Protein AF-0000000078665448 (afdb_homodimer)

InterPro domains:
  IPR011761 ATP-grasp fold [PS50975] (123-299)
  IPR013815 ATP-grasp fold, subdomain 1 [G3DSA:3.30.1490.20] (114-196)
  IPR048764 PylC, N-terminal domain [PF21360] (20-105)

Sequence (694 aa):
MNARVLVTAAGSIVAQGIIKSLKLASKKGDIRYTIIAADMSPLAAGLYRCDSGILVPPVSSPDYIDSVAKVCSDNDVQAVFCGSDDELLALAGAKEAIEKTGAKLLTGPLEALAIARDKWATYEFCRANGLACAPSSLPEERDAFVREFGFPVVVKPREGYGSLHFYIAKSKQEMDSSILAIERAGWRPLVQKYLAGDEFTTGVTIDRNSTYAMSSISIRKMIKHGQTYKAFIDHYHSVCRSAEDVALKLGASGPINVQAKLEGEAPVVFEINPRFSATCPMRAAAGVNEPDIVFRNTVLGQEVKINSYERLVCMRYWNEVYVPYLVYEKALHGRRVEKGSFVPDYFMNARVLVTAAGSIVAQGIIKSLKLASKKGDIRYTIIAADMSPLAAGLYRCDSGILVPPVSSPDYIDSVAKVCSDNDVQAVFCGSDDELLALAGAKEAIEKTGAKLLTGPLEALAIARDKWATYEFCRANGLACAPSSLPEERDAFVREFGFPVVVKPREGYGSLHFYIAKSKQEMDSSILAIERAGWRPLVQKYLAGDEFTTGVTIDRNSTYAMSSISIRKMIKHGQTYKAFIDHYHSVCRSAEDVALKLGASGPINVQAKLEGEAPVVFEINPRFSATCPMRAAAGVNEPDIVFRNTVLGQEVKINSYERLVCMRYWNEVYVPYLVYEKALHGRRVEKGSFVPDYF

Organism: Nitrososphaera gargensis (strain Ga9.2) (NCBI:txid1237085)

pLDDT: mean 95.46, std 4.51, range [69.56, 98.88]

Solvent-accessible surface area (backbone atoms only — not comparable to full-atom values): 35133 Å² total; per-residue (Å²): 85,79,42,34,31,34,34,31,39,14,55,34,63,28,17,38,16,48,52,38,30,40,37,42,42,31,73,76,52,70,43,39,64,46,38,36,18,27,24,64,51,89,84,21,51,29,32,69,70,45,77,37,18,36,52,40,65,49,78,87,41,92,58,22,65,58,48,53,32,46,54,30,49,78,59,63,20,47,32,38,42,64,20,40,74,76,47,39,57,57,47,61,74,40,40,66,65,39,39,71,51,62,19,42,68,67,55,44,48,69,69,36,44,56,31,30,53,26,41,58,48,38,41,52,50,26,58,75,68,76,41,63,46,46,56,69,35,51,68,90,46,40,68,65,46,37,72,72,70,40,73,49,27,30,35,30,44,29,55,83,62,67,61,60,66,58,41,80,17,73,43,70,67,47,41,52,51,47,42,48,53,32,42,74,72,72,42,56,49,30,37,28,59,58,75,88,42,63,41,34,45,26,47,33,33,25,35,78,78,37,77,50,72,27,31,65,50,33,29,41,49,40,73,55,93,57,34,80,40,34,36,38,35,59,92,45,61,68,52,29,50,52,43,50,51,52,41,50,74,52,50,32,17,26,40,30,24,35,27,28,29,28,60,85,89,42,57,28,31,68,46,44,41,66,33,72,45,61,56,41,33,61,39,25,76,29,58,48,39,56,67,52,53,41,45,39,30,63,72,69,64,43,89,66,76,52,89,66,64,54,46,29,33,37,26,51,45,83,41,56,41,36,30,44,41,69,58,52,58,50,25,76,79,44,56,47,54,71,88,75,55,48,59,80,77,44,118,87,80,42,35,32,36,34,31,40,13,55,33,63,29,17,38,16,48,51,38,31,41,37,42,41,32,73,76,52,70,43,38,62,46,38,37,18,25,24,63,50,88,84,20,51,29,30,71,70,44,79,38,18,36,52,42,64,50,75,87,40,92,57,21,66,62,48,52,32,48,53,30,48,78,61,63,20,47,32,38,43,65,19,40,74,76,48,40,59,57,47,60,74,39,40,68,65,39,38,71,51,60,20,42,69,66,55,43,50,68,69,38,44,55,31,28,53,25,42,59,48,37,40,52,51,26,57,75,67,75,40,62,46,45,57,67,36,49,69,92,46,40,67,64,47,40,72,72,73,40,72,48,29,30,36,30,44,28,54,83,64,67,61,62,66,57,40,80,19,73,44,71,65,48,40,52,51,48,43,48,52,31,44,74,72,72,42,56,47,30,36,29,58,58,75,85,42,64,40,34,43,25,50,34,33,25,34,80,80,37,78,48,71,27,30,63,50,34,29,41,49,41,73,54,95,57,34,78,40,33,36,39,35,59,94,47,61,68,54,29,50,53,43,48,51,51,41,50,74,51,50,34,18,26,40,29,26,35,27,29,29,29,60,85,89,42,56,29,32,67,46,46,42,65,33,72,45,59,59,42,34,60,39,26,75,29,57,48,40,56,68,54,53,43,44,39,30,62,73,69,65,43,90,63,76,53,91,66,64,54,48,29,33,38,27,50,46,83,40,54,40,37,29,45,42,69,59,51,59,50,26,77,77,44,56,45,55,73,88,72,54,48,60,79,75,43,120

Radius of gyration: 26.21 Å; Cα contacts (8 Å, |Δi|>4): 1658; chains: 2; bounding box: 54×74×69 Å

Nearest PDB structures (foldseek):
  2zdh-assembly1_B  TM=6.677E-01  e=1.266E-13  unclassified
  2yzg-assembly1_B  TM=6.869E-01  e=9.246E-13  Thermus thermophilus HB8
  6u1k-assembly1_A  TM=6.586E-01  e=5.286E-13  Thermus thermophilus HB8
  2yzn-assembly1_B  TM=6.633E-01  e=4.123E-13  Thermus thermophilus HB8
  6u1h-assembly1_B  TM=6.430E-01  e=5.985E-13  Thermus thermophilus HB8

Foldseek 3Di:
DEAEAEEEPQQALQSVLLQLLLCVCCVPHDYHYQYEYEYQDLPRQRCQVGNWYFHAHDLPDPCRLVRLLCVCLVRVHAEYAYRDLSNQLSCLVCQVSNCVSNHHYQFWHNQLSVCQQFLVSVVVLCVVVVAFAWDKDFPVCVVVVCVVQNDFKWKDFRGDALCVLIDTRGDPVSNVVSCVVCVVVVTGMMITHDDDAFKKKKKWAAFPQLPFTQDIWIWGFDDDSSDGFKIWTDPLPQQRVSVRVSCSSSSTHAIKMWMFGDDPSHTHTRHIDRHGDSCQSVQSVFPDSRSVQSCCCPRVVDRHHDYDGHTDMDGDDDFDKDDPPVQSVVVVVDGIRDHDIDTDPPD/DEAEAEEEPQQALQSVLLQLLLCVCCVPHDYHYQYEYEYQDLPRPRCQVGNWYFHAHDLPDPCRLVRLLCVCLVRVHAEYAYRDLSVQLSCLVCQVSNCVSNHHYQFWHNQLSVCQQFLVSVVVLCVVVVAFAWDKDFPVCVVVVCVVQNDFKWKDFRGDAQCVLIDTRGDPVSNVVSCVVCVVVVTGMMITHDDDAFKKKKKWAAFPQLPFTQDIFMWGFDDDSSDGFKIWTDPLPQQRVSVRVSCSSSSTHAIKMWMFGDDPSHTHTRHIDRHGDSCQSVQSVFPDSRSVQSCCCPRVVDRHHDYDGHTDMDGDDDFDKDDPPVQSVVVVVDGIRDHDIDTDPPD

Secondary structure (DSSP, 8-state):
-EEEEEE--TTSHHHHHHHHHHHHHHHHSS-EEEEEEEES-TT-GGGGSSSEEEE---TTSTTHHHHHHHHHHHTT--EEE---HHHHHHHHHTHHHHHTTTPEE----HHHHHHHH-HHHHHHHHHHTT--B--EE-GGGHHHHHHHH-S-EEEEESS-STTTT-EEE-SHHHHHHHHHHHHHTT--EEEEE---S-EEEEEEEE-TTSSSEEEEEEEEEEEETTEEEEEEE---HHHHHHHHHHHHHTT--EEEEEEEEEETTEEEEEEEESS--TTHHHHHHHT--HHHHHHHHHTT-----------EEEEEEEEEEEEEHHHHHHHTTSSEEPS--B-----/-EEEEEE--TTSHHHHHHHHHHHHHHHHSS-EEEEEEEES-TT-GGGGSSSEEEE---TTSTTHHHHHHHHHHHTT--EEE---HHHHHHHHHTHHHHHTTTPEE----HHHHHHHH-HHHHHHHHHHTT--B--EE-GGGHHHHHHHH-S-EEEEESS-STTTT-EEE-SHHHHHHHHHHHHHTT--EEEEE---S-EEEEEEEE-TTSSSEEEEEEEEEEEETTEEEEEEE---HHHHHHHHHHHHHTT--EEEEEEEEEETTEEEEEEEESS--TTHHHHHHHT--HHHHHHHHHTT-----------EEEEEEEEEEEEEHHHHHHHTTSSEEPS--B-----

Structure (mmCIF, N/CA/C/O backbone):
data_AF-0000000078665448-model_v1
#
loop_
_entity.id
_entity.type
_entity.pdbx_description
1 polymer 'Putative carbamoylphosphate synthase large subunit'
#
loop_
_atom_site.group_PDB
_atom_site.id
_atom_site.type_symbol
_atom_site.label_atom_id
_atom_site.label_alt_id
_atom_site.label_comp_id
_atom_site.label_asym_id
_atom_site.label_entity_id
_atom_site.label_seq_id
_atom_site.pdbx_PDB_ins_code
_atom_site.Cartn_x
_atom_site.Cartn_y
_atom_site.Cartn_z
_atom_site.occupancy
_atom_site.B_iso_or_equiv
_atom_site.auth_seq_id
_atom_site.auth_comp_id
_atom_site.auth_asym_id
_atom_site.auth_atom_id
_atom_site.pdbx_PDB_model_num
ATOM 1 N N . MET A 1 1 ? 11.961 -30.094 11.461 1 90.44 1 MET A N 1
ATOM 2 C CA . MET A 1 1 ? 13.07 -30.016 10.508 1 90.44 1 MET A CA 1
ATOM 3 C C . MET A 1 1 ? 13.367 -28.578 10.141 1 90.44 1 MET A C 1
ATOM 5 O O . MET A 1 1 ? 12.477 -27.719 10.141 1 90.44 1 MET A O 1
ATOM 9 N N . ASN A 1 2 ? 14.617 -28.312 9.93 1 95.56 2 ASN A N 1
ATOM 10 C CA . ASN A 1 2 ? 15.023 -27 9.445 1 95.56 2 ASN A CA 1
ATOM 11 C C . ASN A 1 2 ? 15.219 -26.984 7.93 1 95.56 2 ASN A C 1
ATOM 13 O O . ASN A 1 2 ? 15.82 -27.906 7.371 1 95.56 2 ASN A O 1
ATOM 17 N N . ALA A 1 3 ? 14.562 -26.094 7.293 1 97.94 3 ALA A N 1
ATOM 18 C CA . ALA A 1 3 ? 14.672 -25.953 5.844 1 97.94 3 ALA A CA 1
ATOM 19 C C . ALA A 1 3 ? 15.25 -24.594 5.465 1 97.94 3 ALA A C 1
ATOM 21 O O . ALA A 1 3 ? 14.797 -23.562 5.965 1 97.94 3 ALA A O 1
ATOM 22 N N . ARG A 1 4 ? 16.281 -24.609 4.621 1 98.62 4 ARG A N 1
ATOM 23 C CA . ARG A 1 4 ? 16.875 -23.359 4.125 1 98.62 4 ARG A CA 1
ATOM 24 C C . ARG A 1 4 ? 16.344 -23.031 2.736 1 98.62 4 ARG A C 1
ATOM 26 O O . ARG A 1 4 ? 16.5 -23.797 1.794 1 98.62 4 ARG A O 1
ATOM 33 N N . VAL A 1 5 ? 15.766 -21.844 2.648 1 98.88 5 VAL A N 1
ATOM 34 C CA . VAL A 1 5 ? 15.125 -21.5 1.384 1 98.88 5 VAL A CA 1
ATOM 35 C C . VAL A 1 5 ? 15.57 -20.109 0.94 1 98.88 5 VAL A C 1
ATOM 37 O O . VAL A 1 5 ? 15.953 -19.281 1.768 1 98.88 5 VAL A O 1
ATOM 40 N N . LEU A 1 6 ? 15.547 -19.891 -0.344 1 98.88 6 LEU A N 1
ATOM 41 C CA . LEU A 1 6 ? 15.828 -18.594 -0.95 1 98.88 6 LEU A CA 1
ATOM 42 C C . LEU A 1 6 ? 14.555 -17.984 -1.53 1 98.88 6 LEU A C 1
ATOM 44 O O . LEU A 1 6 ? 13.805 -18.656 -2.242 1 98.88 6 LEU A O 1
ATOM 48 N N . VAL A 1 7 ? 14.266 -16.766 -1.178 1 98.81 7 VAL A N 1
ATOM 49 C CA . VAL A 1 7 ? 13.195 -15.984 -1.795 1 98.81 7 VAL A CA 1
ATOM 50 C C . VAL A 1 7 ? 13.789 -14.805 -2.555 1 98.81 7 VAL A C 1
ATOM 52 O O . VAL A 1 7 ? 14.453 -13.945 -1.963 1 98.81 7 VAL A O 1
ATOM 55 N N . THR A 1 8 ? 13.547 -14.742 -3.842 1 98.62 8 THR A N 1
ATOM 56 C CA . THR A 1 8 ? 14.109 -13.664 -4.648 1 98.62 8 THR A CA 1
ATOM 57 C C . THR A 1 8 ? 13.117 -12.516 -4.785 1 98.62 8 THR A C 1
ATOM 59 O O . THR A 1 8 ? 11.93 -12.672 -4.492 1 98.62 8 THR A O 1
ATOM 62 N N . ALA A 1 9 ? 13.594 -11.359 -5.23 1 97.81 9 ALA A N 1
ATOM 63 C CA . ALA A 1 9 ? 12.805 -10.141 -5.414 1 97.81 9 ALA A CA 1
ATOM 64 C C . ALA A 1 9 ? 12.086 -9.75 -4.121 1 97.81 9 ALA A C 1
ATOM 66 O O . ALA A 1 9 ? 10.875 -9.539 -4.121 1 97.81 9 ALA A O 1
ATOM 67 N N . ALA A 1 10 ? 12.898 -9.641 -3.074 1 97.88 10 ALA A N 1
ATOM 68 C CA . ALA A 1 10 ? 12.383 -9.539 -1.712 1 97.88 10 ALA A CA 1
ATOM 69 C C . ALA A 1 10 ? 11.633 -8.227 -1.505 1 97.88 10 ALA A C 1
ATOM 71 O O . ALA A 1 10 ? 10.914 -8.062 -0.515 1 97.88 10 ALA A O 1
ATOM 72 N N . GLY A 1 11 ? 11.773 -7.309 -2.381 1 96.5 11 GLY A N 1
ATOM 73 C CA . GLY A 1 11 ? 11.062 -6.043 -2.295 1 96.5 11 GLY A CA 1
ATOM 74 C C . GLY A 1 11 ? 9.648 -6.117 -2.85 1 96.5 11 GLY A C 1
ATOM 75 O O . GLY A 1 11 ? 8.836 -5.223 -2.609 1 96.5 11 GLY A O 1
ATOM 76 N N . SER A 1 12 ? 9.359 -7.133 -3.604 1 95.5 12 SER A N 1
ATOM 77 C CA . SER A 1 12 ? 8.055 -7.246 -4.242 1 95.5 12 SER A CA 1
ATOM 78 C C . SER A 1 12 ? 6.988 -7.711 -3.252 1 95.5 12 SER A C 1
ATOM 80 O O . SER A 1 12 ? 7.305 -8.383 -2.266 1 95.5 12 SER A O 1
ATOM 82 N N . ILE A 1 13 ? 5.758 -7.355 -3.553 1 94.56 13 ILE A N 1
ATOM 83 C CA . ILE A 1 13 ? 4.652 -7.738 -2.676 1 94.56 13 ILE A CA 1
ATOM 84 C C . ILE A 1 13 ? 4.477 -9.258 -2.695 1 94.56 13 ILE A C 1
ATOM 86 O O . ILE A 1 13 ? 4.113 -9.859 -1.685 1 94.56 13 ILE A O 1
ATOM 90 N N . VAL A 1 14 ? 4.793 -9.914 -3.785 1 96.38 14 VAL A N 1
ATOM 91 C CA . VAL A 1 14 ? 4.684 -11.367 -3.895 1 96.38 14 VAL A CA 1
ATOM 92 C C . VAL A 1 14 ? 5.707 -12.039 -2.982 1 96.38 14 VAL A C 1
ATOM 94 O O . VAL A 1 14 ? 5.359 -12.898 -2.178 1 96.38 14 VAL A O 1
ATOM 97 N N . ALA A 1 15 ? 6.957 -11.594 -3.092 1 98.06 15 ALA A N 1
ATOM 98 C CA . ALA A 1 15 ? 8.023 -12.164 -2.27 1 98.06 15 ALA A CA 1
ATOM 99 C C . ALA A 1 15 ? 7.738 -11.953 -0.785 1 98.06 15 ALA A C 1
ATOM 101 O O . ALA A 1 15 ? 7.945 -12.867 0.025 1 98.06 15 ALA A O 1
ATOM 102 N N . GLN A 1 16 ? 7.297 -10.812 -0.485 1 97.5 16 GLN A N 1
ATOM 103 C CA . GLN A 1 16 ? 6.984 -10.523 0.911 1 97.5 16 GLN A CA 1
ATOM 104 C C . GLN A 1 16 ? 5.844 -11.406 1.414 1 97.5 16 GLN A C 1
ATOM 106 O O . GLN A 1 16 ? 5.832 -11.812 2.58 1 97.5 16 GLN A O 1
ATOM 111 N N . GLY A 1 17 ? 4.918 -11.664 0.528 1 97.56 17 GLY A N 1
ATOM 112 C CA . GLY A 1 17 ? 3.869 -12.609 0.874 1 97.56 17 GLY A CA 1
ATOM 113 C C . GLY A 1 17 ? 4.387 -14.016 1.123 1 97.56 17 GLY A C 1
ATOM 114 O O . GLY A 1 17 ? 3.955 -14.688 2.062 1 97.56 17 GLY A O 1
ATOM 115 N N . ILE A 1 18 ? 5.309 -14.445 0.292 1 98.5 18 ILE A N 1
ATOM 116 C CA . ILE A 1 18 ? 5.938 -15.75 0.461 1 98.5 18 ILE A CA 1
ATOM 117 C C . ILE A 1 18 ? 6.668 -15.805 1.801 1 98.5 18 ILE A C 1
ATOM 119 O O . ILE A 1 18 ? 6.504 -16.75 2.568 1 98.5 18 ILE A O 1
ATOM 123 N N . ILE A 1 19 ? 7.406 -14.781 2.105 1 98.31 19 ILE A N 1
ATOM 124 C CA . ILE A 1 19 ? 8.18 -14.703 3.338 1 98.31 19 ILE A CA 1
ATOM 125 C C . ILE A 1 19 ? 7.242 -14.781 4.543 1 98.31 19 ILE A C 1
ATOM 127 O O . ILE A 1 19 ? 7.461 -15.586 5.453 1 98.31 19 ILE A O 1
ATOM 131 N N . LYS A 1 20 ? 6.191 -14.008 4.523 1 97.69 20 LYS A N 1
ATOM 132 C CA . LYS A 1 20 ? 5.207 -14.039 5.602 1 97.69 20 LYS A CA 1
ATOM 133 C C . LYS A 1 20 ? 4.637 -15.438 5.789 1 97.69 20 LYS A C 1
ATOM 135 O O . LYS A 1 20 ? 4.523 -15.922 6.918 1 97.69 20 LYS A O 1
ATOM 140 N N . SER A 1 21 ? 4.273 -16.047 4.707 1 98 21 SER A N 1
ATOM 141 C CA . SER A 1 21 ? 3.648 -17.375 4.742 1 98 21 SER A CA 1
ATOM 142 C C . SER A 1 21 ? 4.594 -18.422 5.316 1 98 21 SER A C 1
ATOM 144 O O . SER A 1 21 ? 4.188 -19.266 6.121 1 98 21 SER A O 1
ATOM 146 N N . LEU A 1 22 ? 5.852 -18.344 4.914 1 98.31 22 LEU A N 1
ATOM 147 C CA . LEU A 1 22 ? 6.844 -19.281 5.418 1 98.31 22 LEU A CA 1
ATOM 148 C C . LEU A 1 22 ? 7.105 -19.062 6.902 1 98.31 22 LEU A C 1
ATOM 150 O O . LEU A 1 22 ? 7.281 -20.016 7.656 1 98.31 22 LEU A O 1
ATOM 154 N N . LYS A 1 23 ? 7.156 -17.797 7.297 1 97.19 23 LYS A N 1
ATOM 155 C CA . LYS A 1 23 ? 7.316 -17.484 8.711 1 97.19 23 LYS A CA 1
ATOM 156 C C . LYS A 1 23 ? 6.148 -18.031 9.531 1 97.19 23 LYS A C 1
ATOM 158 O O . LYS A 1 23 ? 6.348 -18.562 10.625 1 97.19 23 LYS A O 1
ATOM 163 N N . LEU A 1 24 ? 4.957 -17.891 9.055 1 96.62 24 LEU A N 1
ATOM 164 C CA . LEU A 1 24 ? 3.781 -18.422 9.727 1 96.62 24 LEU A CA 1
ATOM 165 C C . LEU A 1 24 ? 3.861 -19.938 9.844 1 96.62 24 LEU A C 1
ATOM 167 O O . LEU A 1 24 ? 3.506 -20.5 10.883 1 96.62 24 LEU A O 1
ATOM 171 N N . ALA A 1 25 ? 4.301 -20.531 8.75 1 96.81 25 ALA A N 1
ATOM 172 C CA . ALA A 1 25 ? 4.449 -21.984 8.766 1 96.81 25 ALA A CA 1
ATOM 173 C C . ALA A 1 25 ? 5.457 -22.422 9.82 1 96.81 25 ALA A C 1
ATOM 175 O O . ALA A 1 25 ? 5.246 -23.422 10.508 1 96.81 25 ALA A O 1
ATOM 176 N N . SER A 1 26 ? 6.52 -21.641 9.977 1 96.31 26 SER A N 1
ATOM 177 C CA . SER A 1 26 ? 7.559 -21.953 10.953 1 96.31 26 SER A CA 1
ATOM 178 C C . SER A 1 26 ? 7.012 -21.906 12.375 1 96.31 26 SER A C 1
ATOM 180 O O . SER A 1 26 ? 7.453 -22.672 13.242 1 96.31 26 SER A O 1
ATOM 182 N N . LYS A 1 27 ? 6.121 -21.094 12.641 1 92.19 27 LYS A N 1
ATOM 183 C CA . LYS A 1 27 ? 5.566 -20.906 13.984 1 92.19 27 LYS A CA 1
ATOM 184 C C . LYS A 1 27 ? 4.559 -22 14.312 1 92.19 27 LYS A C 1
ATOM 186 O O . LYS A 1 27 ? 4.422 -22.406 15.477 1 92.19 27 LYS A O 1
ATOM 191 N N . LYS A 1 28 ? 3.816 -22.484 13.398 1 84.69 28 LYS A N 1
ATOM 192 C CA . LYS A 1 28 ? 2.676 -23.359 13.648 1 84.69 28 LYS A CA 1
ATOM 193 C C . LYS A 1 28 ? 3.037 -24.812 13.375 1 84.69 28 LYS A C 1
ATOM 195 O O . LYS A 1 28 ? 2.336 -25.719 13.828 1 84.69 28 LYS A O 1
ATOM 200 N N . GLY A 1 29 ? 4.117 -24.953 12.625 1 83.56 29 GLY A N 1
ATOM 201 C CA . GLY A 1 29 ? 4.289 -26.281 12.078 1 83.56 29 GLY A CA 1
ATOM 202 C C . GLY A 1 29 ? 5.531 -26.984 12.594 1 83.56 29 GLY A C 1
ATOM 203 O O . GLY A 1 29 ? 6.008 -26.688 13.688 1 83.56 29 GLY A O 1
ATOM 204 N N . ASP A 1 30 ? 5.852 -27.984 11.797 1 94.06 30 ASP A N 1
ATOM 205 C CA . ASP A 1 30 ? 6.945 -28.891 12.125 1 94.06 30 ASP A CA 1
ATOM 206 C C . ASP A 1 30 ? 8.195 -28.578 11.305 1 94.06 30 ASP A C 1
ATOM 208 O O . ASP A 1 30 ? 9.219 -29.25 11.438 1 94.06 30 ASP A O 1
ATOM 212 N N . ILE A 1 31 ? 8.047 -27.594 10.453 1 95.81 31 ILE A N 1
ATOM 213 C CA . ILE A 1 31 ? 9.203 -27.141 9.688 1 95.81 31 ILE A CA 1
ATOM 214 C C . ILE A 1 31 ? 9.586 -25.719 10.109 1 95.81 31 ILE A C 1
ATOM 216 O O . ILE A 1 31 ? 8.734 -24.844 10.172 1 95.81 31 ILE A O 1
ATOM 220 N N . ARG A 1 32 ? 10.789 -25.547 10.438 1 97.25 32 ARG A N 1
ATOM 221 C CA . ARG A 1 32 ? 11.344 -24.203 10.641 1 97.25 32 ARG A CA 1
ATOM 222 C C . ARG A 1 32 ? 12.094 -23.734 9.398 1 97.25 32 ARG A C 1
ATOM 224 O O . ARG A 1 32 ? 13.109 -24.312 9.023 1 97.25 32 ARG A O 1
ATOM 231 N N . TYR A 1 33 ? 11.625 -22.75 8.797 1 98.25 33 TYR A N 1
ATOM 232 C CA . TYR A 1 33 ? 12.25 -22.219 7.59 1 98.25 33 TYR A CA 1
ATOM 233 C C . TYR A 1 33 ? 13.289 -21.156 7.938 1 98.25 33 TYR A C 1
ATOM 235 O O . TYR A 1 33 ? 12.977 -20.156 8.602 1 98.25 33 TYR A O 1
ATOM 243 N N . THR A 1 34 ? 14.516 -21.391 7.594 1 98.25 34 THR A N 1
ATOM 244 C CA . THR A 1 34 ? 15.516 -20.344 7.504 1 98.25 34 THR A CA 1
ATOM 245 C C . THR A 1 34 ? 15.453 -19.641 6.145 1 98.25 34 THR A C 1
ATOM 247 O O . THR A 1 34 ? 15.789 -20.25 5.121 1 98.25 34 THR A O 1
ATOM 250 N N . ILE A 1 35 ? 15.094 -18.375 6.125 1 98.38 35 ILE A N 1
ATOM 251 C CA . ILE A 1 35 ? 14.773 -17.703 4.879 1 98.38 35 ILE A CA 1
ATOM 252 C C . ILE A 1 35 ? 15.914 -16.75 4.5 1 98.38 35 ILE A C 1
ATOM 254 O O . ILE A 1 35 ? 16.219 -15.805 5.23 1 98.38 35 ILE A O 1
ATOM 258 N N . ILE A 1 36 ? 16.547 -17.016 3.402 1 98.38 36 ILE A N 1
ATOM 259 C CA . ILE A 1 36 ? 17.484 -16.109 2.748 1 98.38 36 ILE A CA 1
ATOM 260 C C . ILE A 1 36 ? 16.734 -15.297 1.683 1 98.38 36 ILE A C 1
ATOM 262 O O . ILE A 1 36 ? 16.141 -15.867 0.768 1 98.38 36 ILE A O 1
ATOM 266 N N . ALA A 1 37 ? 16.734 -13.977 1.824 1 98.06 37 ALA A N 1
ATOM 267 C CA . ALA A 1 37 ? 16.062 -13.102 0.856 1 98.06 37 ALA A CA 1
ATOM 268 C C . ALA A 1 37 ? 17.094 -12.406 -0.037 1 98.06 37 ALA A C 1
ATOM 270 O O . ALA A 1 37 ? 18.141 -11.977 0.434 1 98.06 37 ALA A O 1
ATOM 271 N N . ALA A 1 38 ? 16.766 -12.328 -1.304 1 98.19 38 ALA A N 1
ATOM 272 C CA . ALA A 1 38 ? 17.656 -11.648 -2.246 1 98.19 38 ALA A CA 1
ATOM 273 C C . ALA A 1 38 ? 16.906 -10.539 -2.99 1 98.19 38 ALA A C 1
ATOM 275 O O . ALA A 1 38 ? 15.719 -10.672 -3.285 1 98.19 38 ALA A O 1
ATOM 276 N N . ASP A 1 39 ? 17.609 -9.508 -3.256 1 97.75 39 ASP A N 1
ATOM 277 C CA . ASP A 1 39 ? 17.094 -8.391 -4.047 1 97.75 39 ASP A CA 1
ATOM 278 C C . ASP A 1 39 ? 18.234 -7.57 -4.629 1 97.75 39 ASP A C 1
ATOM 280 O O . ASP A 1 39 ? 19.375 -7.633 -4.141 1 97.75 39 ASP A O 1
ATOM 284 N N . MET A 1 40 ? 17.938 -6.906 -5.691 1 96.44 40 MET A N 1
ATOM 285 C CA . MET A 1 40 ? 18.953 -6.07 -6.312 1 96.44 40 MET A CA 1
ATOM 286 C C . MET A 1 40 ? 19.141 -4.773 -5.531 1 96.44 40 MET A C 1
ATOM 288 O O . MET A 1 40 ? 20.172 -4.109 -5.656 1 96.44 40 MET A O 1
ATOM 292 N N . SER A 1 41 ? 18.188 -4.359 -4.773 1 96.19 41 SER A N 1
ATOM 293 C CA . SER A 1 41 ? 18.188 -3.068 -4.098 1 96.19 41 SER A CA 1
ATOM 294 C C . SER A 1 41 ? 18.25 -3.236 -2.584 1 96.19 41 SER A C 1
ATOM 296 O O . SER A 1 41 ? 17.516 -4.047 -2.012 1 96.19 41 SER A O 1
ATOM 298 N N . PRO A 1 42 ? 19.078 -2.439 -1.917 1 95.62 42 PRO A N 1
ATOM 299 C CA . PRO A 1 42 ? 19.078 -2.473 -0.453 1 95.62 42 PRO A CA 1
ATOM 300 C C . PRO A 1 42 ? 17.828 -1.831 0.152 1 95.62 42 PRO A C 1
ATOM 302 O O . PRO A 1 42 ? 17.641 -1.854 1.372 1 95.62 42 PRO A O 1
ATOM 305 N N . LEU A 1 43 ? 16.922 -1.278 -0.721 1 96.62 43 LEU A N 1
ATOM 306 C CA . LEU A 1 43 ? 15.688 -0.663 -0.251 1 96.62 43 LEU A CA 1
ATOM 307 C C . LEU A 1 43 ? 14.516 -1.623 -0.4 1 96.62 43 LEU A C 1
ATOM 309 O O . LEU A 1 43 ? 13.383 -1.193 -0.632 1 96.62 43 LEU A O 1
ATOM 313 N N . ALA A 1 44 ? 14.797 -2.893 -0.364 1 96.38 44 ALA A N 1
ATOM 314 C CA . ALA A 1 44 ? 13.766 -3.932 -0.374 1 96.38 44 ALA A CA 1
ATOM 315 C C . ALA A 1 44 ? 13.422 -4.375 1.045 1 96.38 44 ALA A C 1
ATOM 317 O O . ALA A 1 44 ? 14.234 -5.004 1.722 1 96.38 44 ALA A O 1
ATOM 318 N N . ALA A 1 45 ? 12.188 -4.133 1.458 1 96.31 45 ALA A N 1
ATOM 319 C CA . ALA A 1 45 ? 11.773 -4.367 2.84 1 96.31 45 ALA A CA 1
ATOM 320 C C . ALA A 1 45 ? 11.977 -5.828 3.23 1 96.31 45 ALA A C 1
ATOM 322 O O . ALA A 1 45 ? 12.367 -6.129 4.363 1 96.31 45 ALA A O 1
ATOM 323 N N . GLY A 1 46 ? 11.766 -6.699 2.287 1 96.56 46 GLY A N 1
ATOM 324 C CA . GLY A 1 46 ? 11.844 -8.125 2.568 1 96.56 46 GLY A CA 1
ATOM 325 C C . GLY A 1 46 ? 13.227 -8.57 3 1 96.56 46 GLY A C 1
ATOM 326 O O . GLY A 1 46 ? 13.375 -9.578 3.695 1 96.56 46 GLY A O 1
ATOM 327 N N . LEU A 1 47 ? 14.289 -7.836 2.582 1 96.62 47 LEU A N 1
ATOM 328 C CA . LEU A 1 47 ? 15.656 -8.172 2.959 1 96.62 47 LEU A CA 1
ATOM 329 C C . LEU A 1 47 ? 15.836 -8.117 4.473 1 96.62 47 LEU A C 1
ATOM 331 O O . LEU A 1 47 ? 16.672 -8.836 5.031 1 96.62 47 LEU A O 1
ATOM 335 N N . TYR A 1 48 ? 15.023 -7.305 5.059 1 94.88 48 TYR A N 1
ATOM 336 C CA . TYR A 1 48 ? 15.211 -7.012 6.477 1 94.88 48 TYR A CA 1
ATOM 337 C C . TYR A 1 48 ? 14.203 -7.773 7.328 1 94.88 48 TYR A C 1
ATOM 339 O O . TYR A 1 48 ? 14.117 -7.57 8.539 1 94.88 48 TYR A O 1
ATOM 347 N N . ARG A 1 49 ? 13.438 -8.625 6.699 1 92.94 49 ARG A N 1
ATOM 348 C CA . ARG A 1 49 ? 12.375 -9.336 7.41 1 92.94 49 ARG A CA 1
ATOM 349 C C . ARG A 1 49 ? 12.633 -10.844 7.41 1 92.94 49 ARG A C 1
ATOM 351 O O . ARG A 1 49 ? 11.719 -11.633 7.648 1 92.94 49 ARG A O 1
ATOM 358 N N . CYS A 1 50 ? 13.789 -11.211 7.059 1 95.12 50 CYS A N 1
ATOM 359 C CA . CYS A 1 50 ? 14.18 -12.609 6.949 1 95.12 50 CYS A CA 1
ATOM 360 C C . CYS A 1 50 ? 15.422 -12.898 7.777 1 95.12 50 CYS A C 1
ATOM 362 O O . CYS A 1 50 ? 15.875 -12.039 8.539 1 95.12 50 CYS A O 1
ATOM 364 N N . ASP A 1 51 ? 15.852 -14.156 7.715 1 95.69 51 ASP A N 1
ATOM 365 C CA . ASP A 1 51 ? 17.016 -14.562 8.5 1 95.69 51 ASP A CA 1
ATOM 366 C C . ASP A 1 51 ? 18.297 -13.961 7.938 1 95.69 51 ASP A C 1
ATOM 368 O O . ASP A 1 51 ? 19.234 -13.664 8.688 1 95.69 51 ASP A O 1
ATOM 372 N N . SER A 1 52 ? 18.359 -13.797 6.66 1 95.69 52 SER A N 1
ATOM 373 C CA . SER A 1 52 ? 19.484 -13.148 5.992 1 95.69 52 SER A CA 1
ATOM 374 C C . SER A 1 52 ? 19.047 -12.469 4.699 1 95.69 52 SER A C 1
ATOM 376 O O . SER A 1 52 ? 18.141 -12.953 4.016 1 95.69 52 SER A O 1
ATOM 378 N N . GLY A 1 53 ? 19.672 -11.281 4.445 1 96.69 53 GLY A N 1
ATOM 379 C CA . GLY A 1 53 ? 19.422 -10.555 3.209 1 96.69 53 GLY A CA 1
ATOM 380 C C . GLY A 1 53 ? 20.672 -10.43 2.344 1 96.69 53 GLY A C 1
ATOM 381 O O . GLY A 1 53 ? 21.734 -10.062 2.832 1 96.69 53 GLY A O 1
ATOM 382 N N . ILE A 1 54 ? 20.562 -10.727 1.043 1 97.19 54 ILE A N 1
ATOM 383 C CA . ILE A 1 54 ? 21.688 -10.703 0.12 1 97.19 54 ILE A CA 1
ATOM 384 C C . ILE A 1 54 ? 21.328 -9.875 -1.113 1 97.19 54 ILE A C 1
ATOM 386 O O . ILE A 1 54 ? 20.234 -10.008 -1.659 1 97.19 54 ILE A O 1
ATOM 390 N N . LEU A 1 55 ? 22.25 -9.039 -1.508 1 96.88 55 LEU A N 1
ATOM 391 C CA . LEU A 1 55 ? 22.062 -8.273 -2.734 1 96.88 55 LEU A CA 1
ATOM 392 C C . LEU A 1 55 ? 22.562 -9.047 -3.945 1 96.88 55 LEU A C 1
ATOM 394 O O . LEU A 1 55 ? 23.656 -9.641 -3.902 1 96.88 55 LEU A O 1
ATOM 398 N N . VAL A 1 56 ? 21.812 -9.133 -4.969 1 97.12 56 VAL A N 1
ATOM 399 C CA . VAL A 1 56 ? 22.172 -9.773 -6.227 1 97.12 56 VAL A CA 1
ATOM 400 C C . VAL A 1 56 ? 21.969 -8.797 -7.383 1 97.12 56 VAL A C 1
ATOM 402 O O . VAL A 1 56 ? 21.234 -7.82 -7.254 1 97.12 56 VAL A O 1
ATOM 405 N N . PRO A 1 57 ? 22.641 -9.008 -8.5 1 96.81 57 PRO A N 1
ATOM 406 C CA . PRO A 1 57 ? 22.406 -8.133 -9.656 1 96.81 57 PRO A CA 1
ATOM 407 C C . PRO A 1 57 ? 21 -8.242 -10.219 1 96.81 57 PRO A C 1
ATOM 409 O O . PRO A 1 57 ? 20.281 -9.203 -9.914 1 96.81 57 PRO A O 1
ATOM 412 N N . PRO A 1 58 ? 20.562 -7.203 -10.977 1 96.88 58 PRO A N 1
ATOM 413 C CA . PRO A 1 58 ? 19.25 -7.293 -11.609 1 96.88 58 PRO A CA 1
ATOM 414 C C . PRO A 1 58 ? 19.141 -8.469 -12.578 1 96.88 58 PRO A C 1
ATOM 416 O O . PRO A 1 58 ? 20.156 -8.938 -13.102 1 96.88 58 PRO A O 1
ATOM 419 N N . VAL A 1 59 ? 17.953 -8.891 -12.789 1 96.56 59 VAL A N 1
ATOM 420 C CA . VAL A 1 59 ? 17.688 -10.07 -13.602 1 96.56 59 VAL A CA 1
ATOM 421 C C . VAL A 1 59 ? 18.203 -9.852 -15.023 1 96.56 59 VAL A C 1
ATOM 423 O O . VAL A 1 59 ? 18.531 -10.805 -15.727 1 96.56 59 VAL A O 1
ATOM 426 N N . SER A 1 60 ? 18.312 -8.625 -15.461 1 95.88 60 SER A N 1
ATOM 427 C CA . SER A 1 60 ? 18.812 -8.312 -16.797 1 95.88 60 SER A CA 1
ATOM 428 C C . SER A 1 60 ? 20.312 -8.5 -16.891 1 95.88 60 SER A C 1
ATOM 430 O O . SER A 1 60 ? 20.875 -8.5 -17.984 1 95.88 60 SER A O 1
ATOM 432 N N . SER A 1 61 ? 20.984 -8.578 -15.789 1 97.06 61 SER A N 1
ATOM 433 C CA . SER A 1 61 ? 22.438 -8.773 -15.773 1 97.06 61 SER A CA 1
ATOM 434 C C . SER A 1 61 ? 22.797 -10.188 -16.219 1 97.06 61 SER A C 1
ATOM 436 O O . SER A 1 61 ? 22.156 -11.156 -15.82 1 97.06 61 SER A O 1
ATOM 438 N N . PRO A 1 62 ? 23.875 -10.336 -17.047 1 96.75 62 PRO A N 1
ATOM 439 C CA . PRO A 1 62 ? 24.344 -11.672 -17.422 1 96.75 62 PRO A CA 1
ATOM 440 C C . PRO A 1 62 ? 24.844 -12.484 -16.234 1 96.75 62 PRO A C 1
ATOM 442 O O . PRO A 1 62 ? 24.969 -13.703 -16.328 1 96.75 62 PRO A O 1
ATOM 445 N N . ASP A 1 63 ? 25.078 -11.789 -15.125 1 97.44 63 ASP A N 1
ATOM 446 C CA . ASP A 1 63 ? 25.625 -12.453 -13.945 1 97.44 63 ASP A CA 1
ATOM 447 C C . ASP A 1 63 ? 24.516 -12.875 -12.984 1 97.44 63 ASP A C 1
ATOM 449 O O . ASP A 1 63 ? 24.797 -13.422 -11.914 1 97.44 63 ASP A O 1
ATOM 453 N N . TYR A 1 64 ? 23.312 -12.648 -13.32 1 97.88 64 TYR A N 1
ATOM 454 C CA . TYR A 1 64 ? 22.203 -12.859 -12.391 1 97.88 64 TYR A CA 1
ATOM 455 C C . TYR A 1 64 ? 22.094 -14.328 -12.008 1 97.88 64 TYR A C 1
ATOM 457 O O . TYR A 1 64 ? 22.094 -14.672 -10.82 1 97.88 64 TYR A O 1
ATOM 465 N N . ILE A 1 65 ? 22.078 -15.258 -12.969 1 98.38 65 ILE A N 1
ATOM 466 C CA . ILE A 1 65 ? 21.875 -16.688 -12.711 1 98.38 65 ILE A CA 1
ATOM 467 C C . ILE A 1 65 ? 23.031 -17.234 -11.883 1 98.38 65 ILE A C 1
ATOM 469 O O . ILE A 1 65 ? 22.828 -17.953 -10.906 1 98.38 65 ILE A O 1
ATOM 473 N N . ASP A 1 66 ? 24.188 -16.828 -12.258 1 98.31 66 ASP A N 1
ATOM 474 C CA . ASP A 1 66 ? 25.359 -17.281 -11.523 1 98.31 66 ASP A CA 1
ATOM 475 C C . ASP A 1 66 ? 25.328 -16.797 -10.078 1 98.31 66 ASP A C 1
ATOM 477 O O . ASP A 1 66 ? 25.719 -17.531 -9.164 1 98.31 66 ASP A O 1
ATOM 481 N N . SER A 1 67 ? 24.906 -15.617 -9.945 1 98 67 SER A N 1
ATOM 482 C CA . SER A 1 67 ? 24.828 -15.039 -8.609 1 98 67 SER A CA 1
ATOM 483 C C . SER A 1 67 ? 23.812 -15.773 -7.746 1 98 67 SER A C 1
ATOM 485 O O . SER A 1 67 ? 24.062 -16.062 -6.578 1 98 67 SER A O 1
ATOM 487 N N . VAL A 1 68 ? 22.688 -16.078 -8.297 1 98.44 68 VAL A N 1
ATOM 488 C CA . VAL A 1 68 ? 21.641 -16.797 -7.566 1 98.44 68 VAL A CA 1
ATOM 489 C C . VAL A 1 68 ? 22.125 -18.203 -7.223 1 98.44 68 VAL A C 1
ATOM 491 O O . VAL A 1 68 ? 21.953 -18.672 -6.098 1 98.44 68 VAL A O 1
ATOM 494 N N . ALA A 1 69 ? 22.766 -18.859 -8.188 1 98.69 69 ALA A N 1
ATOM 495 C CA . ALA A 1 69 ? 23.312 -20.188 -7.949 1 98.69 69 ALA A CA 1
ATOM 496 C C . ALA A 1 69 ? 24.344 -20.172 -6.824 1 98.69 69 ALA A C 1
ATOM 498 O O . ALA A 1 69 ? 24.375 -21.062 -5.984 1 98.69 69 ALA A O 1
ATOM 499 N N . LYS A 1 70 ? 25.141 -19.125 -6.852 1 98.31 70 LYS A N 1
ATOM 500 C CA . LYS A 1 70 ? 26.141 -18.984 -5.805 1 98.31 70 LYS A CA 1
ATOM 501 C C . LYS A 1 70 ? 25.5 -18.828 -4.434 1 98.31 70 LYS A C 1
ATOM 503 O O . LYS A 1 70 ? 25.969 -19.406 -3.451 1 98.31 70 LYS A O 1
ATOM 508 N N . VAL A 1 71 ? 24.469 -18.016 -4.328 1 98.19 71 VAL A N 1
ATOM 509 C CA . VAL A 1 71 ? 23.734 -17.859 -3.074 1 98.19 71 VAL A CA 1
ATOM 510 C C . VAL A 1 71 ? 23.219 -19.219 -2.604 1 98.19 71 VAL A C 1
ATOM 512 O O . VAL A 1 71 ? 23.312 -19.547 -1.42 1 98.19 71 VAL A O 1
ATOM 515 N N . CYS A 1 72 ? 22.672 -19.984 -3.543 1 98.69 72 CYS A N 1
ATOM 516 C CA . CYS A 1 72 ? 22.141 -21.297 -3.207 1 98.69 72 CYS A CA 1
ATOM 517 C C . CYS A 1 72 ? 23.234 -22.203 -2.646 1 98.69 72 CYS A C 1
ATOM 519 O O . CYS A 1 72 ? 23.062 -22.797 -1.584 1 98.69 72 CYS A O 1
ATOM 521 N N . SER A 1 73 ? 24.344 -22.219 -3.354 1 98.56 73 SER A N 1
ATOM 522 C CA . SER A 1 73 ? 25.438 -23.078 -2.951 1 98.56 73 SER A CA 1
ATOM 523 C C . SER A 1 73 ? 26.047 -22.641 -1.621 1 98.56 73 SER A C 1
ATOM 525 O O . SER A 1 73 ? 26.234 -23.453 -0.718 1 98.56 73 SER A O 1
ATOM 527 N N . ASP A 1 74 ? 26.266 -21.344 -1.502 1 97.94 74 ASP A N 1
ATOM 528 C CA . ASP A 1 74 ? 26.938 -20.781 -0.333 1 97.94 74 ASP A CA 1
ATOM 529 C C . ASP A 1 74 ? 26.094 -20.953 0.925 1 97.94 74 ASP A C 1
ATOM 531 O O . ASP A 1 74 ? 26.609 -20.922 2.041 1 97.94 74 ASP A O 1
ATOM 535 N N . ASN A 1 75 ? 24.781 -21.156 0.777 1 97.69 75 ASN A N 1
ATOM 536 C CA . ASN A 1 75 ? 23.906 -21.172 1.943 1 97.69 75 ASN A CA 1
ATOM 537 C C . ASN A 1 75 ? 23.156 -22.5 2.072 1 97.69 75 ASN A C 1
ATOM 539 O O . ASN A 1 75 ? 22.188 -22.594 2.842 1 97.69 75 ASN A O 1
ATOM 543 N N . ASP A 1 76 ? 23.484 -23.453 1.27 1 98.19 76 ASP A N 1
ATOM 544 C CA . ASP A 1 76 ? 22.875 -24.766 1.304 1 98.19 76 ASP A CA 1
ATOM 545 C C . ASP A 1 76 ? 21.359 -24.688 1.145 1 98.19 76 ASP A C 1
ATOM 547 O O . ASP A 1 76 ? 20.609 -25.25 1.942 1 98.19 76 ASP A O 1
ATOM 551 N N . VAL A 1 77 ? 20.938 -23.906 0.207 1 98.69 77 VAL A N 1
ATOM 552 C CA . VAL A 1 77 ? 19.516 -23.672 -0.049 1 98.69 77 VAL A CA 1
ATOM 553 C C . VAL A 1 77 ? 18.859 -24.938 -0.581 1 98.69 77 VAL A C 1
ATOM 555 O O . VAL A 1 77 ? 19.422 -25.625 -1.443 1 98.69 77 VAL A O 1
ATOM 558 N N . GLN A 1 78 ? 17.672 -25.219 -0.087 1 98.75 78 GLN A N 1
ATOM 559 C CA . GLN A 1 78 ? 16.953 -26.422 -0.512 1 98.75 78 GLN A CA 1
ATOM 560 C C . GLN A 1 78 ? 15.891 -26.094 -1.553 1 98.75 78 GLN A C 1
ATOM 562 O O . GLN A 1 78 ? 15.492 -26.969 -2.33 1 98.75 78 GLN A O 1
ATOM 567 N N . ALA A 1 79 ? 15.398 -24.891 -1.528 1 98.75 79 ALA A N 1
ATOM 568 C CA . ALA A 1 79 ? 14.367 -24.5 -2.484 1 98.75 79 ALA A CA 1
ATOM 569 C C . ALA A 1 79 ? 14.445 -23.016 -2.793 1 98.75 79 ALA A C 1
ATOM 571 O O . ALA A 1 79 ? 14.758 -22.203 -1.914 1 98.75 79 ALA A O 1
ATOM 572 N N . VAL A 1 80 ? 14.148 -22.672 -3.996 1 98.81 80 VAL A N 1
ATOM 573 C CA . VAL A 1 80 ? 14.109 -21.297 -4.445 1 98.81 80 VAL A CA 1
ATOM 574 C C . VAL A 1 80 ? 12.664 -20.891 -4.758 1 98.81 80 VAL A C 1
ATOM 576 O O . VAL A 1 80 ? 12.008 -21.531 -5.586 1 98.81 80 VAL A O 1
ATOM 579 N N . PHE A 1 81 ? 12.172 -19.891 -4.078 1 98.69 81 PHE A N 1
ATOM 580 C CA . PHE A 1 81 ? 10.898 -19.234 -4.348 1 98.69 81 PHE A CA 1
ATOM 581 C C . PHE A 1 81 ? 11.094 -17.969 -5.16 1 98.69 81 PHE A C 1
ATOM 583 O O . PHE A 1 81 ? 11.836 -17.078 -4.746 1 98.69 81 PHE A O 1
ATOM 590 N N . CYS A 1 82 ? 10.406 -17.922 -6.223 1 97.25 82 CYS A N 1
ATOM 591 C CA . CYS A 1 82 ? 10.516 -16.734 -7.074 1 97.25 82 CYS A CA 1
ATOM 592 C C . CYS A 1 82 ? 9.469 -15.703 -6.711 1 97.25 82 CYS A C 1
ATOM 594 O O . CYS A 1 82 ? 8.273 -16.016 -6.652 1 97.25 82 CYS A O 1
ATOM 596 N N . GLY A 1 83 ? 9.945 -14.453 -6.539 1 95.69 83 GLY A N 1
ATOM 597 C CA . GLY A 1 83 ? 9.031 -13.438 -6.043 1 95.69 83 GLY A CA 1
ATOM 598 C C . GLY A 1 83 ? 8.625 -12.438 -7.102 1 95.69 83 GLY A C 1
ATOM 599 O O . GLY A 1 83 ? 7.984 -11.422 -6.797 1 95.69 83 GLY A O 1
ATOM 600 N N . SER A 1 84 ? 9.039 -12.625 -8.359 1 92.81 84 SER A N 1
ATOM 601 C CA . SER A 1 84 ? 8.656 -11.695 -9.422 1 92.81 84 SER A CA 1
ATOM 602 C C . SER A 1 84 ? 8.5 -12.422 -10.758 1 92.81 84 SER A C 1
ATOM 604 O O . SER A 1 84 ? 9.18 -13.414 -11.016 1 92.81 84 SER A O 1
ATOM 606 N N . ASP A 1 85 ? 7.652 -11.836 -11.609 1 88.5 85 ASP A N 1
ATOM 607 C CA . ASP A 1 85 ? 7.418 -12.391 -12.938 1 88.5 85 ASP A CA 1
ATOM 608 C C . ASP A 1 85 ? 8.68 -12.32 -13.797 1 88.5 85 ASP A C 1
ATOM 610 O O . ASP A 1 85 ? 9.008 -13.273 -14.5 1 88.5 85 ASP A O 1
ATOM 614 N N . ASP A 1 86 ? 9.352 -11.25 -13.664 1 87.69 86 ASP A N 1
ATOM 615 C CA . ASP A 1 86 ? 10.555 -11.055 -14.477 1 87.69 86 ASP A CA 1
ATOM 616 C C . ASP A 1 86 ? 11.617 -12.094 -14.148 1 87.69 86 ASP A C 1
ATOM 618 O O . ASP A 1 86 ? 12.289 -12.609 -15.039 1 87.69 86 ASP A O 1
ATOM 622 N N . GLU A 1 87 ? 11.719 -12.391 -12.922 1 94.38 87 GLU A N 1
ATOM 623 C CA . GLU A 1 87 ? 12.75 -13.344 -12.508 1 94.38 87 GLU A CA 1
ATOM 624 C C . GLU A 1 87 ? 12.312 -14.781 -12.797 1 94.38 87 GLU A C 1
ATOM 626 O O . GLU A 1 87 ? 13.148 -15.656 -13.023 1 94.38 87 GLU A O 1
ATOM 631 N N . LEU A 1 88 ? 11.008 -15.016 -12.789 1 93.94 88 LEU A N 1
ATOM 632 C CA . LEU A 1 88 ? 10.484 -16.359 -12.961 1 93.94 88 LEU A CA 1
ATOM 633 C C . LEU A 1 88 ? 10.93 -16.953 -14.297 1 93.94 88 LEU A C 1
ATOM 635 O O . LEU A 1 88 ? 11.391 -18.094 -14.352 1 93.94 88 LEU A O 1
ATOM 639 N N . LEU A 1 89 ? 10.805 -16.219 -15.32 1 90 89 LEU A N 1
ATOM 640 C CA . LEU A 1 89 ? 11.164 -16.734 -16.641 1 90 89 LEU A CA 1
ATOM 641 C C . LEU A 1 89 ? 12.664 -16.984 -16.719 1 90 89 LEU A C 1
ATOM 643 O O . LEU A 1 89 ? 13.094 -18 -17.281 1 90 89 LEU A O 1
ATOM 647 N N . ALA A 1 90 ? 13.438 -16.062 -16.203 1 94.25 90 ALA A N 1
ATOM 648 C CA . ALA A 1 90 ? 14.891 -16.203 -16.219 1 94.25 90 ALA A CA 1
ATOM 649 C C . ALA A 1 90 ? 15.32 -17.422 -15.414 1 94.25 90 ALA A C 1
ATOM 651 O O . ALA A 1 90 ? 16.141 -18.219 -15.875 1 94.25 90 ALA A O 1
ATOM 652 N N . LEU A 1 91 ? 14.758 -17.625 -14.305 1 97.19 91 LEU A N 1
ATOM 653 C CA . LEU A 1 91 ? 15.117 -18.719 -13.422 1 97.19 91 LEU A CA 1
ATOM 654 C C . LEU A 1 91 ? 14.633 -20.047 -13.992 1 97.19 91 LEU A C 1
ATOM 656 O O . LEU A 1 91 ? 15.359 -21.047 -13.969 1 97.19 91 LEU A O 1
ATOM 660 N N . ALA A 1 92 ? 13.414 -20.047 -14.492 1 95.75 92 ALA A N 1
ATOM 661 C CA . ALA A 1 92 ? 12.867 -21.25 -15.086 1 95.75 92 ALA A CA 1
ATOM 662 C C . ALA A 1 92 ? 13.711 -21.703 -16.281 1 95.75 92 ALA A C 1
ATOM 664 O O . ALA A 1 92 ? 13.906 -22.906 -16.484 1 95.75 92 ALA A O 1
ATOM 665 N N . GLY A 1 93 ? 14.18 -20.781 -17.031 1 94.94 93 GLY A N 1
ATOM 666 C CA . GLY A 1 93 ? 15.055 -21.078 -18.156 1 94.94 93 GLY A CA 1
ATOM 667 C C . GLY A 1 93 ? 16.406 -21.641 -17.734 1 94.94 93 GLY A C 1
ATOM 668 O O . GLY A 1 93 ? 17.062 -22.328 -18.516 1 94.94 93 GLY A O 1
ATOM 669 N N . ALA A 1 94 ? 16.828 -21.344 -16.562 1 96.69 94 ALA A N 1
ATOM 670 C CA . ALA A 1 94 ? 18.109 -21.781 -16.031 1 96.69 94 ALA A CA 1
ATOM 671 C C . ALA A 1 94 ? 17.922 -22.812 -14.93 1 96.69 94 ALA A C 1
ATOM 673 O O . ALA A 1 94 ? 18.719 -22.891 -14 1 96.69 94 ALA A O 1
ATOM 674 N N . LYS A 1 95 ? 16.859 -23.5 -15.016 1 96.69 95 LYS A N 1
ATOM 675 C CA . LYS A 1 95 ? 16.469 -24.438 -13.969 1 96.69 95 LYS A CA 1
ATOM 676 C C . LYS A 1 95 ? 17.609 -25.422 -13.672 1 96.69 95 LYS A C 1
ATOM 678 O O . LYS A 1 95 ? 17.906 -25.688 -12.508 1 96.69 95 LYS A O 1
ATOM 683 N N . GLU A 1 96 ? 18.219 -25.953 -14.656 1 96.81 96 GLU A N 1
ATOM 684 C CA . GLU A 1 96 ? 19.281 -26.938 -14.477 1 96.81 96 GLU A CA 1
ATOM 685 C C . GLU A 1 96 ? 20.453 -26.344 -13.703 1 96.81 96 GLU A C 1
ATOM 687 O O . GLU A 1 96 ? 21 -27 -12.812 1 96.81 96 GLU A O 1
ATOM 692 N N . ALA A 1 97 ? 20.766 -25.141 -14.062 1 97.25 97 ALA A N 1
ATOM 693 C CA . ALA A 1 97 ? 21.875 -24.469 -13.383 1 97.25 97 ALA A CA 1
ATOM 694 C C . ALA A 1 97 ? 21.578 -24.281 -11.898 1 97.25 97 ALA A C 1
ATOM 696 O O . ALA A 1 97 ? 22.469 -24.438 -11.055 1 97.25 97 ALA A O 1
ATOM 697 N N . ILE A 1 98 ? 20.391 -23.969 -11.562 1 97.94 98 ILE A N 1
ATOM 698 C CA . ILE A 1 98 ? 19.984 -23.766 -10.18 1 97.94 98 ILE A CA 1
ATOM 699 C C . ILE A 1 98 ? 19.953 -25.094 -9.438 1 97.94 98 ILE A C 1
ATOM 701 O O . ILE A 1 98 ? 20.484 -25.219 -8.336 1 97.94 98 ILE A O 1
ATOM 705 N N . GLU A 1 99 ? 19.375 -26.047 -10.094 1 97.75 99 GLU A N 1
ATOM 706 C CA . GLU A 1 99 ? 19.141 -27.328 -9.414 1 97.75 99 GLU A CA 1
ATOM 707 C C . GLU A 1 99 ? 20.453 -28.094 -9.25 1 97.75 99 GLU A C 1
ATOM 709 O O . GLU A 1 99 ? 20.547 -28.984 -8.398 1 97.75 99 GLU A O 1
ATOM 714 N N . LYS A 1 100 ? 21.484 -27.766 -10.023 1 97.94 100 LYS A N 1
ATOM 715 C CA . LYS A 1 100 ? 22.812 -28.344 -9.844 1 97.94 100 LYS A CA 1
ATOM 716 C C . LYS A 1 100 ? 23.391 -27.984 -8.477 1 97.94 100 LYS A C 1
ATOM 718 O O . LYS A 1 100 ? 24.266 -28.688 -7.961 1 97.94 100 LYS A O 1
ATOM 723 N N . THR A 1 101 ? 22.938 -26.922 -7.891 1 98.44 101 THR A N 1
ATOM 724 C CA . THR A 1 101 ? 23.422 -26.5 -6.582 1 98.44 101 THR A CA 1
ATOM 725 C C . THR A 1 101 ? 22.812 -27.359 -5.473 1 98.44 101 THR A C 1
ATOM 727 O O . THR A 1 101 ? 23.266 -27.297 -4.328 1 98.44 101 THR A O 1
ATOM 730 N N . GLY A 1 102 ? 21.812 -28.156 -5.816 1 97.88 102 GLY A N 1
ATOM 731 C CA . GLY A 1 102 ? 21.078 -28.922 -4.824 1 97.88 102 GLY A CA 1
ATOM 732 C C . GLY A 1 102 ? 19.734 -28.312 -4.484 1 97.88 102 GLY A C 1
ATOM 733 O O . GLY A 1 102 ? 18.891 -28.953 -3.863 1 97.88 102 GLY A O 1
ATOM 734 N N . ALA A 1 103 ? 19.516 -27.109 -4.891 1 98.44 103 ALA A N 1
ATOM 735 C CA . ALA A 1 103 ? 18.25 -26.422 -4.625 1 98.44 103 ALA A CA 1
ATOM 736 C C . ALA A 1 103 ? 17.188 -26.812 -5.652 1 98.44 103 ALA A C 1
ATOM 738 O O . ALA A 1 103 ? 17.5 -27 -6.832 1 98.44 103 ALA A O 1
ATOM 739 N N . LYS A 1 104 ? 15.961 -26.969 -5.207 1 98.06 104 LYS A N 1
ATOM 740 C CA . LYS A 1 104 ? 14.836 -27.141 -6.117 1 98.06 104 LYS A CA 1
ATOM 741 C C . LYS A 1 104 ? 14.188 -25.797 -6.465 1 98.06 104 LYS A C 1
ATOM 743 O O . LYS A 1 104 ? 13.867 -25.016 -5.578 1 98.06 104 LYS A O 1
ATOM 748 N N . LEU A 1 105 ? 14.109 -25.5 -7.719 1 97.62 105 LEU A N 1
ATOM 749 C CA . LEU A 1 105 ? 13.352 -24.328 -8.148 1 97.62 105 LEU A CA 1
ATOM 750 C C . LEU A 1 105 ? 11.859 -24.625 -8.164 1 97.62 105 LEU A C 1
ATOM 752 O O . LEU A 1 105 ? 11.398 -25.5 -8.906 1 97.62 105 LEU A O 1
ATOM 756 N N . LEU A 1 106 ? 11.07 -23.906 -7.375 1 97.44 106 LEU A N 1
ATOM 757 C CA . LEU A 1 106 ? 9.641 -24.188 -7.238 1 97.44 106 LEU A CA 1
ATOM 758 C C . LEU A 1 106 ? 8.844 -23.453 -8.305 1 97.44 106 LEU A C 1
ATOM 760 O O . LEU A 1 106 ? 8.258 -22.406 -8.039 1 97.44 106 LEU A O 1
ATOM 764 N N . THR A 1 107 ? 8.82 -24.016 -9.461 1 94.25 107 THR A N 1
ATOM 765 C CA . THR A 1 107 ? 8.086 -23.438 -10.586 1 94.25 107 THR A CA 1
ATOM 766 C C . THR A 1 107 ? 7.547 -24.547 -11.492 1 94.25 107 THR A C 1
ATOM 768 O O . THR A 1 107 ? 7.867 -25.719 -11.305 1 94.25 107 THR A O 1
ATOM 771 N N . GLY A 1 108 ? 6.629 -24.188 -12.336 1 92.62 108 GLY A N 1
ATOM 772 C CA . GLY A 1 108 ? 6.062 -25.125 -13.281 1 92.62 108 GLY A CA 1
ATOM 773 C C . GLY A 1 108 ? 6.883 -25.281 -14.555 1 92.62 108 GLY A C 1
ATOM 774 O O . GLY A 1 108 ? 7.953 -24.672 -14.672 1 92.62 108 GLY A O 1
ATOM 775 N N . PRO A 1 109 ? 6.398 -26.156 -15.43 1 93.75 109 PRO A N 1
ATOM 776 C CA . PRO A 1 109 ? 7.102 -26.359 -16.703 1 93.75 109 PRO A CA 1
ATOM 777 C C . PRO A 1 109 ? 7.074 -25.109 -17.594 1 93.75 109 PRO A C 1
ATOM 779 O O . PRO A 1 109 ? 6.121 -24.328 -17.531 1 93.75 109 PRO A O 1
ATOM 782 N N . LEU A 1 110 ? 8.086 -24.984 -18.438 1 94.12 110 LEU A N 1
ATOM 783 C CA . LEU A 1 110 ? 8.281 -23.812 -19.297 1 94.12 110 LEU A CA 1
ATOM 784 C C . LEU A 1 110 ? 7.07 -23.594 -20.203 1 94.12 110 LEU A C 1
ATOM 786 O O . LEU A 1 110 ? 6.688 -22.453 -20.469 1 94.12 110 LEU A O 1
ATOM 790 N N . GLU A 1 111 ? 6.484 -24.656 -20.672 1 94.75 111 GLU A N 1
ATOM 791 C CA . GLU A 1 111 ? 5.336 -24.531 -21.562 1 94.75 111 GLU A CA 1
ATOM 792 C C . GLU A 1 111 ? 4.152 -23.875 -20.859 1 94.75 111 GLU A C 1
ATOM 794 O O . GLU A 1 111 ? 3.506 -22.984 -21.438 1 94.75 111 GLU A O 1
ATOM 799 N N . ALA A 1 112 ? 3.855 -24.297 -19.641 1 95.56 112 ALA A N 1
ATOM 800 C CA . ALA A 1 112 ? 2.777 -23.703 -18.859 1 95.56 112 ALA A CA 1
ATOM 801 C C . ALA A 1 112 ? 3.066 -22.234 -18.562 1 95.56 112 ALA A C 1
ATOM 803 O O . ALA A 1 112 ? 2.166 -21.391 -18.625 1 95.56 112 ALA A O 1
ATOM 804 N N . LEU A 1 113 ? 4.332 -21.953 -18.266 1 95.25 113 LEU A N 1
ATOM 805 C CA . LEU A 1 113 ? 4.742 -20.594 -17.969 1 95.25 113 LEU A CA 1
ATOM 806 C C . LEU A 1 113 ? 4.562 -19.688 -19.188 1 95.25 113 LEU A C 1
ATOM 808 O O . LEU A 1 113 ? 4.102 -18.547 -19.047 1 95.25 113 LEU A O 1
ATOM 812 N N . ALA A 1 114 ? 4.875 -20.172 -20.297 1 94.56 114 ALA A N 1
ATOM 813 C CA . ALA A 1 114 ? 4.785 -19.406 -21.547 1 94.56 114 ALA A CA 1
ATOM 814 C C . ALA A 1 114 ? 3.338 -19.062 -21.859 1 94.56 114 ALA A C 1
ATOM 816 O O . ALA A 1 114 ? 3.041 -17.938 -22.266 1 94.56 114 ALA A O 1
ATOM 817 N N . ILE A 1 115 ? 2.465 -20 -21.656 1 96.81 115 ILE A N 1
ATOM 818 C CA . ILE A 1 115 ? 1.048 -19.781 -21.922 1 96.81 115 ILE A CA 1
ATOM 819 C C . ILE A 1 115 ? 0.489 -18.766 -20.922 1 96.81 115 ILE A C 1
ATOM 821 O O . ILE A 1 115 ? -0.201 -17.812 -21.312 1 96.81 115 ILE A O 1
ATOM 825 N N . ALA A 1 116 ? 0.845 -18.891 -19.688 1 96.25 116 ALA A N 1
ATOM 826 C CA . ALA A 1 116 ? 0.293 -18.078 -18.625 1 96.25 116 ALA A CA 1
ATOM 827 C C . ALA A 1 116 ? 0.794 -16.641 -18.719 1 96.25 116 ALA A C 1
ATOM 829 O O . ALA A 1 116 ? 0.07 -15.695 -18.391 1 96.25 116 ALA A O 1
ATOM 830 N N . ARG A 1 117 ? 1.933 -16.406 -19.172 1 93.31 117 ARG A N 1
ATOM 831 C CA . ARG A 1 117 ? 2.555 -15.086 -19.188 1 93.31 117 ARG A CA 1
ATOM 832 C C . ARG A 1 117 ? 1.972 -14.211 -20.281 1 93.31 117 ARG A C 1
ATOM 834 O O . ARG A 1 117 ? 2.072 -12.984 -20.234 1 93.31 117 ARG A O 1
ATOM 841 N N . ASP A 1 118 ? 1.43 -14.828 -21.312 1 96.31 118 ASP A N 1
ATOM 842 C CA . ASP A 1 118 ? 0.84 -14.141 -22.453 1 96.31 118 ASP A CA 1
ATOM 843 C C . ASP A 1 118 ? -0.684 -14.242 -22.438 1 96.31 118 ASP A C 1
ATOM 845 O O . ASP A 1 118 ? -1.242 -15.305 -22.734 1 96.31 118 ASP A O 1
ATOM 849 N N . LYS A 1 119 ? -1.369 -13.125 -22.188 1 96.94 119 LYS A N 1
ATOM 850 C CA . LYS A 1 119 ? -2.818 -13.117 -22.016 1 96.94 119 LYS A CA 1
ATOM 851 C C . LYS A 1 119 ? -3.529 -13.594 -23.281 1 96.94 119 LYS A C 1
ATOM 853 O O . LYS A 1 119 ? -4.613 -14.18 -23.203 1 96.94 119 LYS A O 1
ATOM 858 N N . TRP A 1 120 ? -2.932 -13.328 -24.406 1 98.19 120 TRP A N 1
ATOM 859 C CA . TRP A 1 120 ? -3.508 -13.852 -25.641 1 98.19 120 TRP A CA 1
ATOM 860 C C . TRP A 1 120 ? -3.35 -15.367 -25.719 1 98.19 120 TRP A C 1
ATOM 862 O O . TRP A 1 120 ? -4.293 -16.078 -26.078 1 98.19 120 TRP A O 1
ATOM 872 N N . ALA A 1 121 ? -2.158 -15.828 -25.406 1 98 121 ALA A N 1
ATOM 873 C CA . ALA A 1 121 ? -1.937 -17.281 -25.375 1 98 121 ALA A CA 1
ATOM 874 C C . ALA A 1 121 ? -2.859 -17.953 -24.359 1 98 121 ALA A C 1
ATOM 876 O O . ALA A 1 121 ? -3.336 -19.062 -24.594 1 98 121 ALA A O 1
ATOM 877 N N . THR A 1 122 ? -3.066 -17.266 -23.25 1 98.19 122 THR A N 1
ATOM 878 C CA . THR A 1 122 ? -3.996 -17.766 -22.234 1 98.19 122 THR A CA 1
ATOM 879 C C . THR A 1 122 ? -5.398 -17.922 -22.828 1 98.19 122 THR A C 1
ATOM 881 O O . THR A 1 122 ? -6.043 -18.953 -22.656 1 98.19 122 THR A O 1
ATOM 884 N N . TYR A 1 123 ? -5.836 -16.906 -23.516 1 98.44 123 TYR A N 1
ATOM 885 C CA . TYR A 1 123 ? -7.156 -16.938 -24.141 1 98.44 123 TYR A CA 1
ATOM 886 C C . TYR A 1 123 ? -7.262 -18.078 -25.156 1 98.44 123 TYR A C 1
ATOM 888 O O . TYR A 1 123 ? -8.227 -18.828 -25.141 1 98.44 123 TYR A O 1
ATOM 896 N N . GLU A 1 124 ? -6.293 -18.172 -25.984 1 98.25 124 GLU A N 1
ATOM 897 C CA . GLU A 1 124 ? -6.281 -19.234 -27 1 98.25 124 GLU A CA 1
ATOM 898 C C . GLU A 1 124 ? -6.301 -20.609 -26.344 1 98.25 124 GLU A C 1
ATOM 900 O O . GLU A 1 124 ? -7.035 -21.5 -26.781 1 98.25 124 GLU A O 1
ATOM 905 N N . PHE A 1 125 ? -5.496 -20.75 -25.391 1 98.44 125 PHE A N 1
ATOM 906 C CA . PHE A 1 125 ? -5.434 -22.016 -24.656 1 98.44 125 PHE A CA 1
ATOM 907 C C . PHE A 1 125 ? -6.793 -22.375 -24.062 1 98.44 125 PHE A C 1
ATOM 909 O O . PHE A 1 125 ? -7.27 -23.5 -24.219 1 98.44 125 PHE A O 1
ATOM 916 N N . CYS A 1 126 ? -7.418 -21.391 -23.344 1 98.38 126 CYS A N 1
ATOM 917 C CA . CYS A 1 126 ? -8.719 -21.625 -22.719 1 98.38 126 CYS A CA 1
ATOM 918 C C . CYS A 1 126 ? -9.766 -22 -23.766 1 98.38 126 CYS A C 1
ATOM 920 O O . CYS A 1 126 ? -10.523 -22.953 -23.578 1 98.38 126 CYS A O 1
ATOM 922 N N . ARG A 1 127 ? -9.75 -21.297 -24.828 1 97.44 127 ARG A N 1
ATOM 923 C CA . ARG A 1 127 ? -10.688 -21.578 -25.906 1 97.44 127 ARG A CA 1
ATOM 924 C C . ARG A 1 127 ? -10.5 -22.984 -26.453 1 97.44 127 ARG A C 1
ATOM 926 O O . ARG A 1 127 ? -11.469 -23.734 -26.625 1 97.44 127 ARG A O 1
ATOM 933 N N . ALA A 1 128 ? -9.352 -23.328 -26.656 1 98.06 128 ALA A N 1
ATOM 934 C CA . ALA A 1 128 ? -9.031 -24.625 -27.234 1 98.06 128 ALA A CA 1
ATOM 935 C C . ALA A 1 128 ? -9.406 -25.766 -26.281 1 98.06 128 ALA A C 1
ATOM 937 O O . ALA A 1 128 ? -9.664 -26.891 -26.719 1 98.06 128 ALA A O 1
ATOM 938 N N . ASN A 1 129 ? -9.445 -25.5 -25.031 1 97.94 129 ASN A N 1
ATOM 939 C CA . ASN A 1 129 ? -9.68 -26.547 -24.047 1 97.94 129 ASN A CA 1
ATOM 940 C C . ASN A 1 129 ? -11.07 -26.438 -23.422 1 97.94 129 ASN A C 1
ATOM 942 O O . ASN A 1 129 ? -11.352 -27.062 -22.406 1 97.94 129 ASN A O 1
ATOM 946 N N . GLY A 1 130 ? -11.906 -25.594 -23.938 1 97.31 130 GLY A N 1
ATOM 947 C CA . GLY A 1 130 ? -13.289 -25.453 -23.484 1 97.31 130 GLY A CA 1
ATOM 948 C C . GLY A 1 130 ? -13.406 -24.812 -22.125 1 97.31 130 GLY A C 1
ATOM 949 O O . GLY A 1 130 ? -14.32 -25.141 -21.359 1 97.31 130 GLY A O 1
ATOM 950 N N . LEU A 1 131 ? -12.484 -24.016 -21.75 1 97.62 131 LEU A N 1
ATOM 951 C CA . LEU A 1 131 ? -12.492 -23.297 -20.484 1 97.62 131 LEU A CA 1
ATOM 952 C C . LEU A 1 131 ? -13.055 -21.891 -20.656 1 97.62 131 LEU A C 1
ATOM 954 O O . LEU A 1 131 ? -12.781 -21.234 -21.656 1 97.62 131 LEU A O 1
ATOM 958 N N . ALA A 1 132 ? -13.867 -21.484 -19.766 1 96.69 132 ALA A N 1
ATOM 959 C CA . ALA A 1 132 ? -14.445 -20.141 -19.828 1 96.69 132 ALA A CA 1
ATOM 960 C C . ALA A 1 132 ? -13.375 -19.078 -19.641 1 96.69 132 ALA A C 1
ATOM 962 O O . ALA A 1 132 ? -12.711 -19.031 -18.609 1 96.69 132 ALA A O 1
ATOM 963 N N . CYS A 1 133 ? -13.242 -18.219 -20.609 1 97.62 133 CYS A N 1
ATOM 964 C CA . CYS A 1 133 ? -12.25 -17.156 -20.594 1 97.62 133 CYS A CA 1
ATOM 965 C C . CYS A 1 133 ? -12.789 -15.891 -21.266 1 97.62 133 CYS A C 1
ATOM 967 O O . CYS A 1 133 ? -13.641 -15.977 -22.156 1 97.62 133 CYS A O 1
ATOM 969 N N . ALA A 1 134 ? -12.328 -14.766 -20.812 1 97.81 134 ALA A N 1
ATOM 970 C CA . ALA A 1 134 ? -12.789 -13.5 -21.391 1 97.81 134 ALA A CA 1
ATOM 971 C C . ALA A 1 134 ? -12.484 -13.422 -22.875 1 97.81 134 ALA A C 1
ATOM 973 O O . ALA A 1 134 ? -11.32 -13.516 -23.281 1 97.81 134 ALA A O 1
ATOM 974 N N . PRO A 1 135 ? -13.508 -13.203 -23.625 1 98.06 135 PRO A N 1
ATOM 975 C CA . PRO A 1 135 ? -13.219 -13.023 -25.047 1 98.06 135 PRO A CA 1
ATOM 976 C C . PRO A 1 135 ? -12.18 -11.938 -25.312 1 98.06 135 PRO A C 1
ATOM 978 O O . PRO A 1 135 ? -12.234 -10.867 -24.703 1 98.06 135 PRO A O 1
ATOM 981 N N . SER A 1 136 ? -11.211 -12.25 -26.156 1 98.44 136 SER A N 1
ATOM 982 C CA . SER A 1 136 ? -10.102 -11.336 -26.422 1 98.44 136 SER A CA 1
ATOM 983 C C . SER A 1 136 ? -9.805 -11.25 -27.906 1 98.44 136 SER A C 1
ATOM 985 O O . SER A 1 136 ? -10.188 -12.125 -28.688 1 98.44 136 SER A O 1
ATOM 987 N N . SER A 1 137 ? -9.141 -10.172 -28.297 1 98.25 137 SER A N 1
ATOM 988 C CA . SER A 1 137 ? -8.758 -9.938 -29.672 1 98.25 137 SER A CA 1
ATOM 989 C C . SER A 1 137 ? -7.406 -9.234 -29.766 1 98.25 137 SER A C 1
ATOM 991 O O . SER A 1 137 ? -7.031 -8.484 -28.859 1 98.25 137 SER A O 1
ATOM 993 N N . LEU A 1 138 ? -6.723 -9.609 -30.828 1 98.25 138 LEU A N 1
ATOM 994 C CA . LEU A 1 138 ? -5.566 -8.789 -31.172 1 98.25 138 LEU A CA 1
ATOM 995 C C . LEU A 1 138 ? -6 -7.477 -31.812 1 98.25 138 LEU A C 1
ATOM 997 O O . LEU A 1 138 ? -7.125 -7.363 -32.312 1 98.25 138 LEU A O 1
ATOM 1001 N N . PRO A 1 139 ? -5.113 -6.496 -31.75 1 97.81 139 PRO A N 1
ATOM 1002 C CA . PRO A 1 139 ? -5.488 -5.176 -32.25 1 97.81 139 PRO A CA 1
ATOM 1003 C C . PRO A 1 139 ? -5.973 -5.215 -33.719 1 97.81 139 PRO A C 1
ATOM 1005 O O . PRO A 1 139 ? -6.852 -4.434 -34.094 1 97.81 139 PRO A O 1
ATOM 1008 N N . GLU A 1 140 ? -5.477 -6.098 -34.5 1 97.38 140 GLU A N 1
ATOM 1009 C CA . GLU A 1 140 ? -5.809 -6.176 -35.906 1 97.38 140 GLU A CA 1
ATOM 1010 C C . GLU A 1 140 ? -7.285 -6.512 -36.125 1 97.38 140 GLU A C 1
ATOM 1012 O O . GLU A 1 140 ? -7.875 -6.148 -37.156 1 97.38 140 GLU A O 1
ATOM 1017 N N . GLU A 1 141 ? -7.816 -7.145 -35.188 1 97.75 141 GLU A N 1
ATOM 1018 C CA . GLU A 1 141 ? -9.203 -7.582 -35.344 1 97.75 141 GLU A CA 1
ATOM 1019 C C . GLU A 1 141 ? -10.117 -6.812 -34.375 1 97.75 141 GLU A C 1
ATOM 1021 O O . GLU A 1 141 ? -11.242 -7.234 -34.125 1 97.75 141 GLU A O 1
ATOM 1026 N N . ARG A 1 142 ? -9.656 -5.746 -33.875 1 97.62 142 ARG A N 1
ATOM 1027 C CA . ARG A 1 142 ? -10.352 -5.016 -32.844 1 97.62 142 ARG A CA 1
ATOM 1028 C C . ARG A 1 142 ? -11.719 -4.539 -33.312 1 97.62 142 ARG A C 1
ATOM 1030 O O . ARG A 1 142 ? -12.68 -4.512 -32.531 1 97.62 142 ARG A O 1
ATOM 1037 N N . ASP A 1 143 ? -11.836 -4.125 -34.594 1 97.56 143 ASP A N 1
ATOM 1038 C CA . ASP A 1 143 ? -13.102 -3.607 -35.094 1 97.56 143 ASP A CA 1
ATOM 1039 C C . ASP A 1 143 ? -14.172 -4.699 -35.125 1 97.56 143 ASP A C 1
ATOM 1041 O O . ASP A 1 143 ? -15.312 -4.465 -34.719 1 97.56 143 ASP A O 1
ATOM 1045 N N . ALA A 1 144 ? -13.797 -5.805 -35.625 1 97.81 144 ALA A N 1
ATOM 1046 C CA . ALA A 1 144 ? -14.719 -6.938 -35.625 1 97.81 144 ALA A CA 1
ATOM 1047 C C . ALA A 1 144 ? -15.094 -7.316 -34.188 1 97.81 144 ALA A C 1
ATOM 1049 O O . ALA A 1 144 ? -16.234 -7.684 -33.906 1 97.81 144 ALA A O 1
ATOM 1050 N N . PHE A 1 145 ? -14.141 -7.254 -33.344 1 98.19 145 PHE A N 1
ATOM 1051 C CA . PHE A 1 145 ? -14.344 -7.59 -31.953 1 98.19 145 PHE A CA 1
ATOM 1052 C C . PHE A 1 145 ? -15.375 -6.668 -31.312 1 98.19 145 PHE A C 1
ATOM 1054 O O . PHE A 1 145 ? -16.297 -7.129 -30.641 1 98.19 145 PHE A O 1
ATOM 1061 N N . VAL A 1 146 ? -15.258 -5.395 -31.5 1 97.88 146 VAL A N 1
ATOM 1062 C CA . VAL A 1 146 ? -16.156 -4.414 -30.906 1 97.88 146 VAL A CA 1
ATOM 1063 C C . VAL A 1 146 ? -17.547 -4.543 -31.516 1 97.88 146 VAL A C 1
ATOM 1065 O O . VAL A 1 146 ? -18.562 -4.344 -30.828 1 97.88 146 VAL A O 1
ATOM 1068 N N . ARG A 1 147 ? -17.609 -4.852 -32.75 1 97.62 147 ARG A N 1
ATOM 1069 C CA . ARG A 1 147 ? -18.906 -5.086 -33.375 1 97.62 147 ARG A CA 1
ATOM 1070 C C . ARG A 1 147 ? -19.656 -6.23 -32.656 1 97.62 147 ARG A C 1
ATOM 1072 O O . ARG A 1 147 ? -20.875 -6.188 -32.531 1 97.62 147 ARG A O 1
ATOM 1079 N N . GLU A 1 148 ? -18.906 -7.141 -32.25 1 97.69 148 GLU A N 1
ATOM 1080 C CA . GLU A 1 148 ? -19.484 -8.336 -31.656 1 97.69 148 GLU A CA 1
ATOM 1081 C C . GLU A 1 148 ? -19.812 -8.125 -30.172 1 97.69 148 GLU A C 1
ATOM 1083 O O . GLU A 1 148 ? -20.875 -8.508 -29.703 1 97.69 148 GLU A O 1
ATOM 1088 N N . PHE A 1 149 ? -18.922 -7.543 -29.406 1 97 149 PHE A N 1
ATOM 1089 C CA . PHE A 1 149 ? -19.031 -7.535 -27.953 1 97 149 PHE A CA 1
ATOM 1090 C C . PHE A 1 149 ? -19.406 -6.145 -27.453 1 97 149 PHE A C 1
ATOM 1092 O O . PHE A 1 149 ? -19.828 -5.984 -26.312 1 97 149 PHE A O 1
ATOM 1099 N N . GLY A 1 150 ? -19.203 -5.121 -28.281 1 97.12 150 GLY A N 1
ATOM 1100 C CA . GLY A 1 150 ? -19.562 -3.76 -27.891 1 97.12 150 GLY A CA 1
ATOM 1101 C C . GLY A 1 150 ? -18.578 -3.146 -26.906 1 97.12 150 GLY A C 1
ATOM 1102 O O . GLY A 1 150 ? -17.625 -3.793 -26.484 1 97.12 150 GLY A O 1
ATOM 1103 N N . PHE A 1 151 ? -18.844 -1.849 -26.641 1 97.38 151 PHE A N 1
ATOM 1104 C CA . PHE A 1 151 ? -18.125 -1.138 -25.594 1 97.38 151 PHE A CA 1
ATOM 1105 C C . PHE A 1 151 ? -18.875 -1.244 -24.266 1 97.38 151 PHE A C 1
ATOM 1107 O O . PHE A 1 151 ? -20.094 -1.423 -24.25 1 97.38 151 PHE A O 1
ATOM 1114 N N . PRO A 1 152 ? -18.188 -1.207 -23.109 1 97.69 152 PRO A N 1
ATOM 1115 C CA . PRO A 1 152 ? -16.75 -0.959 -22.984 1 97.69 152 PRO A CA 1
ATOM 1116 C C . PRO A 1 152 ? -15.906 -2.213 -23.234 1 97.69 152 PRO A C 1
ATOM 1118 O O . PRO A 1 152 ? -16.422 -3.33 -23.156 1 97.69 152 PRO A O 1
ATOM 1121 N N . VAL A 1 153 ? -14.625 -1.988 -23.547 1 98.31 153 VAL A N 1
ATOM 1122 C CA . VAL A 1 153 ? -13.648 -3.068 -23.656 1 98.31 153 VAL A CA 1
ATOM 1123 C C . VAL A 1 153 ? -12.43 -2.762 -22.797 1 98.31 153 VAL A C 1
ATOM 1125 O O . VAL A 1 153 ? -12.219 -1.612 -22.391 1 98.31 153 VAL A O 1
ATOM 1128 N N . VAL A 1 154 ? -11.742 -3.775 -22.453 1 97.81 154 VAL A N 1
ATOM 1129 C CA . VAL A 1 154 ? -10.469 -3.633 -21.766 1 97.81 154 VAL A CA 1
ATOM 1130 C C . VAL A 1 154 ? -9.328 -3.662 -22.781 1 97.81 154 VAL A C 1
ATOM 1132 O O . VAL A 1 154 ? -9.328 -4.48 -23.719 1 97.81 154 VAL A O 1
ATOM 1135 N N . VAL A 1 155 ? -8.461 -2.713 -22.703 1 98.12 155 VAL A N 1
ATOM 1136 C CA . VAL A 1 155 ? -7.219 -2.715 -23.469 1 98.12 155 VAL A CA 1
ATOM 1137 C C . VAL A 1 155 ? -6.027 -2.844 -22.516 1 98.12 155 VAL A C 1
ATOM 1139 O O . VAL A 1 155 ? -5.883 -2.051 -21.578 1 98.12 155 VAL A O 1
ATOM 1142 N N . LYS A 1 156 ? -5.207 -3.859 -22.734 1 97.38 156 LYS A N 1
ATOM 1143 C CA . LYS A 1 156 ? -4.098 -4.133 -21.812 1 97.38 156 LYS A CA 1
ATOM 1144 C C . LYS A 1 156 ? -2.961 -4.852 -22.531 1 97.38 156 LYS A C 1
ATOM 1146 O O . LYS A 1 156 ? -3.141 -5.348 -23.656 1 97.38 156 LYS A O 1
ATOM 1151 N N . PRO A 1 157 ? -1.782 -4.793 -22 1 97.25 157 PRO A N 1
ATOM 1152 C CA . PRO A 1 157 ? -0.693 -5.551 -22.609 1 97.25 157 PRO A CA 1
ATOM 1153 C C . PRO A 1 157 ? -0.896 -7.062 -22.516 1 97.25 157 PRO A C 1
ATOM 1155 O O . PRO A 1 157 ? -1.421 -7.551 -21.516 1 97.25 157 PRO A O 1
ATOM 1158 N N . ARG A 1 158 ? -0.42 -7.766 -23.516 1 96.31 158 ARG A N 1
ATOM 1159 C CA . ARG A 1 158 ? -0.434 -9.227 -23.5 1 96.31 158 ARG A CA 1
ATOM 1160 C C . ARG A 1 158 ? 0.395 -9.766 -22.344 1 96.31 158 ARG A C 1
ATOM 1162 O O . ARG A 1 158 ? 0.012 -10.75 -21.703 1 96.31 158 ARG A O 1
ATOM 1169 N N . GLU A 1 159 ? 1.503 -8.969 -22.203 1 91.5 159 GLU A N 1
ATOM 1170 C CA . GLU A 1 159 ? 2.402 -9.312 -21.094 1 91.5 159 GLU A CA 1
ATOM 1171 C C . GLU A 1 159 ? 2.494 -8.172 -20.078 1 91.5 159 GLU A C 1
ATOM 1173 O O . GLU A 1 159 ? 2.326 -7.004 -20.438 1 91.5 159 GLU A O 1
ATOM 1178 N N . GLY A 1 160 ? 2.588 -8.516 -18.828 1 80.62 160 GLY A N 1
ATOM 1179 C CA . GLY A 1 160 ? 2.693 -7.449 -17.844 1 80.62 160 GLY A CA 1
ATOM 1180 C C . GLY A 1 160 ? 2.062 -7.809 -16.5 1 80.62 160 GLY A C 1
ATOM 1181 O O . GLY A 1 160 ? 1.604 -8.938 -16.312 1 80.62 160 GLY A O 1
ATOM 1182 N N . TYR A 1 161 ? 2.193 -6.824 -15.578 1 76.12 161 TYR A N 1
ATOM 1183 C CA . TYR A 1 161 ? 1.717 -7 -14.211 1 76.12 161 TYR A CA 1
ATOM 1184 C C . TYR A 1 161 ? 1.356 -5.66 -13.578 1 76.12 161 TYR A C 1
ATOM 1186 O O . TYR A 1 161 ? 1.641 -4.605 -14.148 1 76.12 161 TYR A O 1
ATOM 1194 N N . GLY A 1 162 ? 0.564 -5.785 -12.492 1 75.81 162 GLY A N 1
ATOM 1195 C CA . GLY A 1 162 ? 0.326 -4.605 -11.68 1 75.81 162 GLY A CA 1
ATOM 1196 C C . GLY A 1 162 ? -0.606 -3.604 -12.328 1 75.81 162 GLY A C 1
ATOM 1197 O O . GLY A 1 162 ? -0.521 -2.404 -12.062 1 75.81 162 GLY A O 1
ATOM 1198 N N . SER A 1 163 ? -1.318 -3.902 -13.297 1 79.81 163 SER A N 1
ATOM 1199 C CA . SER A 1 163 ? -2.262 -3.047 -14.008 1 79.81 163 SER A CA 1
ATOM 1200 C C . SER A 1 163 ? -1.539 -1.945 -14.781 1 79.81 163 SER A C 1
ATOM 1202 O O . SER A 1 163 ? -2.113 -0.888 -15.047 1 79.81 163 SER A O 1
ATOM 1204 N N . LEU A 1 164 ? -0.274 -2.154 -14.984 1 80.81 164 LEU A N 1
ATOM 1205 C CA . LEU A 1 164 ? 0.455 -1.222 -15.836 1 80.81 164 LEU A CA 1
ATOM 1206 C C . LEU A 1 164 ? -0.138 -1.192 -17.234 1 80.81 164 LEU A C 1
ATOM 1208 O O . LEU A 1 164 ? -0.282 -2.236 -17.875 1 80.81 164 LEU A O 1
ATOM 1212 N N . HIS A 1 165 ? -0.594 -0.06 -17.734 1 89.44 165 HIS A N 1
ATOM 1213 C CA . HIS A 1 165 ? -1.187 0.172 -19.047 1 89.44 165 HIS A CA 1
ATOM 1214 C C . HIS A 1 165 ? -2.508 -0.576 -19.203 1 89.44 165 HIS A C 1
ATOM 1216 O O . HIS A 1 165 ? -2.748 -1.225 -20.219 1 89.44 165 HIS A O 1
ATOM 1222 N N . PHE A 1 166 ? -3.201 -0.639 -18.141 1 93.38 166 PHE A N 1
ATOM 1223 C CA . PHE A 1 166 ? -4.559 -1.172 -18.156 1 93.38 166 PHE A CA 1
ATOM 1224 C C . PHE A 1 166 ? -5.57 -0.068 -18.422 1 93.38 166 PHE A C 1
ATOM 1226 O O . PHE A 1 166 ? -5.648 0.913 -17.688 1 93.38 166 PHE A O 1
ATOM 1233 N N . TYR A 1 167 ? -6.461 -0.226 -19.438 1 93.75 167 TYR A N 1
ATOM 1234 C CA . TYR A 1 167 ? -7.418 0.805 -19.812 1 93.75 167 TYR A CA 1
ATOM 1235 C C . TYR A 1 167 ? -8.805 0.208 -20.047 1 93.75 167 TYR A C 1
ATOM 1237 O O . TYR A 1 167 ? -8.938 -0.885 -20.594 1 93.75 167 TYR A O 1
ATOM 1245 N N . ILE A 1 168 ? -9.797 0.88 -19.531 1 96 168 ILE A N 1
ATOM 1246 C CA . ILE A 1 168 ? -11.172 0.617 -19.922 1 96 168 ILE A CA 1
ATOM 1247 C C . ILE A 1 168 ? -11.602 1.633 -20.984 1 96 168 ILE A C 1
ATOM 1249 O O . ILE A 1 168 ? -11.695 2.83 -20.703 1 96 168 ILE A O 1
ATOM 1253 N N . ALA A 1 169 ? -11.789 1.206 -22.172 1 97.19 169 ALA A N 1
ATOM 1254 C CA . ALA A 1 169 ? -12.164 2.076 -23.281 1 97.19 169 ALA A CA 1
ATOM 1255 C C . ALA A 1 169 ? -13.664 2.035 -23.531 1 97.19 169 ALA A C 1
ATOM 1257 O O . ALA A 1 169 ? -14.25 0.958 -23.688 1 97.19 169 ALA A O 1
ATOM 1258 N N . LYS A 1 170 ? -14.234 3.158 -23.625 1 96.69 170 LYS A N 1
ATOM 1259 C CA . LYS A 1 170 ? -15.68 3.252 -23.781 1 96.69 170 LYS A CA 1
ATOM 1260 C C . LYS A 1 170 ? -16.047 3.672 -25.203 1 96.69 170 LYS A C 1
ATOM 1262 O O . LYS A 1 170 ? -17.219 3.809 -25.531 1 96.69 170 LYS A O 1
ATOM 1267 N N . SER A 1 171 ? -15.055 3.893 -26.031 1 97.38 171 SER A N 1
ATOM 1268 C CA . SER A 1 171 ? -15.25 4.293 -27.422 1 97.38 171 SER A CA 1
ATOM 1269 C C . SER A 1 171 ? -14.102 3.83 -28.297 1 97.38 171 SER A C 1
ATOM 1271 O O . SER A 1 171 ? -13.062 3.387 -27.797 1 97.38 171 SER A O 1
ATOM 1273 N N . LYS A 1 172 ? -14.344 3.922 -29.578 1 97.19 172 LYS A N 1
ATOM 1274 C CA . LYS A 1 172 ? -13.305 3.551 -30.531 1 97.19 172 LYS A CA 1
ATOM 1275 C C . LYS A 1 172 ? -12.07 4.43 -30.375 1 97.19 172 LYS A C 1
ATOM 1277 O O . LYS A 1 172 ? -10.938 3.939 -30.453 1 97.19 172 LYS A O 1
ATOM 1282 N N . GLN A 1 173 ? -12.32 5.629 -30.141 1 95.31 173 GLN A N 1
ATOM 1283 C CA . GLN A 1 173 ? -11.219 6.57 -29.969 1 95.31 173 GLN A CA 1
ATOM 1284 C C . GLN A 1 173 ? -10.383 6.219 -28.75 1 95.31 173 GLN A C 1
ATOM 1286 O O . GLN A 1 173 ? -9.148 6.211 -28.812 1 95.31 173 GLN A O 1
ATOM 1291 N N . GLU A 1 174 ? -11.055 5.906 -27.594 1 94.94 174 GLU A N 1
ATOM 1292 C CA . GLU A 1 174 ? -10.352 5.52 -26.375 1 94.94 174 GLU A CA 1
ATOM 1293 C C . GLU A 1 174 ? -9.586 4.215 -26.578 1 94.94 174 GLU A C 1
ATOM 1295 O O . GLU A 1 174 ? -8.453 4.078 -26.094 1 94.94 174 GLU A O 1
ATOM 1300 N N . MET A 1 175 ? -10.203 3.35 -27.281 1 97.5 175 MET A N 1
ATOM 1301 C CA . MET A 1 175 ? -9.578 2.061 -27.547 1 97.5 175 MET A CA 1
ATOM 1302 C C . MET A 1 175 ? -8.305 2.234 -28.375 1 97.5 175 MET A C 1
ATOM 1304 O O . MET A 1 175 ? -7.25 1.714 -28.016 1 97.5 175 MET A O 1
ATOM 1308 N N . ASP A 1 176 ? -8.414 3.012 -29.422 1 97.19 176 ASP A N 1
ATOM 1309 C CA . ASP A 1 176 ? -7.281 3.229 -30.312 1 97.19 176 ASP A CA 1
ATOM 1310 C C . ASP A 1 176 ? -6.148 3.953 -29.594 1 97.19 176 ASP A C 1
ATOM 1312 O O . ASP A 1 176 ? -4.977 3.607 -29.766 1 97.19 176 ASP A O 1
ATOM 1316 N N . SER A 1 177 ? -6.527 4.875 -28.812 1 94.5 177 SER A N 1
ATOM 1317 C CA . SER A 1 177 ? -5.531 5.613 -28.047 1 94.5 177 SER A CA 1
ATOM 1318 C C . SER A 1 177 ? -4.832 4.711 -27.031 1 94.5 177 SER A C 1
ATOM 1320 O O . SER A 1 177 ? -3.627 4.848 -26.797 1 94.5 177 SER A O 1
ATOM 1322 N N . SER A 1 178 ? -5.605 3.861 -26.422 1 96.25 178 SER A N 1
ATOM 1323 C CA . SER A 1 178 ? -5.047 2.928 -25.453 1 96.25 178 SER A CA 1
ATOM 1324 C C . SER A 1 178 ? -4.082 1.95 -26.109 1 96.25 178 SER A C 1
ATOM 1326 O O . SER A 1 178 ? -3.012 1.667 -25.578 1 96.25 178 SER A O 1
ATOM 1328 N N . ILE A 1 179 ? -4.465 1.484 -27.234 1 97.5 179 ILE A N 1
ATOM 1329 C CA . ILE A 1 179 ? -3.609 0.569 -27.984 1 97.5 179 ILE A CA 1
ATOM 1330 C C . ILE A 1 179 ? -2.289 1.257 -28.328 1 97.5 179 ILE A C 1
ATOM 1332 O O . ILE A 1 179 ? -1.214 0.701 -28.078 1 97.5 179 ILE A O 1
ATOM 1336 N N . LEU A 1 180 ? -2.406 2.439 -28.766 1 95.44 180 LEU A N 1
ATOM 1337 C CA . LEU A 1 180 ? -1.225 3.203 -29.141 1 95.44 180 LEU A CA 1
ATOM 1338 C C . LEU A 1 180 ? -0.327 3.465 -27.938 1 95.44 180 LEU A C 1
ATOM 1340 O O . LEU A 1 180 ? 0.899 3.41 -28.047 1 95.44 180 LEU A O 1
ATOM 1344 N N . ALA A 1 181 ? -0.946 3.781 -26.844 1 92.19 181 ALA A N 1
ATOM 1345 C CA . ALA A 1 181 ? -0.184 4.039 -25.625 1 92.19 181 ALA A CA 1
ATOM 1346 C C . ALA A 1 181 ? 0.638 2.816 -25.219 1 92.19 181 ALA A C 1
ATOM 1348 O O . ALA A 1 181 ? 1.802 2.943 -24.828 1 92.19 181 ALA A O 1
ATOM 1349 N N . ILE A 1 182 ? 0.044 1.692 -25.344 1 95.81 182 ILE A N 1
ATOM 1350 C CA . ILE A 1 182 ? 0.707 0.442 -24.984 1 95.81 182 ILE A CA 1
ATOM 1351 C C . ILE A 1 182 ? 1.844 0.163 -25.969 1 95.81 182 ILE A C 1
ATOM 1353 O O . ILE A 1 182 ? 2.951 -0.193 -25.562 1 95.81 182 ILE A O 1
ATOM 1357 N N . GLU A 1 183 ? 1.595 0.418 -27.203 1 96.44 183 GLU A N 1
ATOM 1358 C CA . GLU A 1 183 ? 2.611 0.208 -28.234 1 96.44 183 GLU A CA 1
ATOM 1359 C C . GLU A 1 183 ? 3.785 1.165 -28.047 1 96.44 183 GLU A C 1
ATOM 1361 O O . GLU A 1 183 ? 4.945 0.764 -28.172 1 96.44 183 GLU A O 1
ATOM 1366 N N . ARG A 1 184 ? 3.482 2.35 -27.734 1 93.12 184 ARG A N 1
ATOM 1367 C CA . ARG A 1 184 ? 4.52 3.357 -27.547 1 93.12 184 ARG A CA 1
ATOM 1368 C C . ARG A 1 184 ? 5.395 3.02 -26.344 1 93.12 184 ARG A C 1
ATOM 1370 O O . ARG A 1 184 ? 6.578 3.357 -26.312 1 93.12 184 ARG A O 1
ATOM 1377 N N . ALA A 1 185 ? 4.77 2.365 -25.469 1 91.75 185 ALA A N 1
ATOM 1378 C CA . ALA A 1 185 ? 5.512 1.953 -24.266 1 91.75 185 ALA A CA 1
ATOM 1379 C C . ALA A 1 185 ? 6.34 0.702 -24.547 1 91.75 185 ALA A C 1
ATOM 1381 O O . ALA A 1 185 ? 7.062 0.223 -23.672 1 91.75 185 ALA A O 1
ATOM 1382 N N . GLY A 1 186 ? 6.203 0.146 -25.734 1 93.88 186 GLY A N 1
ATOM 1383 C CA . GLY A 1 186 ? 7.008 -0.996 -26.141 1 93.88 186 GLY A CA 1
ATOM 1384 C C . GLY A 1 186 ? 6.363 -2.328 -25.812 1 93.88 186 GLY A C 1
ATOM 1385 O O . GLY A 1 186 ? 7.039 -3.357 -25.766 1 93.88 186 GLY A O 1
ATOM 1386 N N . TRP A 1 187 ? 5.055 -2.289 -25.516 1 95.12 187 TRP A N 1
ATOM 1387 C CA . TRP A 1 187 ? 4.34 -3.516 -25.172 1 95.12 187 TRP A CA 1
ATOM 1388 C C . TRP A 1 187 ? 3.422 -3.938 -26.328 1 95.12 187 TRP A C 1
ATOM 1390 O O . TRP A 1 187 ? 3.176 -3.162 -27.25 1 95.12 187 TRP A O 1
ATOM 1400 N N . ARG A 1 188 ? 3.021 -5.203 -26.406 1 97.38 188 ARG A N 1
ATOM 1401 C CA . ARG A 1 188 ? 2.061 -5.727 -27.375 1 97.38 188 ARG A CA 1
ATOM 1402 C C . ARG A 1 188 ? 0.646 -5.699 -26.797 1 97.38 188 ARG A C 1
ATOM 1404 O O . ARG A 1 188 ? 0.344 -6.406 -25.844 1 97.38 188 ARG A O 1
ATOM 1411 N N . PRO A 1 189 ? -0.277 -4.926 -27.344 1 98.19 189 PRO A N 1
ATOM 1412 C CA . PRO A 1 189 ? -1.615 -4.738 -26.781 1 98.19 189 PRO A CA 1
ATOM 1413 C C . PRO A 1 189 ? -2.559 -5.898 -27.094 1 98.19 189 PRO A C 1
ATOM 1415 O O . PRO A 1 189 ? -2.324 -6.641 -28.062 1 98.19 189 PRO A O 1
ATOM 1418 N N . LEU A 1 190 ? -3.535 -5.984 -26.297 1 98.19 190 LEU A N 1
ATOM 1419 C CA . LEU A 1 190 ? -4.676 -6.875 -26.469 1 98.19 190 LEU A CA 1
ATOM 1420 C C . LEU A 1 190 ? -5.98 -6.168 -26.109 1 98.19 190 LEU A C 1
ATOM 1422 O O . LEU A 1 190 ? -5.996 -5.281 -25.25 1 98.19 190 LEU A O 1
ATOM 1426 N N . VAL A 1 191 ? -7.047 -6.523 -26.781 1 98.44 191 VAL A N 1
ATOM 1427 C CA . VAL A 1 191 ? -8.391 -6.055 -26.469 1 98.44 191 VAL A CA 1
ATOM 1428 C C . VAL A 1 191 ? -9.211 -7.195 -25.875 1 98.44 191 VAL A C 1
ATOM 1430 O O . VAL A 1 191 ? -9.203 -8.312 -26.391 1 98.44 191 VAL A O 1
ATOM 1433 N N . GLN A 1 192 ? -9.867 -6.938 -24.781 1 98.44 192 GLN A N 1
ATOM 1434 C CA . GLN A 1 192 ? -10.625 -7.973 -24.094 1 98.44 192 GLN A CA 1
ATOM 1435 C C . GLN A 1 192 ? -12 -7.457 -23.672 1 98.44 192 GLN A C 1
ATOM 1437 O O . GLN A 1 192 ? -12.172 -6.27 -23.391 1 98.44 192 GLN A O 1
ATOM 1442 N N . LYS A 1 193 ? -12.961 -8.367 -23.688 1 97.94 193 LYS A N 1
ATOM 1443 C CA . LYS A 1 193 ? -14.297 -8.016 -23.203 1 97.94 193 LYS A CA 1
ATOM 1444 C C . LYS A 1 193 ? -14.258 -7.512 -21.766 1 97.94 193 LYS A C 1
ATOM 1446 O O . LYS A 1 193 ? -13.586 -8.102 -20.922 1 97.94 193 LYS A O 1
ATOM 1451 N N . TYR A 1 194 ? -14.969 -6.391 -21.578 1 96.81 194 TYR A N 1
ATOM 1452 C CA . TYR A 1 194 ? -15.102 -5.898 -20.219 1 96.81 194 TYR A CA 1
ATOM 1453 C C . TYR A 1 194 ? -16.047 -6.777 -19.406 1 96.81 194 TYR A C 1
ATOM 1455 O O . TYR A 1 194 ? -17.188 -7.023 -19.828 1 96.81 194 TYR A O 1
ATOM 1463 N N . LEU A 1 195 ? -15.602 -7.258 -18.266 1 95.25 195 LEU A N 1
ATOM 1464 C CA . LEU A 1 195 ? -16.406 -8.055 -17.359 1 95.25 195 LEU A CA 1
ATOM 1465 C C . LEU A 1 195 ? -16.828 -7.23 -16.141 1 95.25 195 LEU A C 1
ATOM 1467 O O . LEU A 1 195 ? -15.977 -6.742 -15.391 1 95.25 195 LEU A O 1
ATOM 1471 N N . ALA A 1 196 ? -18.062 -7.055 -15.812 1 90.31 196 ALA A N 1
ATOM 1472 C CA . ALA A 1 196 ? -18.547 -6.113 -14.812 1 90.31 196 ALA A CA 1
ATOM 1473 C C . ALA A 1 196 ? -18.625 -6.766 -13.43 1 90.31 196 ALA A C 1
ATOM 1475 O O . ALA A 1 196 ? -18.641 -6.07 -12.414 1 90.31 196 ALA A O 1
ATOM 1476 N N . GLY A 1 197 ? -18.594 -8.039 -13.266 1 91.75 197 GLY A N 1
ATOM 1477 C CA . GLY A 1 197 ? -18.844 -8.719 -12.008 1 91.75 197 GLY A CA 1
ATOM 1478 C C . GLY A 1 197 ? -17.656 -8.664 -11.062 1 91.75 197 GLY A C 1
ATOM 1479 O O . GLY A 1 197 ? -16.656 -7.992 -11.344 1 91.75 197 GLY A O 1
ATOM 1480 N N . ASP A 1 198 ? -17.812 -9.281 -9.859 1 94.69 198 ASP A N 1
ATOM 1481 C CA . ASP A 1 198 ? -16.781 -9.328 -8.844 1 94.69 198 ASP A CA 1
ATOM 1482 C C . ASP A 1 198 ? -15.516 -10 -9.375 1 94.69 198 ASP A C 1
ATOM 1484 O O . ASP A 1 198 ? -15.594 -10.945 -10.172 1 94.69 198 ASP A O 1
ATOM 1488 N N . GLU A 1 199 ? -14.477 -9.5 -8.93 1 96.5 199 GLU A N 1
ATOM 1489 C CA . GLU A 1 199 ? -13.188 -10.062 -9.328 1 96.5 199 GLU A CA 1
ATOM 1490 C C . GLU A 1 199 ? -12.648 -11.023 -8.273 1 96.5 199 GLU A C 1
ATOM 1492 O O . GLU A 1 199 ? -12.773 -10.766 -7.07 1 96.5 199 GLU A O 1
ATOM 1497 N N . PHE A 1 200 ? -12.109 -12.102 -8.781 1 98 200 PHE A N 1
ATOM 1498 C CA . PHE A 1 200 ? -11.578 -13.141 -7.906 1 98 200 PHE A CA 1
ATOM 1499 C C . PHE A 1 200 ? -10.133 -13.469 -8.273 1 98 200 PHE A C 1
ATOM 1501 O O . PHE A 1 200 ? -9.742 -13.367 -9.438 1 98 200 PHE A O 1
ATOM 1508 N N . THR A 1 201 ? -9.344 -13.75 -7.316 1 97.88 201 THR A N 1
ATOM 1509 C CA . THR A 1 201 ? -8.031 -14.375 -7.465 1 97.88 201 THR A CA 1
ATOM 1510 C C . THR A 1 201 ? -7.984 -15.711 -6.73 1 97.88 201 THR A C 1
ATOM 1512 O O . THR A 1 201 ? -8.391 -15.797 -5.57 1 97.88 201 THR A O 1
ATOM 1515 N N . THR A 1 202 ? -7.637 -16.703 -7.43 1 98.44 202 THR A N 1
ATOM 1516 C CA . THR A 1 202 ? -7.625 -18.047 -6.867 1 98.44 202 THR A CA 1
ATOM 1517 C C . THR A 1 202 ? -6.211 -18.609 -6.852 1 98.44 202 THR A C 1
ATOM 1519 O O . THR A 1 202 ? -5.578 -18.75 -7.902 1 98.44 202 THR A O 1
ATOM 1522 N N . GLY A 1 203 ? -5.723 -18.859 -5.598 1 98.19 203 GLY A N 1
ATOM 1523 C CA . GLY A 1 203 ? -4.504 -19.656 -5.484 1 98.19 203 GLY A CA 1
ATOM 1524 C C . GLY A 1 203 ? -4.75 -21.141 -5.551 1 98.19 203 GLY A C 1
ATOM 1525 O O . GLY A 1 203 ? -5.586 -21.672 -4.816 1 98.19 203 GLY A O 1
ATOM 1526 N N . VAL A 1 204 ? -4.078 -21.797 -6.52 1 98.19 204 VAL A N 1
ATOM 1527 C CA . VAL A 1 204 ? -4.137 -23.25 -6.641 1 98.19 204 VAL A CA 1
ATOM 1528 C C . VAL A 1 204 ? -2.738 -23.844 -6.48 1 98.19 204 VAL A C 1
ATOM 1530 O O . VAL A 1 204 ? -1.768 -23.312 -7.023 1 98.19 204 VAL A O 1
ATOM 1533 N N . THR A 1 205 ? -2.604 -24.875 -5.664 1 98.25 205 THR A N 1
ATOM 1534 C CA . THR A 1 205 ? -1.367 -25.641 -5.613 1 98.25 205 THR A CA 1
ATOM 1535 C C . THR A 1 205 ? -1.551 -27 -6.277 1 98.25 205 THR A C 1
ATOM 1537 O O . THR A 1 205 ? -2.473 -27.75 -5.934 1 98.25 205 THR A O 1
ATOM 1540 N N . ILE A 1 206 ? -0.695 -27.219 -7.238 1 97.88 206 ILE A N 1
ATOM 1541 C CA . ILE A 1 206 ? -0.751 -28.469 -8.008 1 97.88 206 ILE A CA 1
ATOM 1542 C C . ILE A 1 206 ? 0.407 -29.375 -7.605 1 97.88 206 ILE A C 1
ATOM 1544 O O . ILE A 1 206 ? 1.528 -28.906 -7.395 1 97.88 206 ILE A O 1
ATOM 1548 N N . ASP A 1 207 ? 0.154 -30.625 -7.527 1 96.88 207 ASP A N 1
ATOM 1549 C CA . ASP A 1 207 ? 1.197 -31.547 -7.09 1 96.88 207 ASP A CA 1
ATOM 1550 C C . ASP A 1 207 ? 2.326 -31.625 -8.117 1 96.88 207 ASP A C 1
ATOM 1552 O O . ASP A 1 207 ? 2.141 -31.266 -9.281 1 96.88 207 ASP A O 1
ATOM 1556 N N . ARG A 1 208 ? 3.457 -32.156 -7.707 1 94.25 208 ARG A N 1
ATOM 1557 C CA . ARG A 1 208 ? 4.695 -32.125 -8.484 1 94.25 208 ARG A CA 1
ATOM 1558 C C . ARG A 1 208 ? 4.543 -32.938 -9.773 1 94.25 208 ARG A C 1
ATOM 1560 O O . ARG A 1 208 ? 5.332 -32.781 -10.703 1 94.25 208 ARG A O 1
ATOM 1567 N N . ASN A 1 209 ? 3.504 -33.781 -9.859 1 93.44 209 ASN A N 1
ATOM 1568 C CA . ASN A 1 209 ? 3.279 -34.594 -11.047 1 93.44 209 ASN A CA 1
ATOM 1569 C C . ASN A 1 209 ? 2.129 -34.062 -11.891 1 93.44 209 ASN A C 1
ATOM 1571 O O . ASN A 1 209 ? 1.709 -34.688 -12.859 1 93.44 209 ASN A O 1
ATOM 1575 N N . SER A 1 210 ? 1.601 -32.906 -11.469 1 94.56 210 SER A N 1
ATOM 1576 C CA . SER A 1 210 ? 0.526 -32.219 -12.188 1 94.56 210 SER A CA 1
ATOM 1577 C C . SER A 1 210 ? -0.718 -33.094 -12.281 1 94.56 210 SER A C 1
ATOM 1579 O O . SER A 1 210 ? -1.402 -33.125 -13.305 1 94.56 210 SER A O 1
ATOM 1581 N N . THR A 1 211 ? -1.004 -33.844 -11.219 1 95 211 THR A N 1
ATOM 1582 C CA . THR A 1 211 ? -2.064 -34.844 -11.32 1 95 211 THR A CA 1
ATOM 1583 C C . THR A 1 211 ? -3.314 -34.375 -10.578 1 95 211 THR A C 1
ATOM 1585 O O . THR A 1 211 ? -4.43 -34.781 -10.914 1 95 211 THR A O 1
ATOM 1588 N N . TYR A 1 212 ? -3.078 -33.625 -9.547 1 95.94 212 TYR A N 1
ATOM 1589 C CA . TYR A 1 212 ? -4.242 -33.156 -8.805 1 95.94 212 TYR A CA 1
ATOM 1590 C C . TYR A 1 212 ? -3.945 -31.844 -8.094 1 95.94 212 TYR A C 1
ATOM 1592 O O . TYR A 1 212 ? -2.781 -31.484 -7.895 1 95.94 212 TYR A O 1
ATOM 1600 N N . ALA A 1 213 ? -5.016 -31.141 -7.781 1 97.25 213 ALA A N 1
ATOM 1601 C CA . ALA A 1 213 ? -4.906 -29.938 -6.973 1 97.25 213 ALA A CA 1
ATOM 1602 C C . ALA A 1 213 ? -4.777 -30.281 -5.492 1 97.25 213 ALA A C 1
ATOM 1604 O O . ALA A 1 213 ? -5.652 -30.922 -4.918 1 97.25 213 ALA A O 1
ATOM 1605 N N . MET A 1 214 ? -3.711 -29.828 -4.855 1 97.75 214 MET A N 1
ATOM 1606 C CA . MET A 1 214 ? -3.488 -30.062 -3.434 1 97.75 214 MET A CA 1
ATOM 1607 C C . MET A 1 214 ? -4.328 -29.109 -2.59 1 97.75 214 MET A C 1
ATOM 1609 O O . MET A 1 214 ? -4.707 -29.438 -1.464 1 97.75 214 MET A O 1
ATOM 1613 N N . SER A 1 215 ? -4.523 -27.953 -3.121 1 96.25 215 SER A N 1
ATOM 1614 C CA . SER A 1 215 ? -5.375 -26.953 -2.471 1 96.25 215 SER A CA 1
ATOM 1615 C C . SER A 1 215 ? -5.883 -25.922 -3.471 1 96.25 215 SER A C 1
ATOM 1617 O O . SER A 1 215 ? -5.273 -25.719 -4.527 1 96.25 215 SER A O 1
ATOM 1619 N N . SER A 1 216 ? -7.004 -25.375 -3.199 1 96.94 216 SER A N 1
ATOM 1620 C CA . SER A 1 216 ? -7.531 -24.219 -3.926 1 96.94 216 SER A CA 1
ATOM 1621 C C . SER A 1 216 ? -8.344 -23.312 -3.01 1 96.94 216 SER A C 1
ATOM 1623 O O . SER A 1 216 ? -9.109 -23.797 -2.168 1 96.94 216 SER A O 1
ATOM 1625 N N . ILE A 1 217 ? -8.133 -22.094 -3.092 1 97.25 217 ILE A N 1
ATOM 1626 C CA . ILE A 1 217 ? -8.883 -21.109 -2.322 1 97.25 217 ILE A CA 1
ATOM 1627 C C . ILE A 1 217 ? -9.039 -19.828 -3.137 1 97.25 217 ILE A C 1
ATOM 1629 O O . ILE A 1 217 ? -8.07 -19.328 -3.719 1 97.25 217 ILE A O 1
ATOM 1633 N N . SER A 1 218 ? -10.211 -19.391 -3.252 1 97.94 218 SER A N 1
ATOM 1634 C CA . SER A 1 218 ? -10.516 -18.156 -3.98 1 97.94 218 SER A CA 1
ATOM 1635 C C . SER A 1 218 ? -10.805 -17.016 -3.023 1 97.94 218 SER A C 1
ATOM 1637 O O . SER A 1 218 ? -11.406 -17.219 -1.964 1 97.94 218 SER A O 1
ATOM 1639 N N . ILE A 1 219 ? -10.359 -15.914 -3.422 1 97.94 219 ILE A N 1
ATOM 1640 C CA . ILE A 1 219 ? -10.562 -14.672 -2.688 1 97.94 219 ILE A CA 1
ATOM 1641 C C . ILE A 1 219 ? -11.266 -13.648 -3.584 1 97.94 219 ILE A C 1
ATOM 1643 O O . ILE A 1 219 ? -10.836 -13.414 -4.715 1 97.94 219 ILE A O 1
ATOM 1647 N N . ARG A 1 220 ? -12.398 -13.125 -3.086 1 98.12 220 ARG A N 1
ATOM 1648 C CA . ARG A 1 220 ? -12.938 -11.93 -3.738 1 98.12 220 ARG A CA 1
ATOM 1649 C C . ARG A 1 220 ? -12.148 -10.688 -3.336 1 98.12 220 ARG A C 1
ATOM 1651 O O . ARG A 1 220 ? -11.93 -10.445 -2.146 1 98.12 220 ARG A O 1
ATOM 1658 N N . LYS A 1 221 ? -11.758 -9.961 -4.309 1 96.25 221 LYS A N 1
ATOM 1659 C CA . LYS A 1 221 ? -10.812 -8.898 -3.947 1 96.25 221 LYS A CA 1
ATOM 1660 C C . LYS A 1 221 ? -11.352 -7.531 -4.344 1 96.25 221 LYS A C 1
ATOM 1662 O O . LYS A 1 221 ? -12.133 -7.414 -5.289 1 96.25 221 LYS A O 1
ATOM 1667 N N . MET A 1 222 ? -11.016 -6.543 -3.566 1 94.5 222 MET A N 1
ATOM 1668 C CA . MET A 1 222 ? -11.078 -5.129 -3.928 1 94.5 222 MET A CA 1
ATOM 1669 C C . MET A 1 222 ? -9.688 -4.578 -4.211 1 94.5 222 MET A C 1
ATOM 1671 O O . MET A 1 222 ? -8.734 -4.875 -3.484 1 94.5 222 MET A O 1
ATOM 1675 N N . ILE A 1 223 ? -9.609 -3.83 -5.328 1 89.5 223 ILE A N 1
ATOM 1676 C CA . ILE A 1 223 ? -8.297 -3.406 -5.812 1 89.5 223 ILE A CA 1
ATOM 1677 C C . ILE A 1 223 ? -8.148 -1.897 -5.633 1 89.5 223 ILE A C 1
ATOM 1679 O O . ILE A 1 223 ? -9.102 -1.142 -5.832 1 89.5 223 ILE A O 1
ATOM 1683 N N . LYS A 1 224 ? -7.012 -1.524 -5.125 1 81.62 224 LYS A N 1
ATOM 1684 C CA . LYS A 1 224 ? -6.582 -0.13 -5.082 1 81.62 224 LYS A CA 1
ATOM 1685 C C . LYS A 1 224 ? -5.16 0.025 -5.617 1 81.62 224 LYS A C 1
ATOM 1687 O O . LYS A 1 224 ? -4.234 -0.634 -5.141 1 81.62 224 LYS A O 1
ATOM 1692 N N . HIS A 1 225 ? -4.945 0.809 -6.664 1 77.12 225 HIS A N 1
ATOM 1693 C CA . HIS A 1 225 ? -3.662 1.029 -7.32 1 77.12 225 HIS A CA 1
ATOM 1694 C C . HIS A 1 225 ? -3.045 -0.287 -7.781 1 77.12 225 HIS A C 1
ATOM 1696 O O . HIS A 1 225 ? -1.873 -0.556 -7.508 1 77.12 225 HIS A O 1
ATOM 1702 N N . GLY A 1 226 ? -3.891 -1.18 -8.211 1 77.31 226 GLY A N 1
ATOM 1703 C CA . GLY A 1 226 ? -3.422 -2.404 -8.844 1 77.31 226 GLY A CA 1
ATOM 1704 C C . GLY A 1 226 ? -3.152 -3.52 -7.852 1 77.31 226 GLY A C 1
ATOM 1705 O O . GLY A 1 226 ? -2.76 -4.621 -8.242 1 77.31 226 GLY A O 1
ATOM 1706 N N . GLN A 1 227 ? -3.309 -3.279 -6.617 1 84.5 227 GLN A N 1
ATOM 1707 C CA . GLN A 1 227 ? -3.045 -4.297 -5.605 1 84.5 227 GLN A CA 1
ATOM 1708 C C . GLN A 1 227 ? -4.293 -4.59 -4.777 1 84.5 227 GLN A C 1
ATOM 1710 O O . GLN A 1 227 ? -5.113 -3.697 -4.551 1 84.5 227 GLN A O 1
ATOM 1715 N N . THR A 1 228 ? -4.395 -5.789 -4.418 1 92.69 228 THR A N 1
ATOM 1716 C CA . THR A 1 228 ? -5.473 -6.148 -3.504 1 92.69 228 THR A CA 1
ATOM 1717 C C . THR A 1 228 ? -5.34 -5.387 -2.188 1 92.69 228 THR A C 1
ATOM 1719 O O . THR A 1 228 ? -4.289 -5.422 -1.546 1 92.69 228 THR A O 1
ATOM 1722 N N . TYR A 1 229 ? -6.438 -4.75 -1.835 1 93.81 229 TYR A N 1
ATOM 1723 C CA . TYR A 1 229 ? -6.418 -3.938 -0.623 1 93.81 229 TYR A CA 1
ATOM 1724 C C . TYR A 1 229 ? -7.398 -4.473 0.409 1 93.81 229 TYR A C 1
ATOM 1726 O O . TYR A 1 229 ? -7.191 -4.32 1.615 1 93.81 229 TYR A O 1
ATOM 1734 N N . LYS A 1 230 ? -8.484 -5.047 -0.053 1 97.44 230 LYS A N 1
ATOM 1735 C CA . LYS A 1 230 ? -9.43 -5.82 0.747 1 97.44 230 LYS A CA 1
ATOM 1736 C C . LYS A 1 230 ? -9.703 -7.18 0.116 1 97.44 230 LYS A C 1
ATOM 1738 O O . LYS A 1 230 ? -9.672 -7.32 -1.108 1 97.44 230 LYS A O 1
ATOM 1743 N N . ALA A 1 231 ? -9.938 -8.07 0.951 1 97.94 231 ALA A N 1
ATOM 1744 C CA . ALA A 1 231 ? -10.148 -9.438 0.475 1 97.94 231 ALA A CA 1
ATOM 1745 C C . ALA A 1 231 ? -11.211 -10.148 1.301 1 97.94 231 ALA A C 1
ATOM 1747 O O . ALA A 1 231 ? -11.281 -9.977 2.52 1 97.94 231 ALA A O 1
ATOM 1748 N N . PHE A 1 232 ? -12 -10.898 0.651 1 98.19 232 PHE A N 1
ATOM 1749 C CA . PHE A 1 232 ? -13.047 -11.703 1.267 1 98.19 232 PHE A CA 1
ATOM 1750 C C . PHE A 1 232 ? -12.82 -13.188 1.003 1 98.19 232 PHE A C 1
ATOM 1752 O O . PHE A 1 232 ? -12.883 -13.633 -0.143 1 98.19 232 PHE A O 1
ATOM 1759 N N . ILE A 1 233 ? -12.484 -13.859 2 1 98 233 ILE A N 1
ATOM 1760 C CA . ILE A 1 233 ? -12.336 -15.312 1.935 1 98 233 ILE A CA 1
ATOM 1761 C C . ILE A 1 233 ? -13.633 -15.984 2.387 1 98 233 ILE A C 1
ATOM 1763 O O . ILE A 1 233 ? -13.992 -15.914 3.562 1 98 233 ILE A O 1
ATOM 1767 N N . ASP A 1 234 ? -14.312 -16.531 1.52 1 97.06 234 ASP A N 1
ATOM 1768 C CA . ASP A 1 234 ? -15.57 -17.234 1.727 1 97.06 234 ASP A CA 1
ATOM 1769 C C . ASP A 1 234 ? -15.617 -18.516 0.891 1 97.06 234 ASP A C 1
ATOM 1771 O O . ASP A 1 234 ? -14.586 -19.016 0.444 1 97.06 234 ASP A O 1
ATOM 1775 N N . HIS A 1 235 ? -16.812 -19.141 0.795 1 95.75 235 HIS A N 1
ATOM 1776 C CA . HIS A 1 235 ? -16.969 -20.359 0.011 1 95.75 235 HIS A CA 1
ATOM 1777 C C . HIS A 1 235 ? -17.328 -20.047 -1.437 1 95.75 235 HIS A C 1
ATOM 1779 O O . HIS A 1 235 ? -18.5 -19.953 -1.78 1 95.75 235 HIS A O 1
ATOM 1785 N N . TYR A 1 236 ? -16.25 -19.906 -2.213 1 96.31 236 TYR A N 1
ATOM 1786 C CA . TYR A 1 236 ? -16.438 -19.656 -3.639 1 96.31 236 TYR A CA 1
ATOM 1787 C C . TYR A 1 236 ? -16.125 -20.906 -4.453 1 96.31 236 TYR A C 1
ATOM 1789 O O . TYR A 1 236 ? -15.242 -20.891 -5.312 1 96.31 236 TYR A O 1
ATOM 1797 N N . HIS A 1 237 ? -16.922 -21.891 -4.312 1 94.62 237 HIS A N 1
ATOM 1798 C CA . HIS A 1 237 ? -16.625 -23.234 -4.797 1 94.62 237 HIS A CA 1
ATOM 1799 C C . HIS A 1 237 ? -16.562 -23.281 -6.32 1 94.62 237 HIS A C 1
ATOM 1801 O O . HIS A 1 237 ? -15.703 -23.938 -6.898 1 94.62 237 HIS A O 1
ATOM 1807 N N . SER A 1 238 ? -17.5 -22.547 -6.93 1 95.94 238 SER A N 1
ATOM 1808 C CA . SER A 1 238 ? -17.531 -22.562 -8.391 1 95.94 238 SER A CA 1
ATOM 1809 C C . SER A 1 238 ? -16.281 -21.906 -8.977 1 95.94 238 SER A C 1
ATOM 1811 O O . SER A 1 238 ? -15.742 -22.375 -9.977 1 95.94 238 SER A O 1
ATOM 1813 N N . VAL A 1 239 ? -15.836 -20.875 -8.367 1 97.88 239 VAL A N 1
ATOM 1814 C CA . VAL A 1 239 ? -14.648 -20.156 -8.828 1 97.88 239 VAL A CA 1
ATOM 1815 C C . VAL A 1 239 ? -13.406 -21.031 -8.625 1 97.88 239 VAL A C 1
ATOM 1817 O O . VAL A 1 239 ? -12.547 -21.109 -9.508 1 97.88 239 VAL A O 1
ATOM 1820 N N . CYS A 1 240 ? -13.344 -21.719 -7.52 1 97.5 240 CYS A N 1
ATOM 1821 C CA . CYS A 1 240 ? -12.227 -22.609 -7.223 1 97.5 240 CYS A CA 1
ATOM 1822 C C . CYS A 1 240 ? -12.156 -23.75 -8.234 1 97.5 240 CYS A C 1
ATOM 1824 O O . CYS A 1 240 ? -11.086 -24.047 -8.758 1 97.5 240 CYS A O 1
ATOM 1826 N N . ARG A 1 241 ? -13.273 -24.297 -8.469 1 96.81 241 ARG A N 1
ATOM 1827 C CA . ARG A 1 241 ? -13.32 -25.422 -9.398 1 96.81 241 ARG A CA 1
ATOM 1828 C C . ARG A 1 241 ? -12.844 -25 -10.789 1 96.81 241 ARG A C 1
ATOM 1830 O O . ARG A 1 241 ? -12.094 -25.734 -11.438 1 96.81 241 ARG A O 1
ATOM 1837 N N . SER A 1 242 ? -13.32 -23.875 -11.195 1 98 242 SER A N 1
ATOM 1838 C CA . SER A 1 242 ? -12.891 -23.344 -12.484 1 98 242 SER A CA 1
ATOM 1839 C C . SER A 1 242 ? -11.375 -23.156 -12.531 1 98 242 SER A C 1
ATOM 1841 O O . SER A 1 242 ? -10.734 -23.531 -13.516 1 98 242 SER A O 1
ATOM 1843 N N . ALA A 1 243 ? -10.797 -22.625 -11.516 1 98.5 243 ALA A N 1
ATOM 1844 C CA . ALA A 1 243 ? -9.359 -22.375 -11.445 1 98.5 243 ALA A CA 1
ATOM 1845 C C . ALA A 1 243 ? -8.586 -23.688 -11.43 1 98.5 243 ALA A C 1
ATOM 1847 O O . ALA A 1 243 ? -7.531 -23.797 -12.07 1 98.5 243 ALA A O 1
ATOM 1848 N N . GLU A 1 244 ? -9.094 -24.656 -10.719 1 97.94 244 GLU A N 1
ATOM 1849 C CA . GLU A 1 244 ? -8.461 -25.984 -10.688 1 97.94 244 GLU A CA 1
ATOM 1850 C C . GLU A 1 244 ? -8.422 -26.594 -12.078 1 97.94 244 GLU A C 1
ATOM 1852 O O . GLU A 1 244 ? -7.391 -27.141 -12.5 1 97.94 244 GLU A O 1
ATOM 1857 N N . ASP A 1 245 ? -9.547 -26.469 -12.719 1 98 245 ASP A N 1
ATOM 1858 C CA . ASP A 1 245 ? -9.633 -27.031 -14.062 1 98 245 ASP A CA 1
ATOM 1859 C C . ASP A 1 245 ? -8.594 -26.406 -14.992 1 98 245 ASP A C 1
ATOM 1861 O O . ASP A 1 245 ? -7.914 -27.109 -15.742 1 98 245 ASP A O 1
ATOM 1865 N N . VAL A 1 246 ? -8.484 -25.125 -14.906 1 98.44 246 VAL A N 1
ATOM 1866 C CA . VAL A 1 246 ? -7.535 -24.391 -15.727 1 98.44 246 VAL A CA 1
ATOM 1867 C C . VAL A 1 246 ? -6.113 -24.844 -15.414 1 98.44 246 VAL A C 1
ATOM 1869 O O . VAL A 1 246 ? -5.332 -25.141 -16.312 1 98.44 246 VAL A O 1
ATOM 1872 N N . ALA A 1 247 ? -5.781 -24.938 -14.148 1 98.19 247 ALA A N 1
ATOM 1873 C CA . ALA A 1 247 ? -4.43 -25.266 -13.711 1 98.19 247 ALA A CA 1
ATOM 1874 C C . ALA A 1 247 ? -4.051 -26.688 -14.141 1 98.19 247 ALA A C 1
ATOM 1876 O O . ALA A 1 247 ? -2.939 -26.922 -14.625 1 98.19 247 ALA A O 1
ATOM 1877 N N . LEU A 1 248 ? -4.977 -27.578 -14.008 1 97.69 248 LEU A N 1
ATOM 1878 C CA . LEU A 1 248 ? -4.723 -28.969 -14.336 1 97.69 248 LEU A CA 1
ATOM 1879 C C . LEU A 1 248 ? -4.586 -29.156 -15.844 1 97.69 248 LEU A C 1
ATOM 1881 O O . LEU A 1 248 ? -3.668 -29.828 -16.312 1 97.69 248 LEU A O 1
ATOM 1885 N N . LYS A 1 249 ? -5.469 -28.531 -16.609 1 97.81 249 LYS A N 1
ATOM 1886 C CA . LYS A 1 249 ? -5.391 -28.641 -18.062 1 97.81 249 LYS A CA 1
ATOM 1887 C C . LYS A 1 249 ? -4.105 -28 -18.594 1 97.81 249 LYS A C 1
ATOM 1889 O O . LYS A 1 249 ? -3.547 -28.453 -19.594 1 97.81 249 LYS A O 1
ATOM 1894 N N . LEU A 1 250 ? -3.666 -26.953 -17.922 1 97.69 250 LEU A N 1
ATOM 1895 C CA . LEU A 1 250 ? -2.457 -26.234 -18.312 1 97.69 250 LEU A CA 1
ATOM 1896 C C . LEU A 1 250 ? -1.216 -27.078 -18.047 1 97.69 250 LEU A C 1
ATOM 1898 O O . LEU A 1 250 ? -0.136 -26.781 -18.562 1 97.69 250 LEU A O 1
ATOM 1902 N N . GLY A 1 251 ? -1.388 -28.156 -17.281 1 96.88 251 GLY A N 1
ATOM 1903 C CA . GLY A 1 251 ? -0.239 -28.953 -16.875 1 96.88 251 GLY A CA 1
ATOM 1904 C C . GLY A 1 251 ? 0.67 -28.234 -15.898 1 96.88 251 GLY A C 1
ATOM 1905 O O . GLY A 1 251 ? 1.892 -28.391 -15.938 1 96.88 251 GLY A O 1
ATOM 1906 N N . ALA A 1 252 ? 0.086 -27.391 -15.078 1 95.06 252 ALA A N 1
ATOM 1907 C CA . ALA A 1 252 ? 0.864 -26.625 -14.109 1 95.06 252 ALA A CA 1
ATOM 1908 C C . ALA A 1 252 ? 1.382 -27.531 -12.984 1 95.06 252 ALA A C 1
ATOM 1910 O O . ALA A 1 252 ? 0.865 -28.625 -12.773 1 95.06 252 ALA A O 1
ATOM 1911 N N . SER A 1 253 ? 2.439 -27.109 -12.367 1 94.81 253 SER A N 1
ATOM 1912 C CA . SER A 1 253 ? 2.945 -27.672 -11.117 1 94.81 253 SER A CA 1
ATOM 1913 C C . SER A 1 253 ? 3.367 -26.578 -10.148 1 94.81 253 SER A C 1
ATOM 1915 O O . SER A 1 253 ? 3.83 -25.516 -10.57 1 94.81 253 SER A O 1
ATOM 1917 N N . GLY A 1 254 ? 3.221 -26.906 -8.891 1 93.94 254 GLY A N 1
ATOM 1918 C CA . GLY A 1 254 ? 3.518 -25.859 -7.922 1 93.94 254 GLY A CA 1
ATOM 1919 C C . GLY A 1 254 ? 2.434 -24.812 -7.832 1 93.94 254 GLY A C 1
ATOM 1920 O O . GLY A 1 254 ? 1.243 -25.125 -7.891 1 93.94 254 GLY A O 1
ATOM 1921 N N . PRO A 1 255 ? 2.824 -23.594 -7.574 1 95.75 255 PRO A N 1
ATOM 1922 C CA . PRO A 1 255 ? 1.837 -22.531 -7.383 1 95.75 255 PRO A CA 1
ATOM 1923 C C . PRO A 1 255 ? 1.32 -21.969 -8.703 1 95.75 255 PRO A C 1
ATOM 1925 O O . PRO A 1 255 ? 2.092 -21.781 -9.648 1 95.75 255 PRO A O 1
ATOM 1928 N N . ILE A 1 256 ? 0.114 -21.688 -8.742 1 97.25 256 ILE A N 1
ATOM 1929 C CA . ILE A 1 256 ? -0.513 -20.984 -9.852 1 97.25 256 ILE A CA 1
ATOM 1930 C C . ILE A 1 256 ? -1.667 -20.125 -9.344 1 97.25 256 ILE A C 1
ATOM 1932 O O . ILE A 1 256 ? -2.387 -20.531 -8.422 1 97.25 256 ILE A O 1
ATOM 1936 N N . ASN A 1 257 ? -1.774 -18.953 -9.844 1 97.44 257 ASN A N 1
ATOM 1937 C CA . ASN A 1 257 ? -2.857 -18.031 -9.508 1 97.44 257 ASN A CA 1
ATOM 1938 C C . ASN A 1 257 ? -3.734 -17.734 -10.719 1 97.44 257 ASN A C 1
ATOM 1940 O O . ASN A 1 257 ? -3.24 -17.25 -11.742 1 97.44 257 ASN A O 1
ATOM 1944 N N . VAL A 1 258 ? -4.992 -18 -10.578 1 98.25 258 VAL A N 1
ATOM 1945 C CA . VAL A 1 258 ? -5.945 -17.781 -11.664 1 98.25 258 VAL A CA 1
ATOM 1946 C C . VAL A 1 258 ? -6.906 -16.656 -11.289 1 98.25 258 VAL A C 1
ATOM 1948 O O . VAL A 1 258 ? -7.492 -16.672 -10.203 1 98.25 258 VAL A O 1
ATOM 1951 N N . GLN A 1 259 ? -7.047 -15.711 -12.148 1 97.56 259 GLN A N 1
ATOM 1952 C CA . GLN A 1 259 ? -7.938 -14.578 -11.906 1 97.56 259 GLN A CA 1
ATOM 1953 C C . GLN A 1 259 ? -9.172 -14.648 -12.797 1 97.56 259 GLN A C 1
ATOM 1955 O O . GLN A 1 259 ? -9.078 -15.023 -13.969 1 97.56 259 GLN A O 1
ATOM 1960 N N . ALA A 1 260 ? -10.312 -14.375 -12.203 1 98.06 260 ALA A N 1
ATOM 1961 C CA . ALA A 1 260 ? -11.594 -14.492 -12.898 1 98.06 260 ALA A CA 1
ATOM 1962 C C . ALA A 1 260 ? -12.586 -13.445 -12.406 1 98.06 260 ALA A C 1
ATOM 1964 O O . ALA A 1 260 ? -12.391 -12.844 -11.344 1 98.06 260 ALA A O 1
ATOM 1965 N N . LYS A 1 261 ? -13.523 -13.164 -13.203 1 97.56 261 LYS A N 1
ATOM 1966 C CA . LYS A 1 261 ? -14.703 -12.398 -12.82 1 97.56 261 LYS A CA 1
ATOM 1967 C C . LYS A 1 261 ? -15.977 -13.211 -13.031 1 97.56 261 LYS A C 1
ATOM 1969 O O . LYS A 1 261 ? -15.984 -14.172 -13.812 1 97.56 261 LYS A O 1
ATOM 1974 N N . LEU A 1 262 ? -16.969 -12.789 -12.305 1 95.5 262 LEU A N 1
ATOM 1975 C CA . LEU A 1 262 ? -18.25 -13.492 -12.461 1 95.5 262 LEU A CA 1
ATOM 1976 C C . LEU A 1 262 ? -19.094 -12.828 -13.539 1 95.5 262 LEU A C 1
ATOM 1978 O O . LEU A 1 262 ? -19.312 -11.609 -13.516 1 95.5 262 LEU A O 1
ATOM 1982 N N . GLU A 1 263 ? -19.484 -13.508 -14.469 1 93.88 263 GLU A N 1
ATOM 1983 C CA . GLU A 1 263 ? -20.594 -13.172 -15.359 1 93.88 263 GLU A CA 1
ATOM 1984 C C . GLU A 1 263 ? -21.844 -13.945 -14.977 1 93.88 263 GLU A C 1
ATOM 1986 O O . GLU A 1 263 ? -21.984 -15.125 -15.305 1 93.88 263 GLU A O 1
ATOM 1991 N N . GLY A 1 264 ? -22.734 -13.289 -14.359 1 90.38 264 GLY A N 1
ATOM 1992 C CA . GLY A 1 264 ? -23.75 -14.039 -13.648 1 90.38 264 GLY A CA 1
ATOM 1993 C C . GLY A 1 264 ? -23.188 -14.891 -12.531 1 90.38 264 GLY A C 1
ATOM 1994 O O . GLY A 1 264 ? -22.562 -14.383 -11.602 1 90.38 264 GLY A O 1
ATOM 1995 N N . GLU A 1 265 ? -23.312 -16.188 -12.656 1 89.81 265 GLU A N 1
ATOM 1996 C CA . GLU A 1 265 ? -22.781 -17.109 -11.656 1 89.81 265 GLU A CA 1
ATOM 1997 C C . GLU A 1 265 ? -21.562 -17.859 -12.188 1 89.81 265 GLU A C 1
ATOM 1999 O O . GLU A 1 265 ? -20.969 -18.672 -11.469 1 89.81 265 GLU A O 1
ATOM 2004 N N . ALA A 1 266 ? -21.188 -17.5 -13.352 1 93.81 266 ALA A N 1
ATOM 2005 C CA . ALA A 1 266 ? -20.141 -18.266 -14.008 1 93.81 266 ALA A CA 1
ATOM 2006 C C . ALA A 1 266 ? -18.797 -17.531 -13.93 1 93.81 266 ALA A C 1
ATOM 2008 O O . ALA A 1 266 ? -18.688 -16.375 -14.336 1 93.81 266 ALA A O 1
ATOM 2009 N N . PRO A 1 267 ? -17.812 -18.234 -13.391 1 97.5 267 PRO A N 1
ATOM 2010 C CA . PRO A 1 267 ? -16.484 -17.609 -13.414 1 97.5 267 PRO A CA 1
ATOM 2011 C C . PRO A 1 267 ? -15.875 -17.578 -14.812 1 97.5 267 PRO A C 1
ATOM 2013 O O . PRO A 1 267 ? -15.922 -18.578 -15.531 1 97.5 267 PRO A O 1
ATOM 2016 N N . VAL A 1 268 ? -15.398 -16.453 -15.164 1 98.25 268 VAL A N 1
ATOM 2017 C CA . VAL A 1 268 ? -14.719 -16.25 -16.438 1 98.25 268 VAL A CA 1
ATOM 2018 C C . VAL A 1 268 ? -13.273 -15.812 -16.188 1 98.25 268 VAL A C 1
ATOM 2020 O O . VAL A 1 268 ? -13.023 -14.727 -15.664 1 98.25 268 VAL A O 1
ATOM 2023 N N . VAL A 1 269 ? -12.344 -16.656 -16.656 1 98.12 269 VAL A N 1
ATOM 2024 C CA . VAL A 1 269 ? -10.922 -16.422 -16.438 1 98.12 269 VAL A CA 1
ATOM 2025 C C . VAL A 1 269 ? -10.438 -15.305 -17.375 1 98.12 269 VAL A C 1
ATOM 2027 O O . VAL A 1 269 ? -10.844 -15.242 -18.531 1 98.12 269 VAL A O 1
ATOM 2030 N N . PHE A 1 270 ? -9.57 -14.383 -16.812 1 96.44 270 PHE A N 1
ATOM 2031 C CA . PHE A 1 270 ? -9.055 -13.352 -17.703 1 96.44 270 PHE A CA 1
ATOM 2032 C C . PHE A 1 270 ? -7.539 -13.242 -17.578 1 96.44 270 PHE A C 1
ATOM 2034 O O . PHE A 1 270 ? -6.891 -12.602 -18.406 1 96.44 270 PHE A O 1
ATOM 2041 N N . GLU A 1 271 ? -7.004 -13.906 -16.594 1 96 271 GLU A N 1
ATOM 2042 C CA . GLU A 1 271 ? -5.559 -13.859 -16.391 1 96 271 GLU A CA 1
ATOM 2043 C C . GLU A 1 271 ? -5.074 -15.055 -15.578 1 96 271 GLU A C 1
ATOM 2045 O O . GLU A 1 271 ? -5.785 -15.539 -14.695 1 96 271 GLU A O 1
ATOM 2050 N N . ILE A 1 272 ? -3.891 -15.586 -15.953 1 96.88 272 ILE A N 1
ATOM 2051 C CA . ILE A 1 272 ? -3.209 -16.609 -15.18 1 96.88 272 ILE A CA 1
ATOM 2052 C C . ILE A 1 272 ? -1.812 -16.141 -14.797 1 96.88 272 ILE A C 1
ATOM 2054 O O . ILE A 1 272 ? -1.077 -15.609 -15.633 1 96.88 272 ILE A O 1
ATOM 2058 N N . ASN A 1 273 ? -1.479 -16.266 -13.57 1 95 273 ASN A N 1
ATOM 2059 C CA . ASN A 1 273 ? -0.124 -16.031 -13.07 1 95 273 ASN A CA 1
ATOM 2060 C C . ASN A 1 273 ? 0.502 -17.328 -12.555 1 95 273 ASN A C 1
ATOM 2062 O O . ASN A 1 273 ? 0.111 -17.828 -11.5 1 95 273 ASN A O 1
ATOM 2066 N N . PRO A 1 274 ? 1.451 -17.844 -13.234 1 95 274 PRO A N 1
ATOM 2067 C CA . PRO A 1 274 ? 2.023 -19.141 -12.875 1 95 274 PRO A CA 1
ATOM 2068 C C . PRO A 1 274 ? 3.051 -19.047 -11.75 1 95 274 PRO A C 1
ATOM 2070 O O . PRO A 1 274 ? 4.164 -19.562 -11.875 1 95 274 PRO A O 1
ATOM 2073 N N . ARG A 1 275 ? 2.678 -18.453 -10.68 1 96 275 ARG A N 1
ATOM 2074 C CA . ARG A 1 275 ? 3.455 -18.234 -9.469 1 96 275 ARG A CA 1
ATOM 2075 C C . ARG A 1 275 ? 2.545 -17.953 -8.273 1 96 275 ARG A C 1
ATOM 2077 O O . ARG A 1 275 ? 1.319 -17.969 -8.406 1 96 275 ARG A O 1
ATOM 2084 N N . PHE A 1 276 ? 3.182 -17.812 -7.125 1 96.81 276 PHE A N 1
ATOM 2085 C CA . PHE A 1 276 ? 2.422 -17.344 -5.969 1 96.81 276 PHE A CA 1
ATOM 2086 C C . PHE A 1 276 ? 1.89 -15.938 -6.199 1 96.81 276 PHE A C 1
ATOM 2088 O O . PHE A 1 276 ? 2.408 -15.203 -7.039 1 96.81 276 PHE A O 1
ATOM 2095 N N . SER A 1 277 ? 0.882 -15.617 -5.531 1 95.56 277 SER A N 1
ATOM 2096 C CA . SER A 1 277 ? 0.307 -14.281 -5.656 1 95.56 277 SER A CA 1
ATOM 2097 C C . SER A 1 277 ? 0.553 -13.453 -4.402 1 95.56 277 SER A C 1
ATOM 2099 O O . SER A 1 277 ? 0.9 -14 -3.352 1 95.56 277 SER A O 1
ATOM 2101 N N . ALA A 1 278 ? 0.372 -12.164 -4.543 1 95.19 278 ALA A N 1
ATOM 2102 C CA . ALA A 1 278 ? 0.556 -11.227 -3.436 1 95.19 278 ALA A CA 1
ATOM 2103 C C . ALA A 1 278 ? -0.447 -11.5 -2.316 1 95.19 278 ALA A C 1
ATOM 2105 O O . ALA A 1 278 ? -0.286 -11 -1.198 1 95.19 278 ALA A O 1
ATOM 2106 N N . THR A 1 279 ? -1.483 -12.336 -2.572 1 96.94 279 THR A N 1
ATOM 2107 C CA . THR A 1 279 ? -2.52 -12.609 -1.582 1 96.94 279 THR A CA 1
ATOM 2108 C C . THR A 1 279 ? -2.236 -13.914 -0.844 1 96.94 279 THR A C 1
ATOM 2110 O O . THR A 1 279 ? -3.031 -14.344 -0.007 1 96.94 279 THR A O 1
ATOM 2113 N N . CYS A 1 280 ? -1.113 -14.562 -1.088 1 96.88 280 CYS A N 1
ATOM 2114 C CA . CYS A 1 280 ? -0.871 -15.875 -0.498 1 96.88 280 CYS A CA 1
ATOM 2115 C C . CYS A 1 280 ? -0.841 -15.789 1.023 1 96.88 280 CYS A C 1
ATOM 2117 O O . CYS A 1 280 ? -1.314 -16.703 1.708 1 96.88 280 CYS A O 1
ATOM 2119 N N . PRO A 1 281 ? -0.331 -14.625 1.624 1 97.38 281 PRO A N 1
ATOM 2120 C CA . PRO A 1 281 ? -0.395 -14.594 3.088 1 97.38 281 PRO A CA 1
ATOM 2121 C C . PRO A 1 281 ? -1.828 -14.602 3.615 1 97.38 281 PRO A C 1
ATOM 2123 O O . PRO A 1 281 ? -2.084 -15.117 4.703 1 97.38 281 PRO A O 1
ATOM 2126 N N . MET A 1 282 ? -2.77 -14.047 2.885 1 98 282 MET A N 1
ATOM 2127 C CA . MET A 1 282 ? -4.172 -14.07 3.289 1 98 282 MET A CA 1
ATOM 2128 C C . MET A 1 282 ? -4.703 -15.5 3.33 1 98 282 MET A C 1
ATOM 2130 O O . MET A 1 282 ? -5.41 -15.875 4.266 1 98 282 MET A O 1
ATOM 2134 N N . ARG A 1 283 ? -4.316 -16.234 2.316 1 97.88 283 ARG A N 1
ATOM 2135 C CA . ARG A 1 283 ? -4.73 -17.641 2.266 1 97.88 283 ARG A CA 1
ATOM 2136 C C . ARG A 1 283 ? -4.035 -18.453 3.348 1 97.88 283 ARG A C 1
ATOM 2138 O O . ARG A 1 283 ? -4.641 -19.344 3.951 1 97.88 283 ARG A O 1
ATOM 2145 N N . ALA A 1 284 ? -2.781 -18.109 3.609 1 97.62 284 ALA A N 1
ATOM 2146 C CA . ALA A 1 284 ? -2.061 -18.781 4.691 1 97.62 284 ALA A CA 1
ATOM 2147 C C . ALA A 1 284 ? -2.734 -18.516 6.039 1 97.62 284 ALA A C 1
ATOM 2149 O O . ALA A 1 284 ? -2.896 -19.438 6.844 1 97.62 284 ALA A O 1
ATOM 2150 N N . ALA A 1 285 ? -3.15 -17.266 6.293 1 97.12 285 ALA A N 1
ATOM 2151 C CA . ALA A 1 285 ? -3.824 -16.906 7.539 1 97.12 285 ALA A CA 1
ATOM 2152 C C . ALA A 1 285 ? -5.141 -17.672 7.688 1 97.12 285 ALA A C 1
ATOM 2154 O O . ALA A 1 285 ? -5.566 -17.969 8.805 1 97.12 285 ALA A O 1
ATOM 2155 N N . ALA A 1 286 ? -5.727 -17.953 6.551 1 97.5 286 ALA A N 1
ATOM 2156 C CA . ALA A 1 286 ? -7.012 -18.656 6.559 1 97.5 286 ALA A CA 1
ATOM 2157 C C . ALA A 1 286 ? -6.82 -20.156 6.738 1 97.5 286 ALA A C 1
ATOM 2159 O O . ALA A 1 286 ? -7.777 -20.875 7.008 1 97.5 286 ALA A O 1
ATOM 2160 N N . GLY A 1 287 ? -5.59 -20.609 6.535 1 96.25 287 GLY A N 1
ATOM 2161 C CA . GLY A 1 287 ? -5.336 -22.016 6.797 1 96.25 287 GLY A CA 1
ATOM 2162 C C . GLY A 1 287 ? -4.762 -22.75 5.598 1 96.25 287 GLY A C 1
ATOM 2163 O O . GLY A 1 287 ? -4.43 -23.938 5.688 1 96.25 287 GLY A O 1
ATOM 2164 N N . VAL A 1 288 ? -4.676 -22.109 4.453 1 97.44 288 VAL A N 1
ATOM 2165 C CA . VAL A 1 288 ? -4.09 -22.703 3.256 1 97.44 288 VAL A CA 1
ATOM 2166 C C . VAL A 1 288 ? -2.77 -22 2.928 1 97.44 288 VAL A C 1
ATOM 2168 O O . VAL A 1 288 ? -2.75 -21 2.203 1 97.44 288 VAL A O 1
ATOM 2171 N N . ASN A 1 289 ? -1.698 -22.547 3.393 1 97.62 289 ASN A N 1
ATOM 2172 C CA . ASN A 1 289 ? -0.374 -21.953 3.234 1 97.62 289 ASN A CA 1
ATOM 2173 C C . ASN A 1 289 ? 0.346 -22.516 2.01 1 97.62 289 ASN A C 1
ATOM 2175 O O . ASN A 1 289 ? 1.112 -23.469 2.117 1 97.62 289 ASN A O 1
ATOM 2179 N N . GLU A 1 290 ? 0.178 -21.875 0.903 1 98.38 290 GLU A N 1
ATOM 2180 C CA . GLU A 1 290 ? 0.587 -22.375 -0.406 1 98.38 290 GLU A CA 1
ATOM 2181 C C . GLU A 1 290 ? 2.1 -22.562 -0.477 1 98.38 290 GLU A C 1
ATOM 2183 O O . GLU A 1 290 ? 2.578 -23.594 -0.935 1 98.38 290 GLU A O 1
ATOM 2188 N N . PRO A 1 291 ? 2.918 -21.594 0.002 1 98.5 291 PRO A N 1
ATOM 2189 C CA . PRO A 1 291 ? 4.367 -21.812 -0.042 1 98.5 291 PRO A CA 1
ATOM 2190 C C . PRO A 1 291 ? 4.797 -23.062 0.74 1 98.5 291 PRO A C 1
ATOM 2192 O O . PRO A 1 291 ? 5.641 -23.828 0.27 1 98.5 291 PRO A O 1
ATOM 2195 N N . ASP A 1 292 ? 4.223 -23.266 1.896 1 98.25 292 ASP A N 1
ATOM 2196 C CA . ASP A 1 292 ? 4.531 -24.453 2.703 1 98.25 292 ASP A CA 1
ATOM 2197 C C . ASP A 1 292 ? 4.082 -25.734 2 1 98.25 292 ASP A C 1
ATOM 2199 O O . ASP A 1 292 ? 4.816 -26.719 1.97 1 98.25 292 ASP A O 1
ATOM 2203 N N . ILE A 1 293 ? 2.875 -25.719 1.436 1 98.19 293 ILE A N 1
ATOM 2204 C CA . ILE A 1 293 ? 2.289 -26.859 0.743 1 98.19 293 ILE A CA 1
ATOM 2205 C C . ILE A 1 293 ? 3.191 -27.281 -0.415 1 98.19 293 ILE A C 1
ATOM 2207 O O . ILE A 1 293 ? 3.525 -28.453 -0.555 1 98.19 293 ILE A O 1
ATOM 2211 N N . VAL A 1 294 ? 3.6 -26.344 -1.215 1 98.31 294 VAL A N 1
ATOM 2212 C CA . VAL A 1 294 ? 4.406 -26.625 -2.398 1 98.31 294 VAL A CA 1
ATOM 2213 C C . VAL A 1 294 ? 5.773 -27.156 -1.979 1 98.31 294 VAL A C 1
ATOM 2215 O O . VAL A 1 294 ? 6.289 -28.094 -2.58 1 98.31 294 VAL A O 1
ATOM 2218 N N . PHE A 1 295 ? 6.398 -26.547 -0.94 1 98.5 295 PHE A N 1
ATOM 2219 C CA . PHE A 1 295 ? 7.68 -27.031 -0.436 1 98.5 295 PHE A CA 1
ATOM 2220 C C . PHE A 1 295 ? 7.574 -28.484 0.008 1 98.5 295 PHE A C 1
ATOM 2222 O O . PHE A 1 295 ? 8.383 -29.312 -0.399 1 98.5 295 PHE A O 1
ATOM 2229 N N . ARG A 1 296 ? 6.578 -28.797 0.825 1 97.94 296 ARG A N 1
ATOM 2230 C CA . ARG A 1 296 ? 6.395 -30.141 1.365 1 97.94 296 ARG A CA 1
ATOM 2231 C C . ARG A 1 296 ? 6.238 -31.172 0.245 1 97.94 296 ARG A C 1
ATOM 2233 O O . ARG A 1 296 ? 6.824 -32.25 0.302 1 97.94 296 ARG A O 1
ATOM 2240 N N . ASN A 1 297 ? 5.465 -30.797 -0.695 1 98.19 297 ASN A N 1
ATOM 2241 C CA . ASN A 1 297 ? 5.207 -31.734 -1.79 1 98.19 297 ASN A CA 1
ATOM 2242 C C . ASN A 1 297 ? 6.426 -31.875 -2.699 1 98.19 297 ASN A C 1
ATOM 2244 O O . ASN A 1 297 ? 6.863 -33 -2.986 1 98.19 297 ASN A O 1
ATOM 2248 N N . THR A 1 298 ? 7.016 -30.812 -3.107 1 97.19 298 THR A N 1
ATOM 2249 C CA . THR A 1 298 ? 8.016 -30.812 -4.168 1 97.19 298 THR A CA 1
ATOM 2250 C C . THR A 1 298 ? 9.391 -31.172 -3.611 1 97.19 298 THR A C 1
ATOM 2252 O O . THR A 1 298 ? 10.188 -31.844 -4.285 1 97.19 298 THR A O 1
ATOM 2255 N N . VAL A 1 299 ? 9.742 -30.719 -2.453 1 97.5 299 VAL A N 1
ATOM 2256 C CA . VAL A 1 299 ? 11.078 -30.891 -1.894 1 97.5 299 VAL A CA 1
ATOM 2257 C C . VAL A 1 299 ? 11.102 -32.125 -1.002 1 97.5 299 VAL A C 1
ATOM 2259 O O . VAL A 1 299 ? 12.016 -32.969 -1.098 1 97.5 299 VAL A O 1
ATOM 2262 N N . LEU A 1 300 ? 10.062 -32.312 -0.199 1 97.25 300 LEU A N 1
ATOM 2263 C CA . LEU A 1 300 ? 10.07 -33.406 0.775 1 97.25 300 LEU A CA 1
ATOM 2264 C C . LEU A 1 300 ? 9.352 -34.625 0.228 1 97.25 300 LEU A C 1
ATOM 2266 O O . LEU A 1 300 ? 9.398 -35.719 0.833 1 97.25 300 LEU A O 1
ATOM 2270 N N . GLY A 1 301 ? 8.617 -34.5 -0.831 1 96.88 301 GLY A N 1
ATOM 2271 C CA . GLY A 1 301 ? 7.914 -35.625 -1.437 1 96.88 301 GLY A CA 1
ATOM 2272 C C . GLY A 1 301 ? 6.656 -36.031 -0.685 1 96.88 301 GLY A C 1
ATOM 2273 O O . GLY A 1 301 ? 6.168 -37.125 -0.829 1 96.88 301 GLY A O 1
ATOM 2274 N N . GLN A 1 302 ? 6.125 -35.094 0.05 1 96.81 302 GLN A N 1
ATOM 2275 C CA . GLN A 1 302 ? 4.941 -35.375 0.848 1 96.81 302 GLN A CA 1
ATOM 2276 C C . GLN A 1 302 ? 3.668 -35.219 0.026 1 96.81 302 GLN A C 1
ATOM 2278 O O . GLN A 1 302 ? 3.576 -34.312 -0.809 1 96.81 302 GLN A O 1
ATOM 2283 N N . GLU A 1 303 ? 2.732 -36.094 0.273 1 95.94 303 GLU A N 1
ATOM 2284 C CA . GLU A 1 303 ? 1.387 -35.906 -0.253 1 95.94 303 GLU A CA 1
ATOM 2285 C C . GLU A 1 303 ? 0.595 -34.938 0.621 1 95.94 303 GLU A C 1
ATOM 2287 O O . GLU A 1 303 ? 0.491 -35.125 1.834 1 95.94 303 GLU A O 1
ATOM 2292 N N . VAL A 1 304 ? 0.11 -33.875 0.005 1 95.62 304 VAL A N 1
ATOM 2293 C CA . VAL A 1 304 ? -0.597 -32.844 0.754 1 95.62 304 VAL A CA 1
ATOM 2294 C C . VAL A 1 304 ? -1.973 -32.625 0.136 1 95.62 304 VAL A C 1
ATOM 2296 O O . VAL A 1 304 ? -2.109 -32.562 -1.089 1 95.62 304 VAL A O 1
ATOM 2299 N N . LYS A 1 305 ? -2.988 -32.531 0.948 1 94.81 305 LYS A N 1
ATOM 2300 C CA . LYS A 1 305 ? -4.336 -32.156 0.542 1 94.81 305 LYS A CA 1
ATOM 2301 C C . LYS A 1 305 ? -5 -31.281 1.607 1 94.81 305 LYS A C 1
ATOM 2303 O O . LYS A 1 305 ? -5.105 -31.688 2.768 1 94.81 305 LYS A O 1
ATOM 2308 N N . ILE A 1 306 ? -5.352 -30.125 1.255 1 94.75 306 ILE A N 1
ATOM 2309 C CA . ILE A 1 306 ? -6.031 -29.188 2.154 1 94.75 306 ILE A CA 1
ATOM 2310 C C . ILE A 1 306 ? -7.348 -28.734 1.527 1 94.75 306 ILE A C 1
ATOM 2312 O O . ILE A 1 306 ? -7.355 -28.156 0.443 1 94.75 306 ILE A O 1
ATOM 2316 N N . ASN A 1 307 ? -8.484 -28.922 2.291 1 90.44 307 ASN A N 1
ATOM 2317 C CA . ASN A 1 307 ? -9.789 -28.609 1.719 1 90.44 307 ASN A CA 1
ATOM 2318 C C . ASN A 1 307 ? -10.625 -27.75 2.66 1 90.44 307 ASN A C 1
ATOM 2320 O O . ASN A 1 307 ? -11.812 -27.531 2.418 1 90.44 307 ASN A O 1
ATOM 2324 N N . SER A 1 308 ? -10.016 -27.406 3.758 1 95.12 308 SER A N 1
ATOM 2325 C CA . SER A 1 308 ? -10.742 -26.578 4.715 1 95.12 308 SER A CA 1
ATOM 2326 C C . SER A 1 308 ? -9.961 -25.312 5.047 1 95.12 308 SER A C 1
ATOM 2328 O O . SER A 1 308 ? -8.727 -25.312 5.035 1 95.12 308 SER A O 1
ATOM 2330 N N . TYR A 1 309 ? -10.641 -24.281 5.238 1 97.12 309 TYR A N 1
ATOM 2331 C CA . TYR A 1 309 ? -10.047 -23 5.621 1 97.12 309 TYR A CA 1
ATOM 2332 C C . TYR A 1 309 ? -11.062 -22.125 6.355 1 97.12 309 TYR A C 1
ATOM 2334 O O . TYR A 1 309 ? -12.258 -22.406 6.34 1 97.12 309 TYR A O 1
ATOM 2342 N N . GLU A 1 310 ? -10.633 -21.172 7.051 1 97.12 310 GLU A N 1
ATOM 2343 C CA . GLU A 1 310 ? -11.477 -20.234 7.773 1 97.12 310 GLU A CA 1
ATOM 2344 C C . GLU A 1 310 ? -11.969 -19.109 6.855 1 97.12 310 GLU A C 1
ATOM 2346 O O . GLU A 1 310 ? -11.25 -18.688 5.949 1 97.12 310 GLU A O 1
ATOM 2351 N N . ARG A 1 311 ? -13.219 -18.734 7.105 1 97.75 311 ARG A N 1
ATOM 2352 C CA . ARG A 1 311 ? -13.766 -17.578 6.41 1 97.75 311 ARG A CA 1
ATOM 2353 C C . ARG A 1 311 ? -13.32 -16.281 7.074 1 97.75 311 ARG A C 1
ATOM 2355 O O . ARG A 1 311 ? -13.57 -16.062 8.266 1 97.75 311 ARG A O 1
ATOM 2362 N N . LEU A 1 312 ? -12.68 -15.398 6.293 1 98.38 312 LEU A N 1
ATOM 2363 C CA . LEU A 1 312 ? -12.086 -14.188 6.855 1 98.38 312 LEU A CA 1
ATOM 2364 C C . LEU A 1 312 ? -12.297 -13 5.926 1 98.38 312 LEU A C 1
ATOM 2366 O O . LEU A 1 312 ? -12.445 -13.172 4.711 1 98.38 312 LEU A O 1
ATOM 2370 N N . VAL A 1 313 ? -12.406 -11.867 6.512 1 98 313 VAL A N 1
ATOM 2371 C CA . VAL A 1 313 ? -12.234 -10.602 5.805 1 98 313 VAL A CA 1
ATOM 2372 C C . VAL A 1 313 ? -10.867 -10.008 6.129 1 98 313 VAL A C 1
ATOM 2374 O O . VAL A 1 313 ? -10.484 -9.922 7.297 1 98 313 VAL A O 1
ATOM 2377 N N . CYS A 1 314 ? -10.148 -9.711 5.07 1 97.88 314 CYS A N 1
ATOM 2378 C CA . CYS A 1 314 ? -8.797 -9.195 5.242 1 97.88 314 CYS A CA 1
ATOM 2379 C C . CYS A 1 314 ? -8.703 -7.742 4.793 1 97.88 314 CYS A C 1
ATOM 2381 O O . CYS A 1 314 ? -9.219 -7.383 3.732 1 97.88 314 CYS A O 1
ATOM 2383 N N . MET A 1 315 ? -8.102 -6.891 5.594 1 97.19 315 MET A N 1
ATOM 2384 C CA . MET A 1 315 ? -7.805 -5.504 5.242 1 97.19 315 MET A CA 1
ATOM 2385 C C . MET A 1 315 ? -6.309 -5.223 5.348 1 97.19 315 MET A C 1
ATOM 2387 O O . MET A 1 315 ? -5.711 -5.406 6.41 1 97.19 315 MET A O 1
ATOM 2391 N N . ARG A 1 316 ? -5.758 -4.738 4.234 1 96.31 316 ARG A N 1
ATOM 2392 C CA . ARG A 1 316 ? -4.344 -4.383 4.234 1 96.31 316 ARG A CA 1
ATOM 2393 C C . ARG A 1 316 ? -4.133 -2.971 4.766 1 96.31 316 ARG A C 1
ATOM 2395 O O . ARG A 1 316 ? -4.988 -2.1 4.586 1 96.31 316 ARG A O 1
ATOM 2402 N N . TYR A 1 317 ? -3.08 -2.771 5.465 1 94.88 317 TYR A N 1
ATOM 2403 C CA . TYR A 1 317 ? -2.59 -1.469 5.902 1 94.88 317 TYR A CA 1
ATOM 2404 C C . TYR A 1 317 ? -1.069 -1.405 5.824 1 94.88 317 TYR A C 1
ATOM 2406 O O . TYR A 1 317 ? -0.4 -2.439 5.793 1 94.88 317 TYR A O 1
ATOM 2414 N N . TRP A 1 318 ? -0.495 -0.216 5.789 1 93.94 318 TRP A N 1
ATOM 2415 C CA . TRP A 1 318 ? 0.952 -0.054 5.684 1 93.94 318 TRP A CA 1
ATOM 2416 C C . TRP A 1 318 ? 1.621 -0.265 7.039 1 93.94 318 TRP A C 1
ATOM 2418 O O . TRP A 1 318 ? 1.158 0.257 8.055 1 93.94 318 TRP A O 1
ATOM 2428 N N . ASN A 1 319 ? 2.592 -1.085 7.027 1 95.38 319 ASN A N 1
ATOM 2429 C CA . ASN A 1 319 ? 3.561 -1.167 8.117 1 95.38 319 ASN A CA 1
ATOM 2430 C C . ASN A 1 319 ? 4.957 -0.762 7.656 1 95.38 319 ASN A C 1
ATOM 2432 O O . ASN A 1 319 ? 5.16 -0.44 6.484 1 95.38 319 ASN A O 1
ATOM 2436 N N . GLU A 1 320 ? 5.918 -0.596 8.602 1 96.69 320 GLU A N 1
ATOM 2437 C CA . GLU A 1 320 ? 7.234 -0.068 8.25 1 96.69 320 GLU A CA 1
ATOM 2438 C C . GLU A 1 320 ? 8.344 -0.888 8.906 1 96.69 320 GLU A C 1
ATOM 2440 O O . GLU A 1 320 ? 8.219 -1.307 10.055 1 96.69 320 GLU A O 1
ATOM 2445 N N . VAL A 1 321 ? 9.375 -1.137 8.164 1 96.88 321 VAL A N 1
ATOM 2446 C CA . VAL A 1 321 ? 10.641 -1.584 8.727 1 96.88 321 VAL A CA 1
ATOM 2447 C C . VAL A 1 321 ? 11.641 -0.431 8.727 1 96.88 321 VAL A C 1
ATOM 2449 O O . VAL A 1 321 ? 11.703 0.344 7.773 1 96.88 321 VAL A O 1
ATOM 2452 N N . TYR A 1 322 ? 12.336 -0.292 9.836 1 97.75 322 TYR A N 1
ATOM 2453 C CA . TYR A 1 322 ? 13.297 0.789 10.008 1 97.75 322 TYR A CA 1
ATOM 2454 C C . TYR A 1 322 ? 14.719 0.247 10.062 1 97.75 322 TYR A C 1
ATOM 2456 O O . TYR A 1 322 ? 14.984 -0.761 10.719 1 97.75 322 TYR A O 1
ATOM 2464 N N . VAL A 1 323 ? 15.578 0.895 9.344 1 97 323 VAL A N 1
ATOM 2465 C CA . VAL A 1 323 ? 17 0.549 9.289 1 97 323 VAL A CA 1
ATOM 2466 C C . VAL A 1 323 ? 17.844 1.748 9.711 1 97 323 VAL A C 1
ATOM 2468 O O . VAL A 1 323 ? 17.703 2.838 9.148 1 97 323 VAL A O 1
ATOM 2471 N N . PRO A 1 324 ? 18.672 1.561 10.797 1 95.88 324 PRO A N 1
ATOM 2472 C CA . PRO A 1 324 ? 19.578 2.67 11.078 1 95.88 324 PRO A CA 1
ATOM 2473 C C . PRO A 1 324 ? 20.328 3.154 9.836 1 95.88 324 PRO A C 1
ATOM 2475 O O . PRO A 1 324 ? 20.766 2.342 9.016 1 95.88 324 PRO A O 1
ATOM 2478 N N . TYR A 1 325 ? 20.391 4.457 9.727 1 94.12 325 TYR A N 1
ATOM 2479 C CA . TYR A 1 325 ? 20.891 5.07 8.5 1 94.12 325 TYR A CA 1
ATOM 2480 C C . TYR A 1 325 ? 22.281 4.555 8.156 1 94.12 325 TYR A C 1
ATOM 2482 O O . TYR A 1 325 ? 22.594 4.297 6.992 1 94.12 325 TYR A O 1
ATOM 2490 N N . LEU A 1 326 ? 23.109 4.316 9.195 1 89.62 326 LEU A N 1
ATOM 2491 C CA . LEU A 1 326 ? 24.469 3.846 8.992 1 89.62 326 LEU A CA 1
ATOM 2492 C C . LEU A 1 326 ? 24.484 2.432 8.422 1 89.62 326 LEU A C 1
ATOM 2494 O O . LEU A 1 326 ? 25.344 2.092 7.605 1 89.62 326 LEU A O 1
ATOM 2498 N N . VAL A 1 327 ? 23.562 1.63 8.844 1 88.81 327 VAL A N 1
ATOM 2499 C CA . VAL A 1 327 ? 23.438 0.263 8.352 1 88.81 327 VAL A CA 1
ATOM 2500 C C . VAL A 1 327 ? 23.047 0.281 6.871 1 88.81 327 VAL A C 1
ATOM 2502 O O . VAL A 1 327 ? 23.609 -0.472 6.066 1 88.81 327 VAL A O 1
ATOM 2505 N N . TYR A 1 328 ? 22.219 1.143 6.531 1 91.94 328 TYR A N 1
ATOM 2506 C CA . TYR A 1 328 ? 21.797 1.292 5.145 1 91.94 328 TYR A CA 1
ATOM 2507 C C . TYR A 1 328 ? 22.953 1.763 4.273 1 91.94 328 TYR A C 1
ATOM 2509 O O . TYR A 1 328 ? 23.156 1.261 3.162 1 91.94 328 TYR A O 1
ATOM 2517 N N . GLU A 1 329 ? 23.688 2.664 4.773 1 90.06 329 GLU A N 1
ATOM 2518 C CA . GLU A 1 329 ? 24.844 3.178 4.031 1 90.06 329 GLU A CA 1
ATOM 2519 C C . GLU A 1 329 ? 25.859 2.076 3.748 1 90.06 329 GLU A C 1
ATOM 2521 O O . GLU A 1 329 ? 26.453 2.033 2.668 1 90.06 329 GLU A O 1
ATOM 2526 N N . LYS A 1 330 ? 26 1.199 4.707 1 88.56 330 LYS A N 1
ATOM 2527 C CA . LYS A 1 330 ? 26.922 0.074 4.523 1 88.56 330 LYS A CA 1
ATOM 2528 C C . LYS A 1 330 ? 26.391 -0.896 3.471 1 88.56 330 LYS A C 1
ATOM 2530 O O . LYS A 1 330 ? 27.172 -1.461 2.697 1 88.5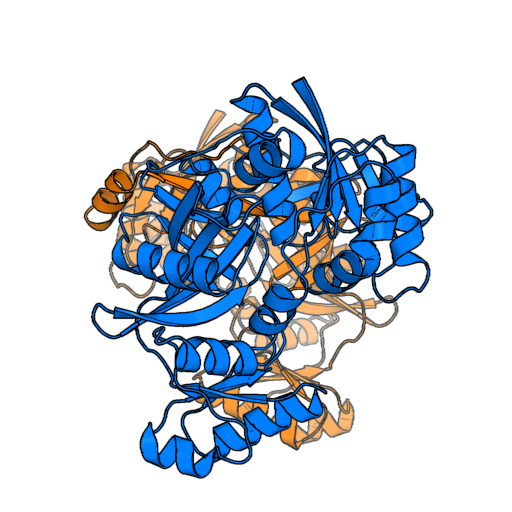6 330 LYS A O 1
ATOM 2535 N N . ALA A 1 331 ? 25.109 -1.069 3.445 1 87.25 331 ALA A N 1
ATOM 2536 C CA . ALA A 1 331 ? 24.484 -1.994 2.502 1 87.25 331 ALA A CA 1
ATOM 2537 C C . ALA A 1 331 ? 24.641 -1.5 1.066 1 87.25 331 ALA A C 1
ATOM 2539 O O . ALA A 1 331 ? 24.672 -2.299 0.128 1 87.25 331 ALA A O 1
ATOM 2540 N N . LEU A 1 332 ? 24.766 -0.214 0.848 1 87.19 332 LEU A N 1
ATOM 2541 C CA . LEU A 1 332 ? 24.938 0.374 -0.476 1 87.19 332 LEU A CA 1
ATOM 2542 C C . LEU A 1 332 ? 26.25 -0.091 -1.112 1 87.19 332 LEU A C 1
ATOM 2544 O O . LEU A 1 332 ? 26.359 -0.139 -2.34 1 87.19 332 LEU A O 1
ATOM 2548 N N . HIS A 1 333 ? 27.188 -0.459 -0.238 1 84.19 333 HIS A N 1
ATOM 2549 C CA . HIS A 1 333 ? 28.516 -0.814 -0.741 1 84.19 333 HIS A CA 1
ATOM 2550 C C . HIS A 1 333 ? 28.797 -2.295 -0.522 1 84.19 333 HIS A C 1
ATOM 2552 O O . HIS A 1 333 ? 29.875 -2.781 -0.896 1 84.19 333 HIS A O 1
ATOM 2558 N N . GLY A 1 334 ? 27.844 -2.986 0.052 1 76.06 334 GLY A N 1
ATOM 2559 C CA . GLY A 1 334 ? 28.062 -4.391 0.361 1 76.06 334 GLY A CA 1
ATOM 2560 C C . GLY A 1 334 ? 27.141 -5.32 -0.405 1 76.06 334 GLY A C 1
ATOM 2561 O O . GLY A 1 334 ? 26.344 -4.871 -1.232 1 76.06 334 GLY A O 1
ATOM 2562 N N . ARG A 1 335 ? 27.484 -6.625 -0.058 1 77.12 335 ARG A N 1
ATOM 2563 C CA . ARG A 1 335 ? 26.688 -7.645 -0.727 1 77.12 335 ARG A CA 1
ATOM 2564 C C . ARG A 1 335 ? 25.609 -8.188 0.199 1 77.12 335 ARG A C 1
ATOM 2566 O O . ARG A 1 335 ? 24.734 -8.938 -0.234 1 77.12 335 ARG A O 1
ATOM 2573 N N . ARG A 1 336 ? 25.672 -7.805 1.415 1 85.88 336 ARG A N 1
ATOM 2574 C CA . ARG A 1 336 ? 24.703 -8.305 2.398 1 85.88 336 ARG A CA 1
ATOM 2575 C C . ARG A 1 336 ? 24.156 -7.172 3.254 1 85.88 336 ARG A C 1
ATOM 2577 O O . ARG A 1 336 ? 24.828 -6.148 3.445 1 85.88 336 ARG A O 1
ATOM 2584 N N . VAL A 1 337 ? 22.922 -7.426 3.693 1 88.19 337 VAL A N 1
ATOM 2585 C CA . VAL A 1 337 ? 22.375 -6.453 4.637 1 88.19 337 VAL A CA 1
ATOM 2586 C C . VAL A 1 337 ? 22.656 -6.906 6.066 1 88.19 337 VAL A C 1
ATOM 2588 O O . VAL A 1 337 ? 22.594 -8.102 6.371 1 88.19 337 VAL A O 1
ATOM 2591 N N . GLU A 1 338 ? 23.062 -5.988 6.848 1 80.44 338 GLU A N 1
ATOM 2592 C CA . GLU A 1 338 ? 23.422 -6.289 8.234 1 80.44 338 GLU A CA 1
ATOM 2593 C C . GLU A 1 338 ? 22.172 -6.371 9.109 1 80.44 338 GLU A C 1
ATOM 2595 O O . GLU A 1 338 ? 21.094 -5.918 8.719 1 80.44 338 GLU A O 1
ATOM 2600 N N . LYS A 1 339 ? 22.484 -6.902 10.234 1 80.94 339 LYS A N 1
ATOM 2601 C CA . LYS A 1 339 ? 21.438 -6.949 11.25 1 80.94 339 LYS A CA 1
ATOM 2602 C C . LYS A 1 339 ? 21.234 -5.578 11.898 1 80.94 339 LYS A C 1
ATOM 2604 O O . LYS A 1 339 ? 22.109 -4.711 11.797 1 80.94 339 LYS A O 1
ATOM 2609 N N . GLY A 1 340 ? 20.047 -5.312 12.469 1 87.94 340 GLY A N 1
ATOM 2610 C CA . GLY A 1 340 ? 19.797 -4.078 13.203 1 87.94 340 GLY A CA 1
ATOM 2611 C C . GLY A 1 340 ? 18.5 -3.404 12.82 1 87.94 340 GLY A C 1
ATOM 2612 O O . GLY A 1 340 ? 18.078 -2.439 13.461 1 87.94 340 GLY A O 1
ATOM 2613 N N . SER A 1 341 ? 17.938 -3.881 11.805 1 93.31 341 SER A N 1
ATOM 2614 C CA . SER A 1 341 ? 16.625 -3.352 11.453 1 93.31 341 SER A CA 1
ATOM 2615 C C . SER A 1 341 ? 15.594 -3.705 12.508 1 93.31 341 SER A C 1
ATOM 2617 O O . SER A 1 341 ? 15.797 -4.621 13.312 1 93.31 341 SER A O 1
ATOM 2619 N N . PHE A 1 342 ? 14.5 -2.875 12.547 1 94.69 342 PHE A N 1
ATOM 2620 C CA . PHE A 1 342 ? 13.445 -3.205 13.5 1 94.69 342 PHE A CA 1
ATOM 2621 C C . PHE A 1 342 ? 12.086 -2.797 12.953 1 94.69 342 PHE A C 1
ATOM 2623 O O . PHE A 1 342 ? 11.992 -1.932 12.078 1 94.69 342 PHE A O 1
ATOM 2630 N N . VAL A 1 343 ? 11.086 -3.49 13.344 1 93.38 343 VAL A N 1
ATOM 2631 C CA .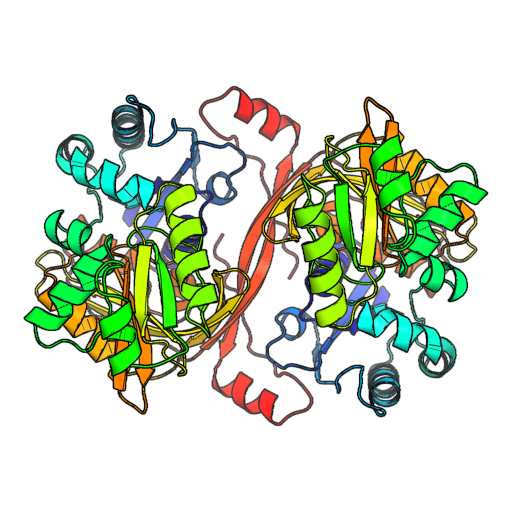 VAL A 1 343 ? 9.672 -3.166 13.156 1 93.38 343 VAL A CA 1
ATOM 2632 C C . VAL A 1 343 ? 9.031 -2.861 14.508 1 93.38 343 VAL A C 1
ATOM 2634 O O . VAL A 1 343 ? 9.023 -3.707 15.406 1 93.38 343 VAL A O 1
ATOM 2637 N N . PRO A 1 344 ? 8.555 -1.624 14.586 1 91.38 344 PRO A N 1
ATOM 2638 C CA . PRO A 1 344 ? 7.934 -1.33 15.875 1 91.38 344 PRO A CA 1
ATOM 2639 C C . PRO A 1 344 ? 6.703 -2.191 16.141 1 91.38 344 PRO A C 1
ATOM 2641 O O . PRO A 1 344 ? 5.934 -2.479 15.227 1 91.38 344 PRO A O 1
ATOM 2644 N N . ASP A 1 345 ? 6.594 -2.625 17.328 1 86.69 345 ASP A N 1
ATOM 2645 C CA . ASP A 1 345 ? 5.344 -3.242 17.75 1 86.69 345 ASP A CA 1
ATOM 2646 C C . ASP A 1 345 ? 4.305 -2.184 18.125 1 86.69 345 ASP A C 1
ATOM 2648 O O . ASP A 1 345 ? 4.148 -1.841 19.297 1 86.69 345 ASP A O 1
ATOM 2652 N N . TYR A 1 346 ? 3.582 -1.745 17.188 1 81.38 346 TYR A N 1
ATOM 2653 C CA . TYR A 1 346 ? 2.613 -0.681 17.422 1 81.38 346 TYR A CA 1
ATOM 2654 C C . TYR A 1 346 ? 1.452 -1.184 18.281 1 81.38 346 TYR A C 1
ATOM 2656 O O . TYR A 1 346 ? 0.838 -0.414 19.016 1 81.38 346 TYR A O 1
ATOM 2664 N N . PHE A 1 347 ? 1.024 -2.457 18.016 1 69.88 347 PHE A N 1
ATOM 2665 C CA . PHE A 1 347 ? -0.221 -3.008 18.531 1 69.88 347 PHE A CA 1
ATOM 2666 C C . PHE A 1 347 ? 0.056 -4.078 19.578 1 69.88 347 PHE A C 1
ATOM 2668 O O . PHE A 1 347 ? 0.839 -5 19.344 1 69.88 347 PHE A O 1
ATOM 2675 N N . MET B 1 1 ? -0.793 8.328 33.219 1 90.62 1 MET B N 1
ATOM 2676 C CA . MET B 1 1 ? -2.168 8.789 33.062 1 90.62 1 MET B CA 1
ATOM 2677 C C . MET B 1 1 ? -2.836 8.102 31.875 1 90.62 1 MET B C 1
ATOM 2679 O O . MET B 1 1 ? -2.166 7.719 30.922 1 90.62 1 MET B O 1
ATOM 2683 N N . ASN B 1 2 ? -4.094 7.879 32 1 95.69 2 ASN B N 1
ATOM 2684 C CA . ASN B 1 2 ? -4.879 7.34 30.906 1 95.69 2 ASN B CA 1
ATOM 2685 C C . ASN B 1 2 ? -5.609 8.445 30.156 1 95.69 2 ASN B C 1
ATOM 2687 O O . ASN B 1 2 ? -6.203 9.336 30.766 1 95.69 2 ASN B O 1
ATOM 2691 N N . ALA B 1 3 ? -5.406 8.469 28.891 1 98 3 ALA B N 1
ATOM 2692 C CA . ALA B 1 3 ? -6.066 9.461 28.047 1 98 3 ALA B CA 1
ATOM 2693 C C . ALA B 1 3 ? -6.973 8.781 27.016 1 98 3 ALA B C 1
ATOM 2695 O O . ALA B 1 3 ? -6.559 7.836 26.344 1 98 3 ALA B O 1
ATOM 2696 N N . ARG B 1 4 ? -8.219 9.234 26.938 1 98.62 4 ARG B N 1
ATOM 2697 C CA . ARG B 1 4 ? -9.156 8.727 25.938 1 98.62 4 ARG B CA 1
ATOM 2698 C C . ARG B 1 4 ? -9.242 9.648 24.734 1 98.62 4 ARG B C 1
ATOM 2700 O O . ARG B 1 4 ? -9.594 10.82 24.875 1 98.62 4 ARG B O 1
ATOM 2707 N N . VAL B 1 5 ? -8.969 9.07 23.594 1 98.88 5 VAL B N 1
ATOM 2708 C CA . VAL B 1 5 ? -8.906 9.922 22.406 1 98.88 5 VAL B CA 1
ATOM 2709 C C . VAL B 1 5 ? -9.719 9.297 21.281 1 98.88 5 VAL B C 1
ATOM 2711 O O . VAL B 1 5 ? -9.906 8.086 21.234 1 98.88 5 VAL B O 1
ATOM 2714 N N . LEU B 1 6 ? -10.203 10.141 20.406 1 98.88 6 LEU B N 1
ATOM 2715 C CA . LEU B 1 6 ? -10.914 9.727 19.203 1 98.88 6 LEU B CA 1
ATOM 2716 C C . LEU B 1 6 ? -10.07 10 17.969 1 98.88 6 LEU B C 1
ATOM 2718 O O . LEU B 1 6 ? -9.523 11.094 17.812 1 98.88 6 LEU B O 1
ATOM 2722 N N . VAL B 1 7 ? -9.898 9.023 17.125 1 98.81 7 VAL B N 1
ATOM 2723 C CA . VAL B 1 7 ? -9.281 9.18 15.805 1 98.81 7 VAL B CA 1
ATOM 2724 C C . VAL B 1 7 ? -10.312 8.906 14.719 1 98.81 7 VAL B C 1
ATOM 2726 O O . VAL B 1 7 ? -10.859 7.801 14.633 1 98.81 7 VAL B O 1
ATOM 2729 N N . THR B 1 8 ? -10.562 9.875 13.875 1 98.69 8 THR B N 1
ATOM 2730 C CA . THR B 1 8 ? -11.562 9.711 12.828 1 98.69 8 THR B CA 1
ATOM 2731 C C . THR B 1 8 ? -10.914 9.25 11.523 1 98.69 8 THR B C 1
ATOM 2733 O O . THR B 1 8 ? -9.695 9.344 11.367 1 98.69 8 THR B O 1
ATOM 2736 N N . ALA B 1 9 ? -11.727 8.781 10.578 1 97.88 9 ALA B N 1
ATOM 2737 C CA . ALA B 1 9 ? -11.297 8.289 9.273 1 97.88 9 ALA B CA 1
ATOM 2738 C C . ALA B 1 9 ? -10.234 7.195 9.422 1 97.88 9 ALA B C 1
ATOM 2740 O O . ALA B 1 9 ? -9.164 7.273 8.812 1 97.88 9 ALA B O 1
ATOM 2741 N N . ALA B 1 10 ? -10.609 6.184 10.211 1 97.81 10 ALA B N 1
ATOM 2742 C CA . ALA B 1 10 ? -9.664 5.184 10.688 1 97.81 10 ALA B CA 1
ATOM 2743 C C . ALA B 1 10 ? -9.133 4.332 9.539 1 97.81 10 ALA B C 1
ATOM 2745 O O . ALA B 1 10 ? -8.148 3.609 9.688 1 97.81 10 ALA B O 1
ATOM 2746 N N . GLY B 1 11 ? -9.75 4.387 8.422 1 96.56 11 GLY B N 1
ATOM 2747 C CA . GLY B 1 11 ? -9.297 3.65 7.254 1 96.56 11 GLY B CA 1
ATOM 2748 C C . GLY B 1 11 ? -8.195 4.363 6.484 1 96.56 11 GLY B C 1
ATOM 2749 O O . GLY B 1 11 ? -7.527 3.76 5.645 1 96.56 11 GLY B O 1
ATOM 2750 N N . SER B 1 12 ? -8.023 5.629 6.734 1 95.56 12 SER B N 1
ATOM 2751 C CA . SER B 1 12 ? -7.047 6.414 5.988 1 95.56 12 SER B CA 1
ATOM 2752 C C . SER B 1 12 ? -5.629 6.152 6.492 1 95.56 12 SER B C 1
ATOM 2754 O O . SER B 1 12 ? -5.434 5.781 7.652 1 95.56 12 SER B O 1
ATOM 2756 N N . ILE B 1 13 ? -4.676 6.367 5.617 1 94.75 13 ILE B N 1
ATOM 2757 C CA . ILE B 1 13 ? -3.279 6.148 5.98 1 94.75 13 ILE B CA 1
ATOM 2758 C C . ILE B 1 13 ? -2.855 7.156 7.043 1 94.75 13 ILE B C 1
ATOM 2760 O O . ILE B 1 13 ? -2.039 6.844 7.914 1 94.75 13 ILE B O 1
ATOM 2764 N N . VAL B 1 14 ? -3.424 8.344 7.066 1 96.5 14 VAL B N 1
ATOM 2765 C CA . VAL B 1 14 ? -3.105 9.367 8.055 1 96.5 14 VAL B CA 1
ATOM 2766 C C . VAL B 1 14 ? -3.588 8.922 9.43 1 96.5 14 VAL B C 1
ATOM 2768 O O . VAL B 1 14 ? -2.822 8.93 10.398 1 96.5 14 VAL B O 1
ATOM 2771 N N . ALA B 1 15 ? -4.844 8.492 9.5 1 98.12 15 ALA B N 1
ATOM 2772 C CA . ALA B 1 15 ? -5.414 8.047 10.766 1 98.12 15 ALA B CA 1
ATOM 2773 C C . ALA B 1 15 ? -4.645 6.848 11.32 1 98.12 15 ALA B C 1
ATOM 2775 O O . ALA B 1 15 ? -4.383 6.773 12.523 1 98.12 15 ALA B O 1
ATOM 2776 N N . GLN B 1 16 ? -4.336 5.973 10.461 1 97.56 16 GLN B N 1
ATOM 2777 C CA . GLN B 1 16 ? -3.586 4.797 10.891 1 97.56 16 GLN B CA 1
ATOM 2778 C C . GLN B 1 16 ? -2.205 5.184 11.414 1 97.56 16 GLN B C 1
ATOM 2780 O O . GLN B 1 16 ? -1.693 4.562 12.352 1 97.56 16 GLN B O 1
ATOM 2785 N N . GLY B 1 17 ? -1.637 6.184 10.789 1 97.69 17 GLY B N 1
ATOM 2786 C CA . GLY B 1 17 ? -0.384 6.711 11.305 1 97.69 17 GLY B CA 1
ATOM 2787 C C . GLY B 1 17 ? -0.517 7.32 12.688 1 97.69 17 GLY B C 1
ATOM 2788 O O . GLY B 1 17 ? 0.345 7.117 13.547 1 97.69 17 GLY B O 1
ATOM 2789 N N . ILE B 1 18 ? -1.583 8.047 12.898 1 98.56 18 ILE B N 1
ATOM 2790 C CA . ILE B 1 18 ? -1.864 8.633 14.203 1 98.56 18 ILE B CA 1
ATOM 2791 C C . ILE B 1 18 ? -2.029 7.527 15.242 1 98.56 18 ILE B C 1
ATOM 2793 O O . ILE B 1 18 ? -1.426 7.582 16.312 1 98.56 18 ILE B O 1
ATOM 2797 N N . ILE B 1 19 ? -2.775 6.52 14.906 1 98.31 19 ILE B N 1
ATOM 2798 C CA . ILE B 1 19 ? -3.045 5.402 15.805 1 98.31 19 ILE B CA 1
ATOM 2799 C C . ILE B 1 19 ? -1.734 4.715 16.188 1 98.31 19 ILE B C 1
ATOM 2801 O O . ILE B 1 19 ? -1.457 4.5 17.359 1 98.31 19 ILE B O 1
ATOM 2805 N N . LYS B 1 20 ? -0.921 4.434 15.203 1 97.81 20 LYS B N 1
ATOM 2806 C CA . LYS B 1 20 ? 0.376 3.809 15.453 1 97.81 20 LYS B CA 1
ATOM 2807 C C . LYS B 1 20 ? 1.218 4.656 16.406 1 97.81 20 LYS B C 1
ATOM 2809 O O . LYS B 1 20 ? 1.825 4.133 17.344 1 97.81 20 LYS B O 1
ATOM 2814 N N . SER B 1 21 ? 1.261 5.926 16.141 1 98.12 21 SER B N 1
ATOM 2815 C CA . SER B 1 21 ? 2.078 6.844 16.938 1 98.12 21 SER B CA 1
ATOM 2816 C C . SER B 1 21 ? 1.61 6.902 18.375 1 98.12 21 SER B C 1
ATOM 2818 O O . SER B 1 21 ? 2.43 6.906 19.297 1 98.12 21 SER B O 1
ATOM 2820 N N . LEU B 1 22 ? 0.306 6.926 18.547 1 98.38 22 LEU B N 1
ATOM 2821 C CA . LEU B 1 22 ? -0.247 6.965 19.906 1 98.38 22 LEU B CA 1
ATOM 2822 C C . LEU B 1 22 ? 0.015 5.652 20.625 1 98.38 22 LEU B C 1
ATOM 2824 O O . LEU B 1 22 ? 0.3 5.652 21.828 1 98.38 22 LEU B O 1
ATOM 2828 N N . LYS B 1 23 ? -0.109 4.547 19.922 1 97.31 23 LYS B N 1
ATOM 2829 C CA . LYS B 1 23 ? 0.207 3.252 20.516 1 97.31 23 LYS B CA 1
ATOM 2830 C C . LYS B 1 23 ? 1.669 3.188 20.938 1 97.31 23 LYS B C 1
ATOM 2832 O O . LYS B 1 23 ? 1.982 2.668 22.016 1 97.31 23 LYS B O 1
ATOM 2837 N N . LEU B 1 24 ? 2.555 3.684 20.156 1 96.69 24 LEU B N 1
ATOM 2838 C CA . LEU B 1 24 ? 3.971 3.725 20.5 1 96.69 24 LEU B CA 1
ATOM 2839 C C . LEU B 1 24 ? 4.207 4.582 21.734 1 96.69 24 LEU B C 1
ATOM 2841 O O . LEU B 1 24 ? 5.012 4.227 22.594 1 96.69 24 LEU B O 1
ATOM 2845 N N . ALA B 1 25 ? 3.508 5.695 21.734 1 96.94 25 ALA B N 1
ATOM 2846 C CA . ALA B 1 25 ? 3.631 6.574 22.891 1 96.94 25 ALA B CA 1
ATOM 2847 C C . ALA B 1 25 ? 3.176 5.871 24.172 1 96.94 25 ALA B C 1
ATOM 2849 O O . ALA B 1 25 ? 3.793 6.027 25.234 1 96.94 25 ALA B O 1
ATOM 2850 N N . SER B 1 26 ? 2.137 5.07 24.047 1 96.44 26 SER B N 1
ATOM 2851 C CA . SER B 1 26 ? 1.597 4.344 25.203 1 96.44 26 SER B CA 1
ATOM 2852 C C . SER B 1 26 ? 2.605 3.34 25.75 1 96.44 26 SER B C 1
ATOM 2854 O O . SER B 1 26 ? 2.654 3.094 26.953 1 96.44 26 SER B O 1
ATOM 2856 N N . LYS B 1 27 ? 3.375 2.785 24.953 1 92.31 27 LYS B N 1
ATOM 2857 C CA . LYS B 1 27 ? 4.336 1.757 25.344 1 92.31 27 LYS B CA 1
ATOM 2858 C C . LYS B 1 27 ? 5.574 2.377 25.984 1 92.31 27 LYS B C 1
ATOM 2860 O O . LYS B 1 27 ? 6.188 1.777 26.875 1 92.31 27 LYS B O 1
ATOM 2865 N N . LYS B 1 28 ? 5.992 3.498 25.562 1 84.94 28 LYS B N 1
ATOM 2866 C CA . LYS B 1 28 ? 7.277 4.07 25.953 1 84.94 28 LYS B CA 1
ATOM 2867 C C . LYS B 1 28 ? 7.109 5.137 27.031 1 84.94 28 LYS B C 1
ATOM 2869 O O . LYS B 1 28 ? 8.07 5.504 27.703 1 84.94 28 LYS B O 1
ATOM 2874 N N . GLY B 1 29 ? 5.875 5.602 27.109 1 83.69 29 GLY B N 1
ATOM 2875 C CA . GLY B 1 29 ? 5.754 6.832 27.875 1 83.69 29 GLY B CA 1
ATOM 2876 C C . GLY B 1 29 ? 4.938 6.66 29.156 1 83.69 29 GLY B C 1
ATOM 2877 O O . GLY B 1 29 ? 4.848 5.559 29.688 1 83.69 29 GLY B O 1
ATOM 2878 N N . ASP B 1 30 ? 4.539 7.844 29.578 1 94.38 30 ASP B N 1
ATOM 2879 C CA . ASP B 1 30 ? 3.82 7.969 30.844 1 94.38 30 ASP B CA 1
ATOM 2880 C C . ASP B 1 30 ? 2.324 8.156 30.609 1 94.38 30 ASP B C 1
ATOM 2882 O O . ASP B 1 30 ? 1.555 8.297 31.562 1 94.38 30 ASP B O 1
ATOM 2886 N N . ILE B 1 31 ? 1.966 8.195 29.359 1 95.94 31 ILE B N 1
ATOM 2887 C CA . ILE B 1 31 ? 0.549 8.281 29.016 1 95.94 31 ILE B CA 1
ATOM 2888 C C . ILE B 1 31 ? 0.103 7 28.328 1 95.94 31 ILE B C 1
ATOM 2890 O O . ILE B 1 31 ? 0.741 6.551 27.375 1 95.94 31 ILE B O 1
ATOM 2894 N N . ARG B 1 32 ? -0.907 6.422 28.797 1 97.31 32 ARG B N 1
ATOM 2895 C CA . ARG B 1 32 ? -1.578 5.324 28.109 1 97.31 32 ARG B CA 1
ATOM 2896 C C . ARG B 1 32 ? -2.803 5.824 27.359 1 97.31 32 ARG B C 1
ATOM 2898 O O . ARG B 1 32 ? -3.771 6.289 27.969 1 97.31 32 ARG B O 1
ATOM 2905 N N . TYR B 1 33 ? -2.783 5.734 26.109 1 98.25 33 TYR B N 1
ATOM 2906 C CA . TYR B 1 33 ? -3.891 6.199 25.281 1 98.25 33 TYR B CA 1
ATOM 2907 C C . TYR B 1 33 ? -4.902 5.082 25.062 1 98.25 33 TYR B C 1
ATOM 2909 O O . TYR B 1 33 ? -4.551 4.008 24.562 1 98.25 33 TYR B O 1
ATOM 2917 N N . THR B 1 34 ? -6.098 5.281 25.484 1 98.25 34 THR B N 1
ATOM 2918 C CA . THR B 1 34 ? -7.238 4.508 25.016 1 98.25 34 THR B CA 1
ATOM 2919 C C . THR B 1 34 ? -7.801 5.109 23.734 1 98.25 34 THR B C 1
ATOM 2921 O O . THR B 1 34 ? -8.367 6.203 23.75 1 98.25 34 THR B O 1
ATOM 2924 N N . ILE B 1 35 ? -7.703 4.387 22.641 1 98.38 35 ILE B N 1
ATOM 2925 C CA . ILE B 1 35 ? -7.992 4.953 21.328 1 98.38 35 ILE B CA 1
ATOM 2926 C C . ILE B 1 35 ? -9.336 4.438 20.812 1 98.38 35 ILE B C 1
ATOM 2928 O O . ILE B 1 35 ? -9.508 3.232 20.609 1 98.38 35 ILE B O 1
ATOM 2932 N N . ILE B 1 36 ? -10.266 5.324 20.656 1 98.38 36 ILE B N 1
ATOM 2933 C CA . ILE B 1 36 ? -11.516 5.074 19.938 1 98.38 36 ILE B CA 1
ATOM 2934 C C . ILE B 1 36 ? -11.375 5.496 18.484 1 98.38 36 ILE B C 1
ATOM 2936 O O . ILE B 1 36 ? -11.055 6.652 18.188 1 98.38 36 ILE B O 1
ATOM 2940 N N . ALA B 1 37 ? -11.555 4.551 17.547 1 98.12 37 ALA B N 1
ATOM 2941 C CA . ALA B 1 37 ? -11.461 4.848 16.125 1 98.12 37 ALA B CA 1
ATOM 2942 C C . ALA B 1 37 ? -12.844 4.898 15.484 1 98.12 37 ALA B C 1
ATOM 2944 O O . ALA B 1 37 ? -13.719 4.086 15.805 1 98.12 37 ALA B O 1
ATOM 2945 N N . ALA B 1 38 ? -13.023 5.867 14.617 1 98.19 38 ALA B N 1
ATOM 2946 C CA . ALA B 1 38 ? -14.297 5.988 13.914 1 98.19 38 ALA B CA 1
ATOM 2947 C C . ALA B 1 38 ? -14.086 5.98 12.398 1 98.19 38 ALA B C 1
ATOM 2949 O O . ALA B 1 38 ? -13.086 6.5 11.906 1 98.19 38 ALA B O 1
ATOM 2950 N N . ASP B 1 39 ? -15.008 5.406 11.734 1 97.69 39 ASP B N 1
ATOM 2951 C CA . ASP B 1 39 ? -15.031 5.383 10.273 1 97.69 39 ASP B CA 1
ATOM 2952 C C . ASP B 1 39 ? -16.438 5.094 9.75 1 97.69 39 ASP B C 1
ATOM 2954 O O . ASP B 1 39 ? -17.281 4.566 10.477 1 97.69 39 ASP B O 1
ATOM 2958 N N . MET B 1 40 ? -16.656 5.535 8.562 1 96.44 40 MET B N 1
ATOM 2959 C CA . MET B 1 40 ? -17.969 5.289 7.969 1 96.44 40 MET B CA 1
ATOM 2960 C C . MET B 1 40 ? -18.094 3.848 7.484 1 96.44 40 MET B C 1
ATOM 2962 O O . MET B 1 40 ? -19.188 3.336 7.297 1 96.44 40 MET B O 1
ATOM 2966 N N . SER B 1 41 ? -17 3.189 7.227 1 96.06 41 SER B N 1
ATOM 2967 C CA . SER B 1 41 ? -16.984 1.861 6.621 1 96.06 41 SER B CA 1
ATOM 2968 C C . SER B 1 41 ? -16.469 0.814 7.602 1 96.06 41 SER B C 1
ATOM 2970 O O . SER B 1 41 ? -15.445 1.026 8.266 1 96.06 41 SER B O 1
ATOM 2972 N N . PRO B 1 42 ? -17.109 -0.342 7.672 1 95.5 42 PRO B N 1
ATOM 2973 C CA . PRO B 1 42 ? -16.578 -1.427 8.5 1 95.5 42 PRO B CA 1
ATOM 2974 C C . PRO B 1 42 ? -15.336 -2.07 7.891 1 95.5 42 PRO B C 1
ATOM 2976 O O . PRO B 1 42 ? -14.719 -2.941 8.508 1 95.5 42 PRO B O 1
ATOM 2979 N N . LEU B 1 43 ? -14.922 -1.604 6.664 1 96.5 43 LEU B N 1
ATOM 2980 C CA . LEU B 1 43 ? -13.734 -2.129 6.008 1 96.5 43 LEU B CA 1
ATOM 2981 C C . LEU B 1 43 ? -12.547 -1.199 6.219 1 96.5 43 LEU B C 1
ATOM 2983 O O . LEU B 1 43 ? -11.672 -1.093 5.352 1 96.5 43 LEU B O 1
ATOM 2987 N N . ALA B 1 44 ? -12.555 -0.47 7.301 1 96.31 44 ALA B N 1
ATOM 2988 C CA . ALA B 1 44 ? -11.438 0.375 7.703 1 96.31 44 ALA B CA 1
ATOM 2989 C C . ALA B 1 44 ? -10.523 -0.353 8.688 1 96.31 44 ALA B C 1
ATOM 2991 O O . ALA B 1 44 ? -10.914 -0.612 9.828 1 96.31 44 ALA B O 1
ATOM 2992 N N . ALA B 1 45 ? -9.289 -0.597 8.281 1 96.31 45 ALA B N 1
ATOM 2993 C CA . ALA B 1 45 ? -8.375 -1.414 9.07 1 96.31 45 ALA B CA 1
ATOM 2994 C C . ALA B 1 45 ? -8.156 -0.816 10.453 1 96.31 45 ALA B C 1
ATOM 2996 O O . ALA B 1 45 ? -8.055 -1.547 11.445 1 96.31 45 ALA B O 1
ATOM 2997 N N . GLY B 1 46 ? -8.148 0.485 10.516 1 96.69 46 GLY B N 1
ATOM 2998 C CA . GLY B 1 46 ? -7.867 1.163 11.773 1 96.69 46 GLY B CA 1
ATOM 2999 C C . GLY B 1 46 ? -8.891 0.877 12.852 1 96.69 46 GLY B C 1
ATOM 3000 O O . GLY B 1 46 ? -8.594 0.963 14.039 1 96.69 46 GLY B O 1
ATOM 3001 N N . LEU B 1 47 ? -10.148 0.545 12.453 1 96.62 47 LEU B N 1
ATOM 3002 C CA . LEU B 1 47 ? -11.195 0.235 13.422 1 96.62 47 LEU B CA 1
ATOM 3003 C C . LEU B 1 47 ? -10.812 -0.97 14.273 1 96.62 47 LEU B C 1
ATOM 3005 O O . LEU B 1 47 ? -11.234 -1.078 15.43 1 96.62 47 LEU B O 1
ATOM 3009 N N . TYR B 1 48 ? -10.008 -1.784 13.68 1 95 48 TYR B N 1
ATOM 3010 C CA . TYR B 1 48 ? -9.703 -3.068 14.305 1 95 48 TYR B CA 1
ATOM 3011 C C . TYR B 1 48 ? -8.336 -3.039 14.977 1 95 48 TYR B C 1
ATOM 3013 O O . TYR B 1 48 ? -7.867 -4.062 15.477 1 95 48 TYR B O 1
ATOM 3021 N N . ARG B 1 49 ? -7.707 -1.896 14.961 1 93.5 49 ARG B N 1
ATOM 3022 C CA . ARG B 1 49 ? -6.359 -1.794 15.5 1 93.5 49 ARG B CA 1
ATOM 3023 C C . ARG B 1 49 ? -6.332 -0.908 16.734 1 93.5 49 ARG B C 1
ATOM 3025 O O . ARG B 1 49 ? -5.266 -0.449 17.156 1 93.5 49 ARG B O 1
ATOM 3032 N N . CYS B 1 50 ? -7.461 -0.615 17.25 1 95.31 50 CYS B N 1
ATOM 3033 C CA . CYS B 1 50 ? -7.605 0.28 18.391 1 95.31 50 CYS B CA 1
ATOM 3034 C C . CYS B 1 50 ? -8.391 -0.388 19.516 1 95.31 50 CYS B C 1
ATOM 3036 O O . CYS B 1 50 ? -8.688 -1.583 19.453 1 95.31 50 CYS B O 1
ATOM 3038 N N . ASP B 1 51 ? -8.57 0.374 20.594 1 95.81 51 ASP B N 1
ATOM 3039 C CA . ASP B 1 51 ? -9.273 -0.171 21.75 1 95.81 51 ASP B CA 1
ATOM 3040 C C . ASP B 1 51 ? -10.758 -0.353 21.453 1 95.81 51 ASP B C 1
ATOM 3042 O O . ASP B 1 51 ? -11.398 -1.27 21.984 1 95.81 51 ASP B O 1
ATOM 3046 N N . SER B 1 52 ? -11.32 0.502 20.656 1 95.69 52 SER B N 1
ATOM 3047 C CA . SER B 1 52 ? -12.703 0.399 20.219 1 95.69 52 SER B CA 1
ATOM 3048 C C . SER B 1 52 ? -12.891 1.026 18.844 1 95.69 52 SER B C 1
ATOM 3050 O O . SER B 1 52 ? -12.227 2.004 18.5 1 95.69 52 SER B O 1
ATOM 3052 N N . GLY B 1 53 ? -13.766 0.358 18.031 1 96.62 53 GLY B N 1
ATOM 3053 C CA . GLY B 1 53 ? -14.133 0.873 16.719 1 96.62 53 GLY B CA 1
ATOM 3054 C C . GLY B 1 53 ? -15.602 1.227 16.609 1 96.62 53 GLY B C 1
ATOM 3055 O O . GLY B 1 53 ? -16.469 0.435 16.984 1 96.62 53 GLY B O 1
ATOM 3056 N N . ILE B 1 54 ? -15.922 2.418 16.094 1 97.19 54 ILE B N 1
ATOM 3057 C CA . ILE B 1 54 ? -17.297 2.898 15.984 1 97.19 54 ILE B CA 1
ATOM 3058 C C . ILE B 1 54 ? -17.562 3.373 14.555 1 97.19 54 ILE B C 1
ATOM 3060 O O . ILE B 1 54 ? -16.75 4.07 13.961 1 97.19 54 ILE B O 1
ATOM 3064 N N . LEU B 1 55 ? -18.703 2.969 14.031 1 96.81 55 LEU B N 1
ATOM 3065 C CA . LEU B 1 55 ? -19.125 3.441 12.711 1 96.81 55 LEU B CA 1
ATOM 3066 C C . LEU B 1 55 ? -19.875 4.762 12.828 1 96.81 55 LEU B C 1
ATOM 3068 O O . LEU B 1 55 ? -20.75 4.914 13.695 1 96.81 55 LEU B O 1
ATOM 3072 N N . VAL B 1 56 ? -19.531 5.723 12.055 1 97.12 56 VAL B N 1
ATOM 3073 C CA . VAL B 1 56 ? -20.203 7.012 11.984 1 97.12 56 VAL B CA 1
ATOM 3074 C C . VAL B 1 56 ? -20.625 7.297 10.539 1 97.12 56 VAL B C 1
ATOM 3076 O O . VAL B 1 56 ? -20.062 6.719 9.602 1 97.12 56 VAL B O 1
ATOM 3079 N N . PRO B 1 57 ? -21.609 8.148 10.328 1 96.81 57 PRO B N 1
ATOM 3080 C CA . PRO B 1 57 ? -21.984 8.508 8.953 1 96.81 57 PRO B CA 1
ATOM 3081 C C . PRO B 1 57 ? -20.875 9.258 8.211 1 96.81 57 PRO B C 1
ATOM 3083 O O . PRO B 1 57 ? -19.938 9.766 8.844 1 96.81 57 PRO B O 1
ATOM 3086 N N . PRO B 1 58 ? -20.938 9.242 6.852 1 96.81 58 PRO B N 1
ATOM 3087 C CA . PRO B 1 58 ? -19.953 10.016 6.094 1 96.81 58 PRO B CA 1
ATOM 3088 C C . PRO B 1 58 ? -20 11.508 6.41 1 96.81 58 PRO B C 1
ATOM 3090 O O . PRO B 1 58 ? -21.047 12.016 6.848 1 96.81 58 PRO B O 1
ATOM 3093 N N . VAL B 1 59 ? -18.922 12.148 6.188 1 96.56 59 VAL B N 1
ATOM 3094 C CA . VAL B 1 59 ? -18.766 13.555 6.535 1 96.56 59 VAL B CA 1
ATOM 3095 C C . VAL B 1 59 ? -19.797 14.391 5.781 1 96.56 59 VAL B C 1
ATOM 3097 O O . VAL B 1 59 ? -20.203 15.469 6.242 1 96.56 59 VAL B O 1
ATOM 3100 N N . SER B 1 60 ? -20.281 13.922 4.656 1 95.81 60 SER B N 1
ATOM 3101 C CA . SER B 1 60 ? -21.281 14.641 3.865 1 95.81 60 SER B CA 1
ATOM 3102 C C . SER B 1 60 ? -22.656 14.562 4.512 1 95.81 60 SER B C 1
ATOM 3104 O O . SER B 1 60 ? -23.578 15.289 4.121 1 95.81 60 SER B O 1
ATOM 3106 N N . SER B 1 61 ? -22.859 13.656 5.422 1 97.12 61 SER B N 1
ATOM 3107 C CA . SER B 1 61 ? -24.125 13.508 6.113 1 97.12 61 SER B CA 1
ATOM 3108 C C . SER B 1 61 ? -24.375 14.672 7.07 1 97.12 61 SER B C 1
ATOM 3110 O O . SER B 1 61 ? -23.469 15.109 7.777 1 97.12 61 SER B O 1
ATOM 3112 N N . PRO B 1 62 ? -25.625 15.203 7.133 1 96.75 62 PRO B N 1
ATOM 3113 C CA . PRO B 1 62 ? -25.953 16.25 8.102 1 96.75 62 PRO B CA 1
ATOM 3114 C C . PRO B 1 62 ? -25.812 15.773 9.547 1 96.75 62 PRO B C 1
ATOM 3116 O O . PRO B 1 62 ? -25.766 16.594 10.469 1 96.75 62 PRO B O 1
ATOM 3119 N N . ASP B 1 63 ? -25.75 14.453 9.719 1 97.5 63 ASP B N 1
ATOM 3120 C CA . ASP B 1 63 ? -25.703 13.891 11.062 1 97.5 63 ASP B CA 1
ATOM 3121 C C . ASP B 1 63 ? -24.266 13.625 11.5 1 97.5 63 ASP B C 1
ATOM 3123 O O . ASP B 1 63 ? -24.031 13.117 12.602 1 97.5 63 ASP B O 1
ATOM 3127 N N . TYR B 1 64 ? -23.328 13.953 10.695 1 97.94 64 TYR B N 1
ATOM 3128 C CA . TYR B 1 64 ? -21.938 13.586 10.961 1 97.94 64 TYR B CA 1
ATOM 3129 C C . TYR B 1 64 ? -21.438 14.242 12.234 1 97.94 64 TYR B C 1
ATOM 3131 O O . TYR B 1 64 ? -20.953 13.57 13.141 1 97.94 64 TYR B O 1
ATOM 3139 N N . ILE B 1 65 ? -21.609 15.562 12.406 1 98.38 65 ILE B N 1
ATOM 3140 C CA . ILE B 1 65 ? -21.062 16.297 13.547 1 98.38 65 ILE B CA 1
ATOM 3141 C C . ILE B 1 65 ? -21.734 15.82 14.836 1 98.38 65 ILE B C 1
ATOM 3143 O O . ILE B 1 65 ? -21.062 15.57 15.836 1 98.38 65 ILE B O 1
ATOM 3147 N N . ASP B 1 66 ? -22.984 15.641 14.742 1 98.38 66 ASP B N 1
ATOM 3148 C CA . ASP B 1 66 ? -23.719 15.164 15.914 1 98.38 66 ASP B CA 1
ATOM 3149 C C . ASP B 1 66 ? -23.25 13.766 16.328 1 98.38 66 ASP B C 1
ATOM 3151 O O . ASP B 1 66 ? -23.125 13.469 17.516 1 98.38 66 ASP B O 1
ATOM 3155 N N . SER B 1 67 ? -23.016 13 15.359 1 98 67 SER B N 1
ATOM 3156 C CA . SER B 1 67 ? -22.562 11.641 15.625 1 98 67 SER B CA 1
ATOM 3157 C C . SER B 1 67 ? -21.188 11.633 16.266 1 98 67 SER B C 1
ATOM 3159 O O . SER B 1 67 ? -20.938 10.891 17.219 1 98 67 SER B O 1
ATOM 3161 N N . VAL B 1 68 ? -20.297 12.445 15.797 1 98.5 68 VAL B N 1
ATOM 3162 C CA . VAL B 1 68 ? -18.953 12.539 16.359 1 98.5 68 VAL B CA 1
ATOM 3163 C C . VAL B 1 68 ? -19.031 13.078 17.781 1 98.5 68 VAL B C 1
ATOM 3165 O O . VAL B 1 68 ? -18.375 12.555 18.688 1 98.5 68 VAL B O 1
ATOM 3168 N N . ALA B 1 69 ? -19.844 14.109 17.984 1 98.69 69 ALA B N 1
ATOM 3169 C CA . ALA B 1 69 ? -20.016 14.672 19.312 1 98.69 69 ALA B CA 1
ATOM 3170 C C . ALA B 1 69 ? -20.547 13.625 20.281 1 98.69 69 ALA B C 1
ATOM 3172 O O . ALA B 1 69 ? -20.109 13.555 21.438 1 98.69 69 ALA B O 1
ATOM 3173 N N . LYS B 1 70 ? -21.469 12.844 19.781 1 98.31 70 LYS B N 1
ATOM 3174 C CA . LYS B 1 70 ? -22.031 11.781 20.609 1 98.31 70 LYS B CA 1
ATOM 3175 C C . LYS B 1 70 ? -20.969 10.758 21 1 98.31 70 LYS B C 1
ATOM 3177 O O . LYS B 1 70 ? -20.938 10.305 22.141 1 98.31 70 LYS B O 1
ATOM 3182 N N . VAL B 1 71 ? -20.141 10.367 20.078 1 98.19 71 VAL B N 1
ATOM 3183 C CA . VAL B 1 71 ? -19.031 9.453 20.375 1 98.19 71 VAL B CA 1
ATOM 3184 C C . VAL B 1 71 ? -18.141 10.047 21.469 1 98.19 71 VAL B C 1
ATOM 3186 O O . VAL B 1 71 ? -17.734 9.352 22.391 1 98.19 71 VAL B O 1
ATOM 3189 N N . CYS B 1 72 ? -17.859 11.336 21.328 1 98.69 72 CYS B N 1
ATOM 3190 C CA . CYS B 1 72 ? -17.016 12.008 22.312 1 98.69 72 CYS B CA 1
ATOM 3191 C C . CYS B 1 72 ? -17.641 11.961 23.703 1 98.69 72 CYS B C 1
ATOM 3193 O O . CYS B 1 72 ? -17 11.57 24.672 1 98.69 72 CYS B O 1
ATOM 3195 N N . SER B 1 73 ? -18.922 12.297 23.734 1 98.56 73 SER B N 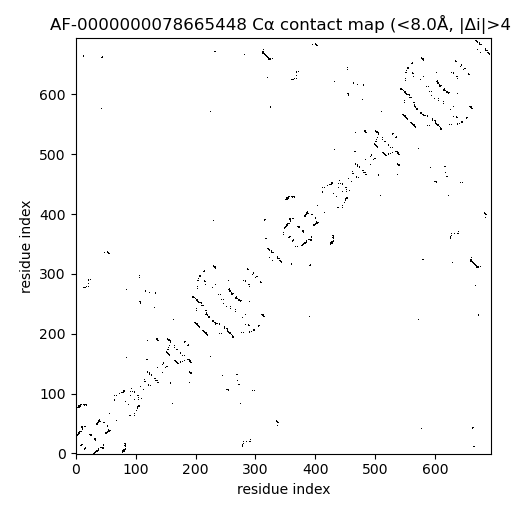1
ATOM 3196 C CA . SER B 1 73 ? -19.625 12.352 25 1 98.56 73 SER B CA 1
ATOM 3197 C C . SER B 1 73 ? -19.766 10.961 25.609 1 98.56 73 SER B C 1
ATOM 3199 O O . SER B 1 73 ? -19.484 10.766 26.797 1 98.56 73 SER B O 1
ATOM 3201 N N . ASP B 1 74 ? -20.156 10.016 24.781 1 97.94 74 ASP B N 1
ATOM 3202 C CA . ASP B 1 74 ? -20.453 8.664 25.25 1 97.94 74 ASP B CA 1
ATOM 3203 C C . ASP B 1 74 ? -19.188 7.973 25.75 1 97.94 74 ASP B C 1
ATOM 3205 O O . ASP B 1 74 ? -19.266 7.02 26.531 1 97.94 74 ASP B O 1
ATOM 3209 N N . ASN B 1 75 ? -18.016 8.453 25.359 1 97.75 75 ASN B N 1
ATOM 3210 C CA . ASN B 1 75 ? -16.781 7.73 25.672 1 97.75 75 ASN B CA 1
ATOM 3211 C C . ASN B 1 75 ? -15.812 8.602 26.469 1 97.75 75 ASN B C 1
ATOM 3213 O O . ASN B 1 75 ? -14.641 8.25 26.609 1 97.75 75 ASN B O 1
ATOM 3217 N N . ASP B 1 76 ? -16.234 9.75 26.875 1 98.25 76 ASP B N 1
ATOM 3218 C CA . ASP B 1 76 ? -15.422 10.672 27.672 1 98.25 76 ASP B CA 1
ATOM 3219 C C . ASP B 1 76 ? -14.109 11 26.953 1 98.25 76 ASP B C 1
ATOM 3221 O O . ASP B 1 76 ? -13.031 10.883 27.547 1 98.25 76 ASP B O 1
ATOM 3225 N N . VAL B 1 77 ? -14.203 11.297 25.703 1 98.75 77 VAL B N 1
ATOM 3226 C CA . VAL B 1 77 ? -13.047 11.594 24.859 1 98.75 77 VAL B CA 1
ATOM 3227 C C . VAL B 1 77 ? -12.422 12.914 25.297 1 98.75 77 VAL B C 1
ATOM 3229 O O . VAL B 1 77 ? -13.125 13.891 25.547 1 98.75 77 VAL B O 1
ATOM 3232 N N . GLN B 1 78 ? -11.086 12.938 25.344 1 98.75 78 GLN B N 1
ATOM 3233 C CA . GLN B 1 78 ? -10.383 14.141 25.766 1 98.75 78 GLN B CA 1
ATOM 3234 C C . GLN B 1 78 ? -9.844 14.914 24.562 1 98.75 78 GLN B C 1
ATOM 3236 O O . GLN B 1 78 ? -9.602 16.109 24.641 1 98.75 78 GLN B O 1
ATOM 3241 N N . ALA B 1 79 ? -9.609 14.219 23.484 1 98.81 79 ALA B N 1
ATOM 3242 C CA . ALA B 1 79 ? -9.086 14.875 22.281 1 98.81 79 ALA B CA 1
ATOM 3243 C C . ALA B 1 79 ? -9.531 14.148 21.016 1 98.81 79 ALA B C 1
ATOM 3245 O O . ALA B 1 79 ? -9.648 12.922 21 1 98.81 79 ALA B O 1
ATOM 3246 N N . VAL B 1 80 ? -9.758 14.906 20 1 98.81 80 VAL B N 1
ATOM 3247 C CA . VAL B 1 80 ? -10.133 14.375 18.688 1 98.81 80 VAL B CA 1
ATOM 3248 C C . VAL B 1 80 ? -9.008 14.617 17.703 1 98.81 80 VAL B C 1
ATOM 3250 O O . VAL B 1 80 ? -8.594 15.758 17.484 1 98.81 80 VAL B O 1
ATOM 3253 N N . PHE B 1 81 ? -8.492 13.555 17.141 1 98.75 81 PHE B N 1
ATOM 3254 C CA . PHE B 1 81 ? -7.539 13.578 16.031 1 98.75 81 PHE B CA 1
ATOM 3255 C C . PHE B 1 81 ? -8.25 13.352 14.695 1 98.75 81 PHE B C 1
ATOM 3257 O O . PHE B 1 81 ? -8.93 12.336 14.516 1 98.75 81 PHE B O 1
ATOM 3264 N N . CYS B 1 82 ? -8.016 14.242 13.828 1 97.38 82 CYS B N 1
ATOM 3265 C CA . CYS B 1 82 ? -8.641 14.117 12.516 1 97.38 82 CYS B CA 1
ATOM 3266 C C . CYS B 1 82 ? -7.73 13.375 11.547 1 97.38 82 CYS B C 1
ATOM 3268 O O . CYS B 1 82 ? -6.562 13.734 11.375 1 97.38 82 CYS B O 1
ATOM 3270 N N . GLY B 1 83 ? -8.328 12.375 10.875 1 95.88 83 GLY B N 1
ATOM 3271 C CA . GLY B 1 83 ? -7.496 11.516 10.047 1 95.88 83 GLY B CA 1
ATOM 3272 C C . GLY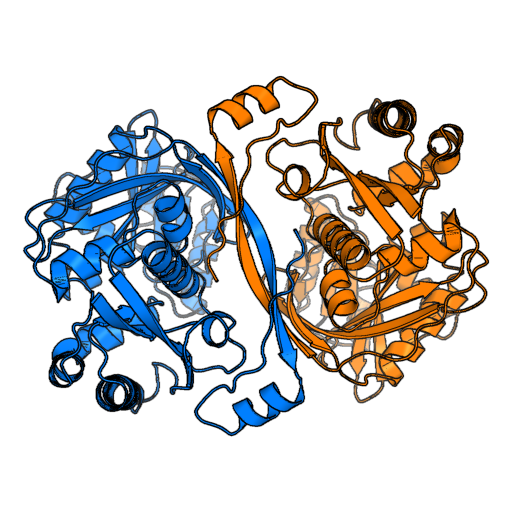 B 1 83 ? -7.688 11.742 8.562 1 95.88 83 GLY B C 1
ATOM 3273 O O . GLY B 1 83 ? -7.168 10.992 7.734 1 95.88 83 GLY B O 1
ATOM 3274 N N . SER B 1 84 ? -8.492 12.75 8.164 1 92.94 84 SER B N 1
ATOM 3275 C CA . SER B 1 84 ? -8.695 13.016 6.746 1 92.94 84 SER B CA 1
ATOM 3276 C C . SER B 1 84 ? -8.906 14.508 6.492 1 92.94 84 SER B C 1
ATOM 3278 O O . SER B 1 84 ? -9.445 15.219 7.344 1 92.94 84 SER B O 1
ATOM 3280 N N . ASP B 1 85 ? -8.539 14.914 5.273 1 88.56 85 ASP B N 1
ATOM 3281 C CA . ASP B 1 85 ? -8.711 16.297 4.859 1 88.56 85 ASP B CA 1
ATOM 3282 C C . ASP B 1 85 ? -10.195 16.672 4.793 1 88.56 85 ASP B C 1
ATOM 3284 O O . ASP B 1 85 ? -10.586 17.75 5.223 1 88.56 85 ASP B O 1
ATOM 3288 N N . ASP B 1 86 ? -10.938 15.766 4.332 1 87.69 86 ASP B N 1
ATOM 3289 C CA . ASP B 1 86 ? -12.359 16.031 4.16 1 87.69 86 ASP B CA 1
ATOM 3290 C C . ASP B 1 86 ? -13.039 16.281 5.508 1 87.69 86 ASP B C 1
ATOM 3292 O O . ASP B 1 86 ? -13.898 17.156 5.625 1 87.69 86 ASP B O 1
ATOM 3296 N N . GLU B 1 87 ? -12.633 15.562 6.453 1 94.5 87 GLU B N 1
ATOM 3297 C CA . GLU B 1 87 ? -13.258 15.688 7.766 1 94.5 87 GLU B CA 1
ATOM 3298 C C . GLU B 1 87 ? -12.711 16.891 8.523 1 94.5 87 GLU B C 1
ATOM 3300 O O . GLU B 1 87 ? -13.398 17.469 9.367 1 94.5 87 GLU B O 1
ATOM 3305 N N . LEU B 1 88 ? -11.492 17.281 8.219 1 94.31 88 LEU B N 1
ATOM 3306 C CA . LEU B 1 88 ? -10.82 18.359 8.953 1 94.31 88 LEU B CA 1
ATOM 3307 C C . LEU B 1 88 ? -11.617 19.656 8.859 1 94.31 88 LEU B C 1
ATOM 3309 O O . LEU B 1 88 ? -11.852 20.312 9.875 1 94.31 88 LEU B O 1
ATOM 3313 N N . LEU B 1 89 ? -12.016 20 7.715 1 90.19 89 LEU B N 1
ATOM 3314 C CA . LEU B 1 89 ? -12.742 21.266 7.543 1 90.19 89 LEU B CA 1
ATOM 3315 C C . LEU B 1 89 ? -14.094 21.203 8.242 1 90.19 89 LEU B C 1
ATOM 3317 O O . LEU B 1 89 ? -14.516 22.188 8.867 1 90.19 89 LEU B O 1
ATOM 3321 N N . ALA B 1 90 ? -14.766 20.094 8.094 1 94.38 90 ALA B N 1
ATOM 3322 C CA . ALA B 1 90 ? -16.062 19.922 8.734 1 94.38 90 ALA B CA 1
ATOM 3323 C C . ALA B 1 90 ? -15.945 20 10.25 1 94.38 90 ALA B C 1
ATOM 3325 O O . ALA B 1 90 ? -16.719 20.688 10.914 1 94.38 90 ALA B O 1
ATOM 3326 N N . LEU B 1 91 ? -14.992 19.375 10.781 1 97.31 91 LEU B N 1
ATOM 3327 C CA . LEU B 1 91 ? -14.789 19.344 12.227 1 97.31 91 LEU B CA 1
ATOM 3328 C C . LEU B 1 91 ? -14.32 20.703 12.75 1 97.31 91 LEU B C 1
ATOM 3330 O O . LEU B 1 91 ? -14.789 21.172 13.781 1 97.31 91 LEU B O 1
ATOM 3334 N N . ALA B 1 92 ? -13.406 21.281 12.023 1 96 92 ALA B N 1
ATOM 3335 C CA . ALA B 1 92 ? -12.906 22.594 12.414 1 96 92 ALA B CA 1
ATOM 3336 C C . ALA B 1 92 ? -14.031 23.625 12.43 1 96 92 ALA B C 1
ATOM 3338 O O . ALA B 1 92 ? -14.07 24.5 13.305 1 96 92 ALA B O 1
ATOM 3339 N N . GLY B 1 93 ? -14.898 23.531 11.484 1 95.12 93 GLY B N 1
ATOM 3340 C CA . GLY B 1 93 ? -16.047 24.422 11.422 1 95.12 93 GLY B CA 1
ATOM 3341 C C . GLY B 1 93 ? -17.031 24.203 12.562 1 95.12 93 GLY B C 1
ATOM 3342 O O . GLY B 1 93 ? -17.781 25.109 12.922 1 95.12 93 GLY B O 1
ATOM 3343 N N . ALA B 1 94 ? -17.031 23.047 13.133 1 96.81 94 ALA B N 1
ATOM 3344 C CA . ALA B 1 94 ? -17.922 22.688 14.227 1 96.81 94 ALA B CA 1
ATOM 3345 C C . ALA B 1 94 ? -17.156 22.547 15.539 1 96.81 94 ALA B C 1
ATOM 3347 O O . ALA B 1 94 ? -17.547 21.75 16.406 1 96.81 94 ALA B O 1
ATOM 3348 N N . LYS B 1 95 ? -16.109 23.234 15.617 1 96.88 95 LYS B N 1
ATOM 3349 C CA . LYS B 1 95 ? -15.211 23.109 16.766 1 96.88 95 LYS B CA 1
ATOM 3350 C C . LYS B 1 95 ? -15.961 23.297 18.078 1 96.88 95 LYS B C 1
ATOM 3352 O O . LYS B 1 95 ? -15.766 22.531 19.031 1 96.88 95 LYS B O 1
ATOM 3357 N N . GLU B 1 96 ? -16.781 24.266 18.172 1 96.88 96 GLU B N 1
ATOM 3358 C CA . GLU B 1 96 ? -17.516 24.562 19.391 1 96.88 96 GLU B CA 1
ATOM 3359 C C . GLU B 1 96 ? -18.406 23.391 19.797 1 96.88 96 GLU B C 1
ATOM 3361 O O . GLU B 1 96 ? -18.469 23.031 20.969 1 96.88 96 GLU B O 1
ATOM 3366 N N . ALA B 1 97 ? -19.047 22.844 18.797 1 97.31 97 ALA B N 1
ATOM 3367 C CA . ALA B 1 97 ? -19.938 21.719 19.062 1 97.31 97 ALA B CA 1
ATOM 3368 C C . ALA B 1 97 ? -19.156 20.531 19.625 1 97.31 97 ALA B C 1
ATOM 3370 O O . ALA B 1 97 ? -19.625 19.844 20.531 1 97.31 97 ALA B O 1
ATOM 3371 N N . ILE B 1 98 ? -18 20.297 19.141 1 98 98 ILE B N 1
ATOM 3372 C CA . ILE B 1 98 ? -17.156 19.188 19.594 1 98 98 ILE B CA 1
ATOM 3373 C C . ILE B 1 98 ? -16.609 19.484 21 1 98 98 ILE B C 1
ATOM 3375 O O . ILE B 1 98 ? -16.672 18.641 21.875 1 98 98 ILE B O 1
ATOM 3379 N N . GLU B 1 99 ? -16.156 20.703 21.156 1 97.81 99 GLU B N 1
ATOM 3380 C CA . GLU B 1 99 ? -15.477 21.031 22.391 1 97.81 99 GLU B CA 1
ATOM 3381 C C . GLU B 1 99 ? -16.469 21.156 23.547 1 97.81 99 GLU B C 1
ATOM 3383 O O . GLU B 1 99 ? -16.094 21.062 24.719 1 97.81 99 GLU B O 1
ATOM 3388 N N . LYS B 1 100 ? -17.75 21.344 23.25 1 98 100 LYS B N 1
ATOM 3389 C CA . LYS B 1 100 ? -18.797 21.344 24.266 1 98 100 LYS B CA 1
ATOM 3390 C C . LYS B 1 100 ? -18.891 19.984 24.953 1 98 100 LYS B C 1
ATOM 3392 O O . LYS B 1 100 ? -19.359 19.875 26.078 1 98 100 LYS B O 1
ATOM 3397 N N . THR B 1 101 ? -18.438 18.938 24.312 1 98.5 101 THR B N 1
ATOM 3398 C CA . THR B 1 101 ? -18.484 17.594 24.875 1 98.5 101 THR B CA 1
ATOM 3399 C C . THR B 1 101 ? -17.375 17.422 25.906 1 98.5 101 THR B C 1
ATOM 3401 O O . THR B 1 101 ? -17.375 16.438 26.656 1 98.5 101 THR B O 1
ATOM 3404 N N . GLY B 1 102 ? -16.453 18.359 25.953 1 97.94 102 GLY B N 1
ATOM 3405 C CA . GLY B 1 102 ? -15.273 18.234 26.797 1 97.94 102 GLY B CA 1
ATOM 3406 C C . GLY B 1 102 ? -14.031 17.828 26.031 1 97.94 102 GLY B C 1
ATOM 3407 O O . GLY B 1 102 ? -12.914 17.922 26.562 1 97.94 102 GLY B O 1
ATOM 3408 N N . ALA B 1 103 ? -14.195 17.422 24.828 1 98.5 103 ALA B N 1
ATOM 3409 C CA . ALA B 1 103 ? -13.062 17.016 24 1 98.5 103 ALA B CA 1
ATOM 3410 C C . ALA B 1 103 ? -12.398 18.219 23.344 1 98.5 103 ALA B C 1
ATOM 3412 O O . ALA B 1 103 ? -13.078 19.188 22.969 1 98.5 103 ALA B O 1
ATOM 3413 N N . LYS B 1 104 ? -11.086 18.188 23.25 1 98.19 104 LYS B N 1
ATOM 3414 C CA . LYS B 1 104 ? -10.352 19.188 22.469 1 98.19 104 LYS B CA 1
ATOM 3415 C C . LYS B 1 104 ? -10.141 18.719 21.031 1 98.19 104 LYS B C 1
ATOM 3417 O O . LYS B 1 104 ? -9.672 17.609 20.797 1 98.19 104 LYS B O 1
ATOM 3422 N N . LEU B 1 105 ? -10.578 19.484 20.094 1 97.88 105 LEU B N 1
ATOM 3423 C CA . LEU B 1 105 ? -10.266 19.203 18.703 1 97.88 105 LEU B CA 1
ATOM 3424 C C . LEU B 1 105 ? -8.852 19.672 18.359 1 97.88 105 LEU B C 1
ATOM 3426 O O . LEU B 1 105 ? -8.547 20.859 18.438 1 97.88 105 LEU B O 1
ATOM 3430 N N . LEU B 1 106 ? -7.973 18.781 17.953 1 97.62 106 LEU B N 1
ATOM 3431 C CA . LEU B 1 106 ? -6.57 19.109 17.703 1 97.62 106 LEU B CA 1
ATOM 3432 C C . LEU B 1 106 ? -6.371 19.594 16.281 1 97.62 106 LEU B C 1
ATOM 3434 O O . LEU B 1 106 ? -5.91 18.828 15.422 1 97.62 106 LEU B O 1
ATOM 3438 N N . THR B 1 107 ? -6.699 20.797 16.062 1 94.62 107 THR B N 1
ATOM 3439 C CA . THR B 1 107 ? -6.551 21.422 14.75 1 94.62 107 THR B CA 1
ATOM 3440 C C . THR B 1 107 ? -6.18 22.906 14.891 1 94.62 107 THR B C 1
ATOM 3442 O O . THR B 1 107 ? -6.199 23.453 15.992 1 94.62 107 THR B O 1
ATOM 3445 N N . GLY B 1 108 ? -5.695 23.469 13.828 1 93.12 108 GLY B N 1
ATOM 3446 C CA . GLY B 1 108 ? -5.344 24.875 13.82 1 93.12 108 GLY B CA 1
ATOM 3447 C C . GLY B 1 108 ? -6.527 25.797 13.539 1 93.12 108 GLY B C 1
ATOM 3448 O O . GLY B 1 108 ? -7.66 25.328 13.422 1 93.12 108 GLY B O 1
ATOM 3449 N N . PRO B 1 109 ? -6.25 27.094 13.531 1 94.06 109 PRO B N 1
ATOM 3450 C CA . PRO B 1 109 ? -7.312 28.062 13.242 1 94.06 109 PRO B CA 1
ATOM 3451 C C . PRO B 1 109 ? -7.84 27.953 11.812 1 94.06 109 PRO B C 1
ATOM 3453 O O . PRO B 1 109 ? -7.094 27.578 10.906 1 94.06 109 PRO B O 1
ATOM 3456 N N . LEU B 1 110 ? -9.094 28.328 11.625 1 94.38 110 LEU B N 1
ATOM 3457 C CA . LEU B 1 110 ? -9.797 28.188 10.352 1 94.38 110 LEU B CA 1
ATOM 3458 C C . LEU B 1 110 ? -9.062 28.938 9.242 1 94.38 110 LEU B C 1
ATOM 3460 O O . LEU B 1 110 ? -9.023 28.484 8.102 1 94.38 110 LEU B O 1
ATOM 3464 N N . GLU B 1 111 ? -8.516 30.078 9.57 1 94.94 111 GLU B N 1
ATOM 3465 C CA . GLU B 1 111 ? -7.824 30.875 8.562 1 94.94 111 GLU B CA 1
ATOM 3466 C C . GLU B 1 111 ? -6.605 30.141 8.016 1 94.94 111 GLU B C 1
ATOM 3468 O O . GLU B 1 111 ? -6.383 30.109 6.801 1 94.94 111 GLU B O 1
ATOM 3473 N N . ALA B 1 112 ? -5.805 29.547 8.883 1 95.88 112 ALA B N 1
ATOM 3474 C CA . ALA B 1 112 ? -4.641 28.781 8.469 1 95.88 112 ALA B CA 1
ATOM 3475 C C . ALA B 1 112 ? -5.055 27.562 7.637 1 95.88 112 ALA B C 1
ATOM 3477 O O . ALA B 1 112 ? -4.402 27.234 6.645 1 95.88 112 ALA B O 1
ATOM 3478 N N . LEU B 1 113 ? -6.148 26.938 8.07 1 95.56 113 LEU B N 1
ATOM 3479 C CA . LEU B 1 113 ? -6.652 25.766 7.363 1 95.56 113 LEU B CA 1
ATOM 3480 C C . LEU B 1 113 ? -7.098 26.141 5.953 1 95.56 113 LEU B C 1
ATOM 3482 O O . LEU B 1 113 ? -6.832 25.406 5 1 95.56 113 LEU B O 1
ATOM 3486 N N . ALA B 1 114 ? -7.711 27.234 5.816 1 94.81 114 ALA B N 1
ATOM 3487 C CA . ALA B 1 114 ? -8.219 27.688 4.527 1 94.81 114 ALA B CA 1
ATOM 3488 C C . ALA B 1 114 ? -7.082 27.969 3.555 1 94.81 114 ALA B C 1
ATOM 3490 O O . ALA B 1 114 ? -7.16 27.609 2.377 1 94.81 114 ALA B O 1
ATOM 3491 N N . ILE B 1 115 ? -6.047 28.578 4.047 1 96.94 115 ILE B N 1
ATOM 3492 C CA . ILE B 1 115 ? -4.891 28.891 3.219 1 96.94 115 ILE B CA 1
ATOM 3493 C C . ILE B 1 115 ? -4.188 27.609 2.801 1 96.94 115 ILE B C 1
ATOM 3495 O O . ILE B 1 115 ? -3.857 27.422 1.626 1 96.94 115 ILE B O 1
ATOM 3499 N N . ALA B 1 116 ? -4.035 26.703 3.707 1 96.44 116 ALA B N 1
ATOM 3500 C CA . ALA B 1 116 ? 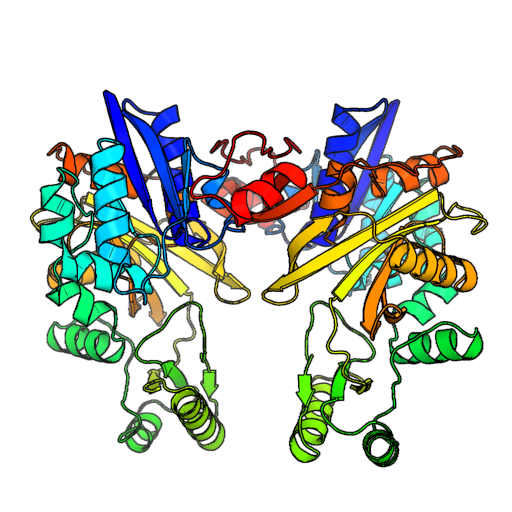-3.281 25.469 3.471 1 96.44 116 ALA B CA 1
ATOM 3501 C C . ALA B 1 116 ? -4.027 24.547 2.52 1 96.44 116 ALA B C 1
ATOM 3503 O O . ALA B 1 116 ? -3.412 23.828 1.724 1 96.44 116 ALA B O 1
ATOM 3504 N N . ARG B 1 117 ? -5.273 24.516 2.529 1 93.62 117 ARG B N 1
ATOM 3505 C CA . ARG B 1 117 ? -6.074 23.562 1.764 1 93.62 117 ARG B CA 1
ATOM 3506 C C . ARG B 1 117 ? -6.109 23.953 0.287 1 93.62 117 ARG B C 1
ATOM 3508 O O . ARG B 1 117 ? -6.387 23.109 -0.569 1 93.62 117 ARG B O 1
ATOM 3515 N N . ASP B 1 118 ? -5.906 25.219 -0.004 1 96.44 118 ASP B N 1
ATOM 3516 C CA . ASP B 1 118 ? -5.914 25.75 -1.367 1 96.44 118 ASP B CA 1
ATOM 3517 C C . ASP B 1 118 ? -4.5 26.078 -1.842 1 96.44 118 ASP B C 1
ATOM 3519 O O . ASP B 1 118 ? -3.91 27.062 -1.415 1 96.44 118 ASP B O 1
ATOM 3523 N N . LYS B 1 119 ? -3.992 25.297 -2.805 1 97.06 119 LYS B N 1
ATOM 3524 C CA . LYS B 1 119 ? -2.609 25.422 -3.254 1 97.06 119 LYS B CA 1
ATOM 3525 C C . LYS B 1 119 ? -2.344 26.797 -3.852 1 97.06 119 LYS B C 1
ATOM 3527 O O . LYS B 1 119 ? -1.224 27.312 -3.777 1 97.06 119 LYS B O 1
ATOM 3532 N N . TRP B 1 120 ? -3.344 27.359 -4.441 1 98.25 120 TRP B N 1
ATOM 3533 C CA . TRP B 1 120 ? -3.186 28.734 -4.941 1 98.25 120 TRP B CA 1
ATOM 3534 C C . TRP B 1 120 ? -3.084 29.719 -3.791 1 98.25 120 TRP B C 1
ATOM 3536 O O . TRP B 1 120 ? -2.229 30.609 -3.803 1 98.25 120 TRP B O 1
ATOM 3546 N N . ALA B 1 121 ? -3.963 29.562 -2.824 1 98.06 121 ALA B N 1
ATOM 3547 C CA . ALA B 1 121 ? -3.895 30.422 -1.644 1 98.06 121 ALA B CA 1
ATOM 3548 C C . ALA B 1 121 ? -2.557 30.266 -0.925 1 98.06 121 ALA B C 1
ATOM 3550 O O . ALA B 1 121 ? -2.01 31.234 -0.394 1 98.06 121 ALA B O 1
ATOM 3551 N N . THR B 1 122 ? -2.078 29.016 -0.914 1 98.25 122 THR B N 1
ATOM 3552 C CA . THR B 1 122 ? -0.767 28.75 -0.331 1 98.25 122 THR B CA 1
ATOM 3553 C C . THR B 1 122 ? 0.318 29.547 -1.061 1 98.25 122 THR B C 1
ATOM 3555 O O . THR B 1 122 ? 1.161 30.188 -0.428 1 98.25 122 THR B O 1
ATOM 3558 N N . TYR B 1 123 ? 0.276 29.5 -2.354 1 98.44 123 TYR B N 1
ATOM 3559 C CA . TYR B 1 123 ? 1.255 30.219 -3.16 1 98.44 123 TYR B CA 1
ATOM 3560 C C . TYR B 1 123 ? 1.181 31.719 -2.902 1 98.44 123 TYR B C 1
ATOM 3562 O O . TYR B 1 123 ? 2.205 32.375 -2.684 1 98.44 123 TYR B O 1
ATOM 3570 N N . GLU B 1 124 ? 0.008 32.25 -2.918 1 98.25 124 GLU B N 1
ATOM 3571 C CA . GLU B 1 124 ? -0.185 33.656 -2.674 1 98.25 124 GLU B CA 1
ATOM 3572 C C . GLU B 1 124 ? 0.322 34.062 -1.29 1 98.25 124 GLU B C 1
ATOM 3574 O O . GLU B 1 124 ? 0.989 35.094 -1.137 1 98.25 124 GLU B O 1
ATOM 3579 N N . PHE B 1 125 ? -0.03 33.281 -0.359 1 98.5 125 PHE B N 1
ATOM 3580 C CA . PHE B 1 125 ? 0.41 33.531 1.01 1 98.5 125 PHE B CA 1
ATOM 3581 C C . PHE B 1 125 ? 1.931 33.562 1.094 1 98.5 125 PHE B C 1
ATOM 3583 O O . PHE B 1 125 ? 2.51 34.469 1.674 1 98.5 125 PHE B O 1
ATOM 3590 N N . CYS B 1 126 ? 2.58 32.5 0.514 1 98.44 126 CYS B N 1
ATOM 3591 C CA . CYS B 1 126 ? 4.035 32.406 0.546 1 98.44 126 CYS B CA 1
ATOM 3592 C C . CYS B 1 126 ? 4.672 33.625 -0.135 1 98.44 126 CYS B C 1
ATOM 3594 O O . CYS B 1 126 ? 5.605 34.219 0.401 1 98.44 126 CYS B O 1
ATOM 3596 N N . ARG B 1 127 ? 4.148 33.969 -1.227 1 97.56 127 ARG B N 1
ATOM 3597 C CA . ARG B 1 127 ? 4.656 35.125 -1.962 1 97.56 127 ARG B CA 1
ATOM 3598 C C . ARG B 1 127 ? 4.539 36.406 -1.132 1 97.56 127 ARG B C 1
ATOM 3600 O O . ARG B 1 127 ? 5.496 37.188 -1.03 1 97.56 127 ARG B O 1
ATOM 3607 N N . ALA B 1 128 ? 3.479 36.562 -0.57 1 98.12 128 ALA B N 1
ATOM 3608 C CA . ALA B 1 128 ? 3.207 37.781 0.207 1 98.12 128 ALA B CA 1
ATOM 3609 C C . ALA B 1 128 ? 4.105 37.844 1.438 1 98.12 128 ALA B C 1
ATOM 3611 O O . ALA B 1 128 ? 4.379 38.938 1.95 1 98.12 128 ALA B O 1
ATOM 3612 N N . ASN B 1 129 ? 4.551 36.75 1.917 1 98 129 ASN B N 1
ATOM 3613 C CA . ASN B 1 129 ? 5.32 36.719 3.156 1 98 129 ASN B CA 1
ATOM 3614 C C . ASN B 1 129 ? 6.797 36.438 2.896 1 98 129 ASN B C 1
ATOM 3616 O O . ASN B 1 129 ? 7.547 36.125 3.822 1 98 129 ASN B O 1
ATOM 3620 N N . GLY B 1 130 ? 7.223 36.438 1.682 1 97.44 130 GLY B N 1
ATOM 3621 C CA . GLY B 1 130 ? 8.617 36.25 1.318 1 97.44 130 GLY B CA 1
ATOM 3622 C C . GLY B 1 130 ? 9.117 34.844 1.535 1 97.44 130 GLY B C 1
ATOM 3623 O O . GLY B 1 130 ? 10.289 34.625 1.857 1 97.44 130 GLY B O 1
ATOM 3624 N N . LEU B 1 131 ? 8.273 33.875 1.482 1 97.69 131 LEU B N 1
ATOM 3625 C CA . LEU B 1 131 ? 8.625 32.469 1.638 1 97.69 131 LEU B CA 1
ATOM 3626 C C . LEU B 1 131 ? 8.812 31.812 0.279 1 97.69 131 LEU B C 1
ATOM 3628 O O . LEU B 1 131 ? 8.078 32.094 -0.668 1 97.69 131 LEU B O 1
ATOM 3632 N N . ALA B 1 132 ? 9.805 31.016 0.163 1 96.81 132 ALA B N 1
ATOM 3633 C CA . ALA B 1 132 ? 10.07 30.312 -1.093 1 96.81 132 ALA B CA 1
ATOM 3634 C C . ALA B 1 132 ? 8.969 29.297 -1.396 1 96.81 132 ALA B C 1
ATOM 3636 O O . ALA B 1 132 ? 8.734 28.375 -0.614 1 96.81 132 ALA B O 1
ATOM 3637 N N . CYS B 1 133 ? 8.336 29.469 -2.527 1 97.75 133 CYS B N 1
ATOM 3638 C CA . CYS B 1 133 ? 7.242 28.594 -2.951 1 97.75 133 CYS B CA 1
ATOM 3639 C C . CYS B 1 133 ? 7.262 28.391 -4.461 1 97.75 133 CYS B C 1
ATOM 3641 O O . CYS B 1 133 ? 7.707 29.266 -5.203 1 97.75 133 CYS B O 1
ATOM 3643 N N . ALA B 1 134 ? 6.809 27.266 -4.883 1 97.88 134 ALA B N 1
ATOM 3644 C CA . ALA B 1 134 ? 6.789 26.969 -6.312 1 97.88 134 ALA B CA 1
ATOM 3645 C C . ALA B 1 134 ? 5.938 27.984 -7.07 1 97.88 134 ALA B C 1
ATOM 3647 O O . ALA B 1 134 ? 4.75 28.141 -6.785 1 97.88 134 ALA B O 1
ATOM 3648 N N . PRO B 1 135 ? 6.559 28.578 -8.031 1 98.12 135 PRO B N 1
ATOM 3649 C CA . PRO B 1 135 ? 5.734 29.484 -8.836 1 98.12 135 PRO B CA 1
ATOM 3650 C C . PRO B 1 135 ? 4.496 28.812 -9.406 1 98.12 135 PRO B C 1
ATOM 3652 O O . PRO B 1 135 ? 4.578 27.688 -9.906 1 98.12 135 PRO B O 1
ATOM 3655 N N . SER B 1 136 ? 3.354 29.469 -9.281 1 98.5 136 SER B N 1
ATOM 3656 C CA . SER B 1 136 ? 2.082 28.891 -9.703 1 98.5 136 SER B CA 1
ATOM 3657 C C . SER B 1 136 ? 1.237 29.906 -10.469 1 98.5 136 SER B C 1
ATOM 3659 O O . SER B 1 136 ? 1.461 31.109 -10.375 1 98.5 136 SER B O 1
ATOM 3661 N N . SER B 1 137 ? 0.312 29.391 -11.25 1 98.25 137 SER B N 1
ATOM 3662 C CA . SER B 1 137 ? -0.597 30.219 -12.031 1 98.25 137 SER B CA 1
ATOM 3663 C C . SER B 1 137 ? -1.985 29.578 -12.117 1 98.25 137 SER B C 1
ATOM 3665 O O . SER B 1 137 ? -2.125 28.359 -12.039 1 98.25 137 SER B O 1
ATOM 3667 N N . LEU B 1 138 ? -2.941 30.5 -12.156 1 98.25 138 LEU B N 1
ATOM 3668 C CA . LEU B 1 138 ? -4.27 30.016 -12.531 1 98.25 138 LEU B CA 1
ATOM 3669 C C . LEU B 1 138 ? -4.352 29.75 -14.031 1 98.25 138 LEU B C 1
ATOM 3671 O O . LEU B 1 138 ? -3.529 30.25 -14.797 1 98.25 138 LEU B O 1
ATOM 3675 N N . PRO B 1 139 ? -5.312 28.938 -14.398 1 97.88 139 PRO B N 1
ATOM 3676 C CA . PRO B 1 139 ? -5.398 28.547 -15.805 1 97.88 139 PRO B CA 1
ATOM 3677 C C . PRO B 1 139 ? -5.484 29.75 -16.75 1 97.88 139 PRO B C 1
ATOM 3679 O O . PRO B 1 139 ? -4.965 29.703 -17.859 1 97.88 139 PRO B O 1
ATOM 3682 N N . GLU B 1 140 ? -6.066 30.812 -16.344 1 97.38 140 GLU B N 1
ATOM 3683 C CA . GLU B 1 140 ? -6.27 31.984 -17.172 1 97.38 140 GLU B CA 1
ATOM 3684 C C . GLU B 1 140 ? -4.938 32.625 -17.578 1 97.38 140 GLU B C 1
ATOM 3686 O O . GLU B 1 140 ? -4.84 33.25 -18.625 1 97.38 140 GLU B O 1
ATOM 3691 N N . GLU B 1 141 ? -3.994 32.438 -16.797 1 97.75 141 GLU B N 1
ATOM 3692 C CA . GLU B 1 141 ? -2.701 33.062 -17.062 1 97.75 141 GLU B CA 1
ATOM 3693 C C . GLU B 1 141 ? -1.656 32 -17.453 1 97.75 141 GLU B C 1
ATOM 3695 O O . GLU B 1 141 ? -0.454 32.281 -17.406 1 97.75 141 GLU B O 1
ATOM 3700 N N . ARG B 1 142 ? -2.1 30.875 -17.812 1 97.56 142 ARG B N 1
ATOM 3701 C CA . ARG B 1 142 ? -1.203 29.75 -18.047 1 97.56 142 ARG B CA 1
ATOM 3702 C C . ARG B 1 142 ? -0.22 30.062 -19.172 1 97.56 142 ARG B C 1
ATOM 3704 O O . ARG B 1 142 ? 0.935 29.625 -19.125 1 97.56 142 ARG B O 1
ATOM 3711 N N . ASP B 1 143 ? -0.656 30.766 -20.219 1 97.56 143 ASP B N 1
ATOM 3712 C CA . ASP B 1 143 ? 0.217 31.047 -21.359 1 97.56 143 ASP B CA 1
ATOM 3713 C C . ASP B 1 143 ? 1.378 31.953 -20.953 1 97.56 143 ASP B C 1
ATOM 3715 O O . ASP B 1 143 ? 2.523 31.719 -21.328 1 97.56 143 ASP B O 1
ATOM 3719 N N . ALA B 1 144 ? 1.056 32.969 -20.266 1 97.81 144 ALA B N 1
ATOM 3720 C CA . ALA B 1 144 ? 2.107 33.844 -19.734 1 97.81 144 ALA B CA 1
ATOM 3721 C C . ALA B 1 144 ? 3.047 33.062 -18.812 1 97.81 144 ALA B C 1
ATOM 3723 O O . ALA B 1 144 ? 4.258 33.312 -18.812 1 97.81 144 ALA B O 1
ATOM 3724 N N . PHE B 1 145 ? 2.469 32.25 -18.062 1 98.19 145 PHE B N 1
ATOM 3725 C CA . PHE B 1 145 ? 3.23 31.438 -17.109 1 98.19 145 PHE B CA 1
ATOM 3726 C C . PHE B 1 145 ? 4.242 30.547 -17.844 1 98.19 145 PHE B C 1
ATOM 3728 O O . PHE B 1 145 ? 5.414 30.5 -17.453 1 98.19 145 PHE B O 1
ATOM 3735 N N . VAL B 1 146 ? 3.83 29.875 -18.844 1 97.88 146 VAL B N 1
ATOM 3736 C CA . VAL B 1 146 ? 4.695 28.953 -19.594 1 97.88 146 VAL B CA 1
ATOM 3737 C C . VAL B 1 146 ? 5.766 29.75 -20.344 1 97.88 146 VAL B C 1
ATOM 3739 O O . VAL B 1 146 ? 6.898 29.281 -20.484 1 97.88 146 VAL B O 1
ATOM 3742 N N . ARG B 1 147 ? 5.426 30.875 -20.812 1 97.62 147 ARG B N 1
ATOM 3743 C CA . ARG B 1 147 ? 6.426 31.719 -21.453 1 97.62 147 ARG B CA 1
ATOM 3744 C C . ARG B 1 147 ? 7.555 32.062 -20.484 1 97.62 147 ARG B C 1
ATOM 3746 O O . ARG B 1 147 ? 8.719 32.156 -20.891 1 97.62 147 ARG B O 1
ATOM 3753 N N . GLU B 1 148 ? 7.211 32.188 -19.297 1 97.69 148 GLU B N 1
ATOM 3754 C CA . GLU B 1 148 ? 8.18 32.594 -18.281 1 97.69 148 GLU B CA 1
ATOM 3755 C C . GLU B 1 148 ? 8.977 31.422 -17.75 1 97.69 148 GLU B C 1
ATOM 3757 O O . GLU B 1 148 ? 10.195 31.5 -17.594 1 97.69 148 GLU B O 1
ATOM 3762 N N . PHE B 1 149 ? 8.336 30.312 -17.438 1 97.06 149 PHE B N 1
ATOM 3763 C CA . PHE B 1 149 ? 8.977 29.234 -16.703 1 97.06 149 PHE B CA 1
ATOM 3764 C C . PHE B 1 149 ? 9.242 28.047 -17.609 1 97.06 149 PHE B C 1
ATOM 3766 O O . PHE B 1 149 ? 10.023 27.156 -17.25 1 97.06 149 PHE B O 1
ATOM 3773 N N . GLY B 1 150 ? 8.578 27.984 -18.75 1 97.19 150 GLY B N 1
ATOM 3774 C CA . GLY B 1 150 ? 8.789 26.891 -19.703 1 97.19 150 GLY B CA 1
ATOM 3775 C C . GLY B 1 150 ? 8.156 25.594 -19.266 1 97.19 150 GLY B C 1
ATOM 3776 O O . GLY B 1 150 ? 7.543 25.516 -18.188 1 97.19 150 GLY B O 1
ATOM 3777 N N . PHE B 1 151 ? 8.258 24.609 -20.188 1 97.38 151 PHE B N 1
ATOM 3778 C CA . PHE B 1 151 ? 7.863 23.234 -19.875 1 97.38 151 PHE B CA 1
ATOM 3779 C C . PHE B 1 151 ? 9.055 22.438 -19.344 1 97.38 151 PHE B C 1
ATOM 3781 O O . PHE B 1 151 ? 10.203 22.766 -19.656 1 97.38 151 PHE B O 1
ATOM 3788 N N . PRO B 1 152 ? 8.852 21.422 -18.5 1 97.75 152 PRO B N 1
ATOM 3789 C CA . PRO B 1 152 ? 7.547 20.922 -18.078 1 97.75 152 PRO B CA 1
ATOM 3790 C C . PRO B 1 152 ? 6.918 21.734 -16.969 1 97.75 152 PRO B C 1
ATOM 3792 O O . PRO B 1 152 ? 7.621 22.469 -16.266 1 97.75 152 PRO B O 1
ATOM 3795 N N . VAL B 1 153 ? 5.59 21.609 -16.828 1 98.38 153 VAL B N 1
ATOM 3796 C CA . VAL B 1 153 ? 4.852 22.203 -15.719 1 98.38 153 VAL B CA 1
ATOM 3797 C C . VAL B 1 153 ? 4.004 21.141 -15.023 1 98.38 153 VAL B C 1
ATOM 3799 O O . VAL B 1 153 ? 3.75 20.078 -15.594 1 98.38 153 VAL B O 1
ATOM 3802 N N . VAL B 1 154 ? 3.676 21.406 -13.828 1 97.88 154 VAL B N 1
ATOM 3803 C CA . VAL B 1 154 ? 2.738 20.562 -13.086 1 97.88 154 VAL B CA 1
ATOM 3804 C C . VAL B 1 154 ? 1.329 21.156 -13.195 1 97.88 154 VAL B C 1
ATOM 3806 O O . VAL B 1 154 ? 1.142 22.359 -13.078 1 97.88 154 VAL B O 1
ATOM 3809 N N . VAL B 1 155 ? 0.401 20.328 -13.539 1 98.19 155 VAL B N 1
ATOM 3810 C CA . VAL B 1 155 ? -1.014 20.688 -13.492 1 98.19 155 VAL B CA 1
ATOM 3811 C C . VAL B 1 155 ? -1.724 19.844 -12.438 1 98.19 155 VAL B C 1
ATOM 3813 O O . VAL B 1 155 ? -1.66 18.609 -12.477 1 98.19 155 VAL B O 1
ATOM 3816 N N . LYS B 1 156 ? -2.367 20.484 -11.492 1 97.44 156 LYS B N 1
ATOM 3817 C CA . LYS B 1 156 ? -2.996 19.781 -10.375 1 97.44 156 LYS B CA 1
ATOM 3818 C C . LYS B 1 156 ? -4.164 20.578 -9.805 1 97.44 156 LYS B C 1
ATOM 3820 O O . LYS B 1 156 ? -4.32 21.75 -10.102 1 97.44 156 LYS B O 1
ATOM 3825 N N . PRO B 1 157 ? -5.047 19.922 -9.117 1 97.31 157 PRO B N 1
ATOM 3826 C CA . PRO B 1 157 ? -6.129 20.672 -8.477 1 97.31 157 PRO B CA 1
ATOM 3827 C C . PRO B 1 157 ? -5.633 21.594 -7.363 1 97.31 157 PRO B C 1
ATOM 3829 O O . PRO B 1 157 ? -4.691 21.25 -6.645 1 97.31 157 PRO B O 1
ATOM 3832 N N . ARG B 1 158 ? -6.309 22.703 -7.203 1 96.44 158 ARG B N 1
ATOM 3833 C CA . ARG B 1 158 ? -6.023 23.625 -6.102 1 96.44 158 ARG B CA 1
ATOM 3834 C C . ARG B 1 158 ? -6.25 22.953 -4.754 1 96.44 158 ARG B C 1
ATOM 3836 O O . ARG B 1 158 ? -5.488 23.156 -3.809 1 96.44 158 ARG B O 1
ATOM 3843 N N . GLU B 1 159 ? -7.34 22.125 -4.863 1 91.88 159 GLU B N 1
ATOM 3844 C CA . GLU B 1 159 ? -7.688 21.359 -3.674 1 91.88 159 GLU B CA 1
ATOM 3845 C C . GLU B 1 159 ? -7.602 19.859 -3.939 1 91.88 159 GLU B C 1
ATOM 3847 O O . GLU B 1 159 ? -7.793 19.406 -5.074 1 91.88 159 GLU B O 1
ATOM 3852 N N . GLY B 1 160 ? -7.164 19.109 -2.963 1 81.06 160 GLY B N 1
ATOM 3853 C CA . GLY B 1 160 ? -7.098 17.672 -3.18 1 81.06 160 GLY B CA 1
ATOM 3854 C C . GLY B 1 160 ? -5.949 17 -2.441 1 81.06 160 GLY B C 1
ATOM 3855 O O . GLY B 1 160 ? -5.227 17.656 -1.686 1 81.06 160 GLY B O 1
ATOM 3856 N N . TYR B 1 161 ? -5.906 15.664 -2.627 1 76.44 161 TYR B N 1
ATOM 3857 C CA . TYR B 1 161 ? -4.918 14.836 -1.941 1 76.44 161 TYR B CA 1
ATOM 3858 C C . TYR B 1 161 ? -4.613 13.57 -2.74 1 76.44 161 TYR B C 1
ATOM 3860 O O . TYR B 1 161 ? -5.293 13.273 -3.727 1 76.44 161 TYR B O 1
ATOM 3868 N N . GLY B 1 162 ? -3.459 12.969 -2.365 1 76.25 162 GLY B N 1
ATOM 3869 C CA . GLY B 1 162 ? -3.162 11.641 -2.893 1 76.25 162 GLY B CA 1
ATOM 3870 C C . GLY B 1 162 ? -2.744 11.664 -4.352 1 76.25 162 GLY B C 1
ATOM 3871 O O . GLY B 1 162 ? -2.947 10.68 -5.07 1 76.25 162 GLY B O 1
ATOM 3872 N N . SER B 1 163 ? -2.41 12.711 -4.922 1 80.25 163 SER B N 1
ATOM 3873 C CA . SER B 1 163 ? -1.971 12.867 -6.305 1 80.25 163 SER B CA 1
ATOM 3874 C C . SER B 1 163 ? -3.117 12.625 -7.277 1 80.25 163 SER B C 1
ATOM 3876 O O . SER B 1 163 ? -2.891 12.266 -8.438 1 80.25 163 SER B O 1
ATOM 3878 N N . LEU B 1 164 ? -4.316 12.688 -6.762 1 80.88 164 LEU B N 1
ATOM 3879 C CA . LEU B 1 164 ? -5.469 12.617 -7.652 1 80.88 164 LEU B CA 1
ATOM 3880 C C . LEU B 1 164 ? -5.453 13.766 -8.656 1 80.88 164 LEU B C 1
ATOM 3882 O O . LEU B 1 164 ? -5.367 14.93 -8.266 1 80.88 164 LEU B O 1
ATOM 3886 N N . HIS B 1 165 ? -5.422 13.508 -9.938 1 89.62 165 HIS B N 1
ATOM 3887 C CA . HIS B 1 165 ? -5.402 14.461 -11.039 1 89.62 165 HIS B CA 1
ATOM 3888 C C . HIS B 1 165 ? -4.117 15.273 -11.047 1 89.62 165 HIS B C 1
ATOM 3890 O O . HIS B 1 165 ? -4.156 16.5 -11.188 1 89.62 165 HIS B O 1
ATOM 3896 N N . PHE B 1 166 ? -3.084 14.641 -10.695 1 93.5 166 PHE B N 1
ATOM 3897 C CA . PHE B 1 166 ? -1.752 15.227 -10.797 1 93.5 166 PHE B CA 1
ATOM 3898 C C . PHE B 1 166 ? -1.13 14.922 -12.156 1 93.5 166 PHE B C 1
ATOM 3900 O O . PHE B 1 166 ? -0.963 13.758 -12.523 1 93.5 166 PHE B O 1
ATOM 3907 N N . TYR B 1 167 ? -0.659 15.938 -12.914 1 93.88 167 TYR B N 1
ATOM 3908 C CA . TYR B 1 167 ? -0.116 15.75 -14.25 1 93.88 167 TYR B CA 1
ATOM 3909 C C . TYR B 1 167 ? 1.172 16.547 -14.438 1 93.88 167 TYR B C 1
ATOM 3911 O O . TYR B 1 167 ? 1.281 17.672 -13.969 1 93.88 167 TYR B O 1
ATOM 3919 N N . ILE B 1 168 ? 2.148 15.898 -15.023 1 96.06 168 ILE B N 1
ATOM 3920 C CA . ILE B 1 168 ? 3.303 16.609 -15.555 1 96.06 168 ILE B CA 1
ATOM 3921 C C . ILE B 1 168 ? 3.123 16.844 -17.047 1 96.06 168 ILE B C 1
ATOM 3923 O O . ILE B 1 168 ? 3.096 15.898 -17.828 1 96.06 168 ILE B O 1
ATOM 3927 N N . ALA B 1 169 ? 2.922 18.047 -17.438 1 97.19 169 ALA B N 1
ATOM 3928 C CA . ALA B 1 169 ? 2.697 18.406 -18.844 1 97.19 169 ALA B CA 1
ATOM 3929 C C . ALA B 1 169 ? 3.986 18.875 -19.5 1 97.19 169 ALA B C 1
ATOM 3931 O O . ALA B 1 169 ? 4.652 19.781 -18.984 1 97.19 169 ALA B O 1
ATOM 3932 N N . LYS B 1 170 ? 4.281 18.344 -20.609 1 96.75 170 LYS B N 1
ATOM 3933 C CA . LYS B 1 170 ? 5.523 18.672 -21.297 1 96.75 170 LYS B CA 1
ATOM 3934 C C . LYS B 1 170 ? 5.254 19.531 -22.531 1 96.75 170 LYS B C 1
ATOM 3936 O O . LYS B 1 170 ? 6.184 19.891 -23.25 1 96.75 170 LYS B O 1
ATOM 3941 N N . SER B 1 171 ? 4.008 19.828 -22.766 1 97.38 171 SER B N 1
ATOM 3942 C CA . SER B 1 171 ? 3.605 20.656 -23.891 1 97.38 171 SER B CA 1
ATOM 3943 C C . SER B 1 171 ? 2.311 21.406 -23.609 1 97.38 171 SER B C 1
ATOM 3945 O O . SER B 1 171 ? 1.634 21.125 -22.609 1 97.38 171 SER B O 1
ATOM 3947 N N . LYS B 1 172 ? 2.033 22.344 -24.469 1 97.25 172 LYS B N 1
ATOM 3948 C CA . LYS B 1 172 ? 0.801 23.125 -24.328 1 97.25 172 LYS B CA 1
ATOM 3949 C C . LYS B 1 172 ? -0.427 22.219 -24.438 1 97.25 172 LYS B C 1
ATOM 3951 O O . LYS B 1 172 ? -1.395 22.391 -23.688 1 97.25 172 LYS B O 1
ATOM 3956 N N . GLN B 1 173 ? -0.325 21.328 -25.312 1 95.44 173 GLN B N 1
ATOM 3957 C CA . GLN B 1 173 ? -1.439 20.422 -25.516 1 95.44 173 GLN B CA 1
ATOM 3958 C C . GLN B 1 173 ? -1.688 19.562 -24.281 1 95.44 173 GLN B C 1
ATOM 3960 O O . GLN B 1 173 ? -2.832 19.406 -23.844 1 95.44 173 GLN B O 1
ATOM 3965 N N . GLU B 1 174 ? -0.603 19.016 -23.672 1 95 174 GLU B N 1
ATOM 3966 C CA . GLU B 1 174 ? -0.721 18.219 -22.453 1 95 174 GLU B CA 1
ATOM 3967 C C . GLU B 1 174 ? -1.262 19.062 -21.297 1 95 174 GLU B C 1
ATOM 3969 O O . GLU B 1 174 ? -2.094 18.594 -20.516 1 95 174 GLU B O 1
ATOM 3974 N N . MET B 1 175 ? -0.8 20.25 -21.25 1 97.62 175 MET B N 1
ATOM 3975 C CA . MET B 1 175 ? -1.24 21.156 -20.203 1 97.62 175 MET B CA 1
ATOM 3976 C C . MET B 1 175 ? -2.734 21.438 -20.312 1 97.62 175 MET B C 1
ATOM 3978 O O . MET B 1 175 ? -3.473 21.312 -19.328 1 97.62 175 MET B O 1
ATOM 3982 N N . ASP B 1 176 ? -3.154 21.75 -21.5 1 97.25 176 ASP B N 1
ATOM 3983 C CA . ASP B 1 176 ? -4.559 22.078 -21.734 1 97.25 176 ASP B CA 1
ATOM 3984 C C . ASP B 1 176 ? -5.457 20.875 -21.469 1 97.25 176 ASP B C 1
ATOM 3986 O O . ASP B 1 176 ? -6.523 21.016 -20.875 1 97.25 176 ASP B O 1
ATOM 3990 N N . SER B 1 177 ? -4.992 19.781 -21.875 1 94.56 177 SER B N 1
ATOM 3991 C CA . SER B 1 177 ? -5.75 18.547 -21.641 1 94.56 177 SER B CA 1
ATOM 3992 C C . SER B 1 177 ? -5.852 18.234 -20.156 1 94.56 177 SER B C 1
ATOM 3994 O O . SER B 1 177 ? -6.887 17.766 -19.688 1 94.56 177 SER B O 1
ATOM 3996 N N . SER B 1 178 ? -4.77 18.469 -19.469 1 96.31 178 SER B N 1
ATOM 3997 C CA . SER B 1 178 ? -4.75 18.219 -18.031 1 96.31 178 SER B CA 1
ATOM 3998 C C . SER B 1 178 ? -5.695 19.156 -17.297 1 96.31 178 SER B C 1
ATOM 4000 O O . SER B 1 178 ? -6.422 18.734 -16.391 1 96.31 178 SER B O 1
ATOM 4002 N N . ILE B 1 179 ? -5.68 20.375 -17.703 1 97.56 179 ILE B N 1
ATOM 4003 C CA . ILE B 1 179 ? -6.57 21.359 -17.109 1 97.56 179 ILE B CA 1
ATOM 4004 C C . ILE B 1 179 ? -8.023 20.938 -17.328 1 97.56 179 ILE B C 1
ATOM 4006 O O . ILE B 1 179 ? -8.82 20.922 -16.375 1 97.56 179 ILE B O 1
ATOM 4010 N N . LEU B 1 180 ? -8.289 20.547 -18.5 1 95.56 180 LEU B N 1
ATOM 4011 C CA . LEU B 1 180 ? -9.641 20.141 -18.844 1 95.56 180 LEU B CA 1
ATOM 4012 C C . LEU B 1 180 ? -10.062 18.906 -18.047 1 95.56 180 LEU B C 1
ATOM 4014 O O . LEU B 1 180 ? -11.219 18.812 -17.625 1 95.56 180 LEU B O 1
ATOM 4018 N N . ALA B 1 181 ? -9.156 18 -17.922 1 92.19 181 ALA B N 1
ATOM 4019 C CA . ALA B 1 181 ? -9.453 16.781 -17.172 1 92.19 181 ALA B CA 1
ATOM 4020 C C . ALA B 1 181 ? -9.836 17.109 -15.727 1 92.19 181 ALA B C 1
ATOM 4022 O O . ALA B 1 181 ? -10.773 16.516 -15.188 1 92.19 181 ALA B O 1
ATOM 4023 N N . ILE B 1 182 ? -9.133 18 -15.164 1 95.94 182 ILE B N 1
ATOM 4024 C CA . ILE B 1 182 ? -9.383 18.406 -13.781 1 95.94 182 ILE B CA 1
ATOM 4025 C C . ILE B 1 182 ? -10.727 19.125 -13.688 1 95.94 182 ILE B C 1
ATOM 4027 O O . ILE B 1 182 ? -11.523 18.844 -12.789 1 95.94 182 ILE B O 1
ATOM 4031 N N . GLU B 1 183 ? -11 19.953 -14.648 1 96.5 183 GLU B N 1
ATOM 4032 C CA . GLU B 1 183 ? -12.266 20.672 -14.68 1 96.5 183 GLU B CA 1
ATOM 4033 C C . GLU B 1 183 ? -13.438 19.734 -14.867 1 96.5 183 GLU B C 1
ATOM 4035 O O . GLU B 1 183 ? -14.469 19.859 -14.203 1 96.5 183 GLU B O 1
ATOM 4040 N N . ARG B 1 184 ? -13.258 18.797 -15.695 1 93.19 184 ARG B N 1
ATOM 4041 C CA . ARG B 1 184 ? -14.32 17.828 -15.961 1 93.19 184 ARG B CA 1
ATOM 4042 C C . ARG B 1 184 ? -14.609 16.969 -14.734 1 93.19 184 ARG B C 1
ATOM 4044 O O . ARG B 1 184 ? -15.742 16.531 -14.539 1 93.19 184 ARG B O 1
ATOM 4051 N N . ALA B 1 185 ? -13.617 16.828 -13.984 1 91.75 185 ALA B N 1
ATOM 4052 C CA . ALA B 1 185 ? -13.781 16.062 -12.758 1 91.75 185 ALA B CA 1
ATOM 4053 C C . ALA B 1 185 ? -14.406 16.922 -11.656 1 91.75 185 ALA B C 1
ATOM 4055 O O . ALA B 1 185 ? -14.656 16.438 -10.547 1 91.75 185 ALA B O 1
ATOM 4056 N N . GLY B 1 186 ? -14.617 18.188 -11.922 1 93.88 186 GLY B N 1
ATOM 4057 C CA . GLY B 1 186 ? -15.289 19.062 -10.992 1 93.88 186 GLY B CA 1
ATOM 4058 C C . GLY B 1 186 ? -14.336 19.781 -10.047 1 93.88 186 GLY B C 1
ATOM 4059 O O . GLY B 1 186 ? -14.75 20.266 -8.992 1 93.88 186 GLY B O 1
ATOM 4060 N N . TRP B 1 187 ? -13.047 19.766 -10.398 1 95.19 187 TRP B N 1
ATOM 4061 C CA . TRP B 1 187 ? -12.047 20.406 -9.562 1 95.19 187 TRP B CA 1
ATOM 4062 C C . TRP B 1 187 ? -11.555 21.703 -10.203 1 95.19 187 TRP B C 1
ATOM 4064 O O . TRP B 1 187 ? -11.812 21.953 -11.383 1 95.19 187 TRP B O 1
ATOM 4074 N N . ARG B 1 188 ? -10.977 22.641 -9.445 1 97.44 188 ARG B N 1
ATOM 4075 C CA . ARG B 1 188 ? -10.359 23.859 -9.93 1 97.44 188 ARG B CA 1
ATOM 4076 C C . ARG B 1 188 ? -8.867 23.672 -10.164 1 97.44 188 ARG B C 1
ATOM 4078 O O . ARG B 1 188 ? -8.109 23.453 -9.219 1 97.44 188 ARG B O 1
ATOM 4085 N N . PRO B 1 189 ? -8.375 23.75 -11.383 1 98.19 189 PRO B N 1
ATOM 4086 C CA . PRO B 1 189 ? -6.98 23.453 -11.711 1 98.19 189 PRO B CA 1
ATOM 4087 C C . PRO B 1 189 ? -6.031 24.594 -11.359 1 98.19 189 PRO B C 1
ATOM 4089 O O . PRO B 1 189 ? -6.465 25.75 -11.234 1 98.19 189 PRO B O 1
ATOM 4092 N N . LEU B 1 190 ? -4.82 24.219 -11.219 1 98.19 190 LEU B N 1
ATOM 4093 C CA . LEU B 1 190 ? -3.682 25.109 -11.055 1 98.19 190 LEU B CA 1
ATOM 4094 C C . LEU B 1 190 ? -2.49 24.625 -11.875 1 98.19 190 LEU B C 1
ATOM 4096 O O . LEU B 1 190 ? -2.312 23.422 -12.078 1 98.19 190 LEU B O 1
ATOM 4100 N N . VAL B 1 191 ? -1.719 25.547 -12.367 1 98.5 191 VAL B N 1
ATOM 4101 C CA . VAL B 1 191 ? -0.464 25.266 -13.055 1 98.5 191 VAL B CA 1
ATOM 4102 C C . VAL B 1 191 ? 0.713 25.688 -12.18 1 98.5 191 VAL B C 1
ATOM 4104 O O . VAL B 1 191 ? 0.719 26.781 -11.625 1 98.5 191 VAL B O 1
ATOM 4107 N N . GLN B 1 192 ? 1.675 24.828 -12.023 1 98.44 192 GLN B N 1
ATOM 4108 C CA . GLN B 1 192 ? 2.811 25.094 -11.148 1 98.44 192 GLN B CA 1
ATOM 4109 C C . GLN B 1 192 ? 4.125 24.703 -11.82 1 98.44 192 GLN B C 1
ATOM 4111 O O . GLN B 1 192 ? 4.168 23.766 -12.609 1 98.44 192 GLN B O 1
ATOM 4116 N N . LYS B 1 193 ? 5.16 25.469 -11.5 1 97.94 193 LYS B N 1
ATOM 4117 C CA . LYS B 1 193 ? 6.492 25.125 -11.992 1 97.94 193 LYS B CA 1
ATOM 4118 C C . LYS B 1 193 ? 6.895 23.719 -11.57 1 97.94 193 LYS B C 1
ATOM 4120 O O . LYS B 1 193 ? 6.691 23.328 -10.414 1 97.94 193 LYS B O 1
ATOM 4125 N N . TYR B 1 194 ? 7.406 22.984 -12.57 1 96.88 194 TYR B N 1
ATOM 4126 C CA . TYR B 1 194 ? 7.945 21.672 -12.25 1 96.88 194 TYR B CA 1
ATOM 4127 C C . TYR B 1 194 ? 9.266 21.797 -11.492 1 96.88 194 TYR B C 1
ATOM 4129 O O . TYR B 1 194 ? 10.188 22.469 -11.953 1 96.88 194 TYR B O 1
ATOM 4137 N N . LEU B 1 195 ? 9.375 21.172 -10.352 1 95.31 195 LEU B N 1
ATOM 4138 C CA . LEU B 1 195 ? 10.586 21.125 -9.547 1 95.31 195 LEU B CA 1
ATOM 4139 C C . LEU B 1 195 ? 11.273 19.766 -9.664 1 95.31 195 LEU B C 1
ATOM 4141 O O . LEU B 1 195 ? 10.68 18.734 -9.312 1 95.31 195 LEU B O 1
ATOM 4145 N N . ALA B 1 196 ? 12.477 19.641 -10.055 1 90.44 196 ALA B N 1
ATOM 4146 C CA . ALA B 1 196 ? 13.141 18.375 -10.398 1 90.44 196 ALA B CA 1
ATOM 4147 C C . ALA B 1 196 ? 13.82 17.766 -9.188 1 90.44 196 ALA B C 1
ATOM 4149 O O . ALA B 1 196 ? 14.078 16.562 -9.156 1 90.44 196 ALA B O 1
ATOM 4150 N N . GLY B 1 197 ? 14.102 18.438 -8.125 1 92 197 GLY B N 1
ATOM 4151 C CA . GLY B 1 197 ? 14.906 17.953 -7.02 1 92 197 GLY B CA 1
ATOM 4152 C C . GLY B 1 197 ? 14.164 17 -6.109 1 92 197 GLY B C 1
ATOM 4153 O O . GLY B 1 197 ? 13.031 16.609 -6.398 1 92 197 GLY B O 1
ATOM 4154 N N . ASP B 1 198 ? 14.867 16.516 -5.047 1 94.81 198 ASP B N 1
ATOM 4155 C CA . ASP B 1 198 ? 14.297 15.594 -4.066 1 94.81 198 ASP B CA 1
ATOM 4156 C C . ASP B 1 198 ? 13.07 16.203 -3.387 1 94.81 198 ASP B C 1
ATOM 4158 O O . ASP B 1 198 ? 13.023 17.406 -3.145 1 94.81 198 ASP B O 1
ATOM 4162 N N . GLU B 1 199 ? 12.203 15.352 -3.135 1 96.62 199 GLU B N 1
ATOM 4163 C CA . GLU B 1 199 ? 10.977 15.781 -2.457 1 96.62 199 GLU B CA 1
ATOM 4164 C C . GLU B 1 199 ? 11.055 15.5 -0.958 1 96.62 199 GLU B C 1
ATOM 4166 O O . GLU B 1 199 ? 11.562 14.453 -0.541 1 96.62 199 GLU B O 1
ATOM 4171 N N . PHE B 1 200 ? 10.562 16.469 -0.224 1 98 200 PHE B N 1
ATOM 4172 C CA . PHE B 1 200 ? 10.586 16.375 1.231 1 98 200 PHE B CA 1
ATOM 4173 C C . PHE B 1 200 ? 9.195 16.609 1.811 1 98 200 PHE B C 1
ATOM 4175 O O . PHE B 1 200 ? 8.391 17.344 1.233 1 98 200 PHE B O 1
ATOM 4182 N N . THR B 1 201 ? 8.891 15.938 2.85 1 98 201 THR B N 1
ATOM 4183 C CA . THR B 1 201 ? 7.75 16.234 3.719 1 98 201 THR B CA 1
ATOM 4184 C C . THR B 1 201 ? 8.219 16.516 5.145 1 98 201 THR B C 1
ATOM 4186 O O . THR B 1 201 ? 9.055 15.789 5.688 1 98 201 THR B O 1
ATOM 4189 N N . THR B 1 202 ? 7.816 17.609 5.641 1 98.5 202 THR B N 1
ATOM 4190 C CA . THR B 1 202 ? 8.25 18.031 6.969 1 98.5 202 THR B CA 1
ATOM 4191 C C . THR B 1 202 ? 7.055 18.125 7.918 1 98.5 202 THR B C 1
ATOM 4193 O O . THR B 1 202 ? 6.117 18.875 7.672 1 98.5 202 THR B O 1
ATOM 4196 N N . GLY B 1 203 ? 7.125 17.25 8.969 1 98.31 203 GLY B N 1
ATOM 4197 C CA . GLY B 1 203 ? 6.188 17.422 10.07 1 98.31 203 GLY B CA 1
ATOM 4198 C C . GLY B 1 203 ? 6.641 18.469 11.078 1 98.31 203 GLY B C 1
ATOM 4199 O O . GLY B 1 203 ? 7.758 18.391 11.594 1 98.31 203 GLY B O 1
ATOM 4200 N N . VAL B 1 204 ? 5.789 19.5 11.273 1 98.25 204 VAL B N 1
ATOM 4201 C CA . VAL B 1 204 ? 6.051 20.516 12.281 1 98.25 204 VAL B CA 1
ATOM 4202 C C . VAL B 1 204 ? 4.922 20.516 13.312 1 98.25 204 VAL B C 1
ATOM 4204 O O . VAL B 1 204 ? 3.746 20.422 12.961 1 98.25 204 VAL B O 1
ATOM 4207 N N . THR B 1 205 ? 5.258 20.547 14.586 1 98.31 205 THR B N 1
ATOM 4208 C CA . THR B 1 205 ? 4.281 20.766 15.641 1 98.31 205 THR B CA 1
ATOM 4209 C C . THR B 1 205 ? 4.453 22.172 16.25 1 98.31 205 THR B C 1
ATOM 4211 O O . THR B 1 205 ? 5.547 22.531 16.688 1 98.31 205 THR B O 1
ATOM 4214 N N . ILE B 1 206 ? 3.379 22.906 16.172 1 98.06 206 ILE B N 1
ATOM 4215 C CA . ILE B 1 206 ? 3.387 24.281 16.672 1 98.06 206 ILE B CA 1
ATOM 4216 C C . ILE B 1 206 ? 2.631 24.344 18 1 98.06 206 ILE B C 1
ATOM 4218 O O . ILE B 1 206 ? 1.588 23.703 18.156 1 98.06 206 ILE B O 1
ATOM 4222 N N . ASP B 1 207 ? 3.109 25.094 18.891 1 97.5 207 ASP B N 1
ATOM 4223 C CA . ASP B 1 207 ? 2.486 25.156 20.219 1 97.5 207 ASP B CA 1
ATOM 4224 C C . ASP B 1 207 ? 1.091 25.781 20.125 1 97.5 207 ASP B C 1
ATOM 4226 O O . ASP B 1 207 ? 0.769 26.469 19.156 1 97.5 207 ASP B O 1
ATOM 4230 N N . ARG B 1 208 ? 0.298 25.578 21.156 1 94.88 208 ARG B N 1
ATOM 4231 C CA . ARG B 1 208 ? -1.119 25.922 21.172 1 94.88 208 ARG B CA 1
ATOM 4232 C C . ARG B 1 208 ? -1.314 27.438 21.047 1 94.88 208 ARG B C 1
ATOM 4234 O O . ARG B 1 208 ? -2.406 27.891 20.703 1 94.88 208 ARG B O 1
ATOM 4241 N N . ASN B 1 209 ? -0.249 28.219 21.281 1 94.19 209 ASN B N 1
ATOM 4242 C CA . ASN B 1 209 ? -0.338 29.672 21.172 1 94.19 209 ASN B CA 1
ATOM 4243 C C . ASN B 1 209 ? 0.298 30.188 19.891 1 94.19 209 ASN B C 1
ATOM 4245 O O . ASN B 1 209 ? 0.436 31.406 19.703 1 94.19 209 ASN B O 1
ATOM 4249 N N . SER B 1 210 ? 0.719 29.25 19.047 1 95.12 210 SER B N 1
ATOM 4250 C CA . SER B 1 210 ? 1.308 29.578 17.75 1 95.12 210 SER B CA 1
ATOM 4251 C C . SER B 1 210 ? 2.561 30.438 17.922 1 95.12 210 SER B C 1
ATOM 4253 O O . SER B 1 210 ? 2.795 31.359 17.141 1 95.12 210 SER B O 1
ATOM 4255 N N . THR B 1 211 ? 3.369 30.125 18.922 1 95.44 211 THR B N 1
ATOM 4256 C CA . THR B 1 211 ? 4.484 31 19.234 1 95.44 211 THR B CA 1
ATOM 4257 C C . THR B 1 211 ? 5.809 30.375 18.812 1 95.44 211 THR B C 1
ATOM 4259 O O . THR B 1 211 ? 6.77 31.094 18.5 1 95.44 211 THR B O 1
ATOM 4262 N N . TYR B 1 212 ? 5.859 29.078 18.891 1 96.31 212 TYR B N 1
ATOM 4263 C CA . TYR B 1 212 ? 7.109 28.438 18.516 1 96.31 212 TYR B CA 1
ATOM 4264 C C . TYR B 1 212 ? 6.863 27.016 18.031 1 96.31 212 TYR B C 1
ATOM 4266 O O . TYR B 1 212 ? 5.812 26.438 18.297 1 96.31 212 TYR B O 1
ATOM 4274 N N . ALA B 1 213 ? 7.84 26.5 17.312 1 97.56 213 ALA B N 1
ATOM 4275 C CA . ALA B 1 213 ? 7.816 25.109 16.891 1 97.56 213 ALA B CA 1
ATOM 4276 C C . ALA B 1 213 ? 8.289 24.188 18 1 97.56 213 ALA B C 1
ATOM 4278 O O . ALA B 1 213 ? 9.422 24.312 18.484 1 97.56 213 ALA B O 1
ATOM 4279 N N . MET B 1 214 ? 7.461 23.25 18.406 1 98.06 214 MET B N 1
ATOM 4280 C CA . MET B 1 214 ? 7.816 22.281 19.438 1 98.06 214 MET B CA 1
ATOM 4281 C C . MET B 1 214 ? 8.727 21.203 18.875 1 98.06 214 MET B C 1
ATOM 4283 O O . MET B 1 214 ? 9.547 20.625 19.594 1 98.06 214 MET B O 1
ATOM 4287 N N . SER B 1 215 ? 8.523 20.906 17.625 1 97.06 215 SER B N 1
ATOM 4288 C CA . SER B 1 215 ? 9.375 19.969 16.906 1 97.06 215 SER B CA 1
ATOM 4289 C C . SER B 1 215 ? 9.297 20.188 15.406 1 97.06 215 SER B C 1
ATOM 4291 O O . SER B 1 215 ? 8.32 20.75 14.898 1 97.06 215 SER B O 1
ATOM 4293 N N . SER B 1 216 ? 10.32 19.844 14.719 1 97.44 216 SER B N 1
ATOM 4294 C CA . SER B 1 216 ? 10.352 19.781 13.266 1 97.44 216 SER B CA 1
ATOM 4295 C C . SER B 1 216 ? 11.266 18.656 12.781 1 97.44 216 SER B C 1
ATOM 4297 O O . SER B 1 216 ? 12.367 18.469 13.32 1 97.44 216 SER B O 1
ATOM 4299 N N . ILE B 1 217 ? 10.812 17.922 11.883 1 97.69 217 ILE B N 1
ATOM 4300 C CA . ILE B 1 217 ? 11.602 16.828 11.312 1 97.69 217 ILE B CA 1
ATOM 4301 C C . ILE B 1 217 ? 11.211 16.625 9.852 1 97.69 217 ILE B C 1
ATOM 4303 O O . ILE B 1 217 ? 10.031 16.562 9.516 1 97.69 217 ILE B O 1
ATOM 4307 N N . SER B 1 218 ? 12.188 16.625 9.016 1 98.06 218 SER B N 1
ATOM 4308 C CA . SER B 1 218 ? 11.969 16.453 7.578 1 98.06 218 SER B CA 1
ATOM 4309 C C . SER B 1 218 ? 12.375 15.047 7.129 1 98.06 218 SER B C 1
ATOM 4311 O O . SER B 1 218 ? 13.328 14.469 7.656 1 98.06 218 SER B O 1
ATOM 4313 N N . ILE B 1 219 ? 11.625 14.578 6.23 1 98 219 ILE B N 1
ATOM 4314 C CA . ILE B 1 219 ? 11.852 13.273 5.625 1 98 219 ILE B CA 1
ATOM 4315 C C . ILE B 1 219 ? 11.984 13.422 4.109 1 98 219 ILE B C 1
ATOM 4317 O O . ILE B 1 219 ? 11.133 14.039 3.465 1 98 219 ILE B O 1
ATOM 4321 N N . ARG B 1 220 ? 13.117 12.898 3.57 1 98.25 220 ARG B N 1
ATOM 4322 C CA . ARG B 1 220 ? 13.156 12.734 2.121 1 98.25 220 ARG B CA 1
ATOM 4323 C C . ARG B 1 220 ? 12.367 11.5 1.692 1 98.25 220 ARG B C 1
ATOM 4325 O O . ARG B 1 220 ? 12.555 10.414 2.242 1 98.25 220 ARG B O 1
ATOM 4332 N N . LYS B 1 221 ? 11.516 11.695 0.749 1 96.5 221 LYS B N 1
ATOM 4333 C CA . LYS B 1 221 ? 10.602 10.586 0.503 1 96.5 221 LYS B CA 1
ATOM 4334 C C . LYS B 1 221 ? 10.688 10.109 -0.945 1 96.5 221 LYS B C 1
ATOM 4336 O O . LYS B 1 221 ? 11.039 10.883 -1.837 1 96.5 221 LYS B O 1
ATOM 4341 N N . MET B 1 222 ? 10.477 8.844 -1.147 1 94.81 222 MET B N 1
ATOM 4342 C CA . MET B 1 222 ? 10.148 8.234 -2.43 1 94.81 222 MET B CA 1
ATOM 4343 C C . MET B 1 222 ? 8.672 7.855 -2.484 1 94.81 222 MET B C 1
ATOM 4345 O O . MET B 1 222 ? 8.125 7.328 -1.513 1 94.81 222 MET B O 1
ATOM 4349 N N . ILE B 1 223 ? 8.062 8.211 -3.629 1 90.06 223 ILE B N 1
ATOM 4350 C CA . ILE B 1 223 ? 6.609 8.078 -3.729 1 90.06 223 ILE B CA 1
ATOM 4351 C C . ILE B 1 223 ? 6.262 6.957 -4.707 1 90.06 223 ILE B C 1
ATOM 4353 O O . ILE B 1 223 ? 6.918 6.801 -5.742 1 90.06 223 ILE B O 1
ATOM 4357 N N . LYS B 1 224 ? 5.336 6.137 -4.301 1 82.38 224 LYS B N 1
ATOM 4358 C CA . LYS B 1 224 ? 4.707 5.145 -5.164 1 82.38 224 LYS B CA 1
ATOM 4359 C C . LYS B 1 224 ? 3.186 5.199 -5.051 1 82.38 224 LYS B C 1
ATOM 4361 O O . LYS B 1 224 ? 2.637 5.094 -3.951 1 82.38 224 LYS B O 1
ATOM 4366 N N . HIS B 1 225 ? 2.469 5.438 -6.145 1 77.56 225 HIS B N 1
ATOM 4367 C CA . HIS B 1 225 ? 1.017 5.555 -6.195 1 77.56 225 HIS B CA 1
ATOM 4368 C C . HIS B 1 225 ? 0.517 6.625 -5.23 1 77.56 225 HIS B C 1
ATOM 4370 O O . HIS B 1 225 ? -0.406 6.383 -4.449 1 77.56 225 HIS B O 1
ATOM 4376 N N . GLY B 1 226 ? 1.287 7.676 -5.102 1 78.12 226 GLY B N 1
ATOM 4377 C CA . GLY B 1 226 ? 0.846 8.844 -4.355 1 78.12 226 GLY B CA 1
ATOM 4378 C C . GLY B 1 226 ? 1.166 8.766 -2.875 1 78.12 226 GLY B C 1
ATOM 4379 O O . GLY B 1 226 ? 0.858 9.688 -2.117 1 78.12 226 GLY B O 1
ATOM 4380 N N . GLN B 1 227 ? 1.724 7.719 -2.439 1 85.19 227 GLN B N 1
ATOM 4381 C CA . GLN B 1 227 ? 2.037 7.559 -1.022 1 85.19 227 GLN B CA 1
ATOM 4382 C C . GLN B 1 227 ? 3.533 7.344 -0.812 1 85.19 227 GLN B C 1
ATOM 4384 O O . GLN B 1 227 ? 4.207 6.75 -1.656 1 85.19 227 GLN B O 1
ATOM 4389 N N . THR B 1 228 ? 3.98 7.867 0.252 1 93.06 228 THR B N 1
ATOM 4390 C CA . THR B 1 228 ? 5.363 7.598 0.625 1 93.06 228 THR B CA 1
ATOM 4391 C C . THR B 1 228 ? 5.59 6.102 0.817 1 93.06 228 THR B C 1
ATOM 4393 O O . THR B 1 228 ? 4.867 5.453 1.577 1 93.06 228 THR B O 1
ATOM 4396 N N . TYR B 1 229 ? 6.605 5.621 0.13 1 94.12 229 TYR B N 1
ATOM 4397 C CA . TYR B 1 229 ? 6.887 4.191 0.172 1 94.12 229 TYR B CA 1
ATOM 4398 C C . TYR B 1 229 ? 8.258 3.92 0.785 1 94.12 229 TYR B C 1
ATOM 4400 O O . TYR B 1 229 ? 8.469 2.879 1.408 1 94.12 229 TYR B O 1
ATOM 4408 N N . LYS B 1 230 ? 9.188 4.816 0.574 1 97.5 230 LYS B N 1
ATOM 4409 C CA . LYS B 1 230 ? 10.484 4.867 1.242 1 97.5 230 LYS B CA 1
ATOM 4410 C C . LYS B 1 230 ? 10.75 6.25 1.824 1 97.5 230 LYS B C 1
ATOM 4412 O O . LYS B 1 230 ? 10.297 7.258 1.277 1 97.5 230 LYS B O 1
ATOM 4417 N N . ALA B 1 231 ? 11.438 6.223 2.855 1 98 231 ALA B N 1
ATOM 4418 C CA . ALA B 1 231 ? 11.695 7.48 3.545 1 98 231 ALA B CA 1
ATOM 4419 C C . ALA B 1 231 ? 13.102 7.496 4.148 1 98 231 ALA B C 1
ATOM 4421 O O . ALA B 1 231 ? 13.578 6.477 4.648 1 98 231 ALA B O 1
ATOM 4422 N N . PHE B 1 232 ? 13.711 8.609 4.082 1 98.25 232 PHE B N 1
ATOM 4423 C CA . PHE B 1 232 ? 15.031 8.836 4.645 1 98.25 232 PHE B CA 1
ATOM 4424 C C . PHE B 1 232 ? 14.992 9.938 5.699 1 98.25 232 PHE B C 1
ATOM 4426 O O . PHE B 1 232 ? 14.719 11.102 5.383 1 98.25 232 PHE B O 1
ATOM 4433 N N . ILE B 1 233 ? 15.164 9.547 6.875 1 98.06 233 ILE B N 1
ATOM 4434 C CA . ILE B 1 233 ? 15.266 10.492 7.98 1 98.06 233 ILE B CA 1
ATOM 4435 C C . ILE B 1 233 ? 16.734 10.805 8.258 1 98.06 233 ILE B C 1
ATOM 4437 O O . ILE B 1 233 ? 17.469 9.938 8.727 1 98.06 233 ILE B O 1
ATOM 4441 N N . ASP B 1 234 ? 17.141 11.914 7.941 1 97.12 234 ASP B N 1
ATOM 4442 C CA . ASP B 1 234 ? 18.5 12.422 8.133 1 97.12 234 ASP B CA 1
ATOM 4443 C C . ASP B 1 234 ? 18.469 13.875 8.617 1 97.12 234 ASP B C 1
ATOM 4445 O O . ASP B 1 234 ? 17.453 14.344 9.141 1 97.12 234 ASP B O 1
ATOM 4449 N N . HIS B 1 235 ? 19.641 14.555 8.57 1 95.88 235 HIS B N 1
ATOM 4450 C CA . HIS B 1 235 ? 19.719 15.945 9.008 1 95.88 235 HIS B CA 1
ATOM 4451 C C . HIS B 1 235 ? 19.469 16.906 7.848 1 95.88 235 HIS B C 1
ATOM 4453 O O . HIS B 1 235 ? 20.406 17.328 7.164 1 95.88 235 HIS B O 1
ATOM 4459 N N . TYR B 1 236 ? 18.172 17.203 7.699 1 96.38 236 TYR B N 1
ATOM 4460 C CA . TYR B 1 236 ? 17.781 18.156 6.668 1 96.38 236 TYR B CA 1
ATOM 4461 C C . TYR B 1 236 ? 17.406 19.5 7.281 1 96.38 236 TYR B C 1
ATOM 4463 O O . TYR B 1 236 ? 16.297 19.984 7.117 1 96.38 236 TYR B O 1
ATOM 4471 N N . HIS B 1 237 ? 18.344 20.156 7.816 1 94.75 237 HIS B N 1
ATOM 4472 C CA . HIS B 1 237 ? 18.125 21.312 8.68 1 94.75 237 HIS B CA 1
ATOM 4473 C C . HIS B 1 237 ? 17.531 22.484 7.895 1 94.75 237 HIS B C 1
ATOM 4475 O O . HIS B 1 237 ? 16.656 23.188 8.391 1 94.75 237 HIS B O 1
ATOM 4481 N N . SER B 1 238 ? 18.031 22.656 6.676 1 96.06 238 SER B N 1
ATOM 4482 C CA . SER B 1 238 ? 17.531 23.766 5.875 1 96.06 238 SER B CA 1
ATOM 4483 C C . SER B 1 238 ? 16.062 23.578 5.508 1 96.06 238 SER B C 1
ATOM 4485 O O . SER B 1 238 ? 15.289 24.531 5.516 1 96.06 238 SER B O 1
ATOM 4487 N N . VAL B 1 239 ? 15.695 22.375 5.223 1 97.94 239 VAL B N 1
ATOM 4488 C CA . VAL B 1 239 ? 14.312 22.062 4.871 1 97.94 239 VAL B CA 1
ATOM 4489 C C . VAL B 1 239 ? 13.414 22.25 6.094 1 97.94 239 VAL B C 1
ATOM 4491 O O . VAL B 1 239 ? 12.328 22.812 5.996 1 97.94 239 VAL B O 1
ATOM 4494 N N . CYS B 1 240 ? 13.883 21.844 7.234 1 97.56 240 CYS B N 1
ATOM 4495 C CA . CYS B 1 240 ? 13.141 21.984 8.484 1 97.56 240 CYS B CA 1
ATOM 4496 C C . CYS B 1 240 ? 12.898 23.453 8.812 1 97.56 240 CYS B C 1
ATOM 4498 O O . CYS B 1 240 ? 11.781 23.844 9.148 1 97.56 240 CYS B O 1
ATOM 4500 N N . ARG B 1 241 ? 13.93 24.188 8.695 1 96.94 241 ARG B N 1
ATOM 4501 C CA . ARG B 1 241 ? 13.82 25.594 9.016 1 96.94 241 ARG B CA 1
ATOM 4502 C C . ARG B 1 241 ? 12.812 26.297 8.109 1 96.94 241 ARG B C 1
ATOM 4504 O O . ARG B 1 241 ? 12.023 27.125 8.57 1 96.94 241 ARG B O 1
ATOM 4511 N N . SER B 1 242 ? 12.891 25.984 6.863 1 98.06 242 SER B N 1
ATOM 4512 C CA . SER B 1 242 ? 11.938 26.547 5.91 1 98.06 242 SER B CA 1
ATOM 4513 C C . SER B 1 242 ? 10.508 26.188 6.301 1 98.06 242 SER B C 1
ATOM 4515 O O . SER B 1 242 ? 9.625 27.062 6.273 1 98.06 242 SER B O 1
ATOM 4517 N N . ALA B 1 243 ? 10.25 24.984 6.664 1 98.56 243 ALA B N 1
ATOM 4518 C CA . ALA B 1 243 ? 8.922 24.531 7.047 1 98.56 243 ALA B CA 1
ATOM 4519 C C . ALA B 1 243 ? 8.453 25.203 8.328 1 98.56 243 ALA B C 1
ATOM 4521 O O . ALA B 1 243 ? 7.277 25.578 8.453 1 98.56 243 ALA B O 1
ATOM 4522 N N . GLU B 1 244 ? 9.352 25.375 9.258 1 98.06 244 GLU B N 1
ATOM 4523 C CA . GLU B 1 244 ? 9.023 26.078 10.5 1 98.06 244 GLU B CA 1
ATOM 4524 C C . GLU B 1 244 ? 8.594 27.516 10.227 1 98.06 244 GLU B C 1
ATOM 4526 O O . GLU B 1 244 ? 7.602 27.984 10.781 1 98.06 244 GLU B O 1
ATOM 4531 N N . ASP B 1 245 ? 9.367 28.109 9.383 1 98.12 245 ASP B N 1
ATOM 4532 C CA . ASP B 1 245 ? 9.055 29.5 9.039 1 98.12 245 ASP B CA 1
ATOM 4533 C C . ASP B 1 245 ? 7.656 29.609 8.43 1 98.12 245 ASP B C 1
ATOM 4535 O O . ASP B 1 245 ? 6.891 30.5 8.789 1 98.12 245 ASP B O 1
ATOM 4539 N N . VAL B 1 246 ? 7.352 28.719 7.551 1 98.5 246 VAL B N 1
ATOM 4540 C CA . VAL B 1 246 ? 6.051 28.703 6.895 1 98.5 246 VAL B CA 1
ATOM 4541 C C . VAL B 1 246 ? 4.949 28.516 7.934 1 98.5 246 VAL B C 1
ATOM 4543 O O . VAL B 1 246 ? 3.961 29.25 7.949 1 98.5 246 VAL B O 1
ATOM 4546 N N . ALA B 1 247 ? 5.121 27.562 8.812 1 98.31 247 ALA B N 1
ATOM 4547 C CA . ALA B 1 247 ? 4.105 27.203 9.797 1 98.31 247 ALA B CA 1
ATOM 4548 C C . ALA B 1 247 ? 3.861 28.359 10.766 1 98.31 247 ALA B C 1
ATOM 4550 O O . ALA B 1 247 ? 2.715 28.672 11.094 1 98.31 247 ALA B O 1
ATOM 4551 N N . LEU B 1 248 ? 4.918 28.984 11.18 1 97.88 248 LEU B N 1
ATOM 4552 C CA . LEU B 1 248 ? 4.812 30.062 12.141 1 97.88 248 LEU B CA 1
ATOM 4553 C C . LEU B 1 248 ? 4.168 31.297 11.5 1 97.88 248 LEU B C 1
ATOM 4555 O O . LEU B 1 248 ? 3.283 31.922 12.094 1 97.88 248 LEU B O 1
ATOM 4559 N N . LYS B 1 249 ? 4.594 31.641 10.297 1 97.94 249 LYS B N 1
ATOM 4560 C CA . LYS B 1 249 ? 4.008 32.781 9.609 1 97.94 249 LYS B CA 1
ATOM 4561 C C . LYS B 1 249 ? 2.531 32.562 9.312 1 97.94 249 LYS B C 1
ATOM 4563 O O . LYS B 1 249 ? 1.736 33.5 9.312 1 97.94 249 LYS B O 1
ATOM 4568 N N . LEU B 1 250 ? 2.174 31.312 9.07 1 97.88 250 LEU B N 1
ATOM 4569 C CA . LEU B 1 250 ? 0.799 30.922 8.758 1 97.88 250 LEU B CA 1
ATOM 4570 C C . LEU B 1 250 ? -0.087 31.047 9.992 1 97.88 250 LEU B C 1
ATOM 4572 O O . LEU B 1 250 ? -1.315 31.031 9.891 1 97.88 250 LEU B O 1
ATOM 4576 N N . GLY B 1 251 ? 0.55 31.203 11.156 1 97.06 251 GLY B N 1
ATOM 4577 C CA . GLY B 1 251 ? -0.206 31.188 12.398 1 97.06 251 GLY B CA 1
ATOM 4578 C C . GLY B 1 251 ? -0.796 29.828 12.734 1 97.06 251 GLY B C 1
ATOM 4579 O O . GLY B 1 251 ? -1.9 29.75 13.273 1 97.06 251 GLY B O 1
ATOM 4580 N N . ALA B 1 252 ? -0.103 28.797 12.352 1 95.5 252 ALA B N 1
ATOM 4581 C CA . ALA B 1 252 ? -0.586 27.438 12.586 1 95.5 252 ALA B CA 1
ATOM 4582 C C . ALA B 1 252 ? -0.477 27.078 14.062 1 95.5 252 ALA B C 1
ATOM 4584 O O . ALA B 1 252 ? 0.294 27.688 14.812 1 95.5 252 ALA B O 1
ATOM 4585 N N . SER B 1 253 ? -1.268 26.172 14.5 1 95.75 253 SER B N 1
ATOM 4586 C CA . SER B 1 253 ? -1.171 25.484 15.781 1 95.75 253 SER B CA 1
ATOM 4587 C C . SER B 1 253 ? -1.439 23.984 15.625 1 95.75 253 SER B C 1
ATOM 4589 O O . SER B 1 253 ? -2.191 23.578 14.742 1 95.75 253 SER B O 1
ATOM 4591 N N . GLY B 1 254 ? -0.851 23.219 16.5 1 95.12 254 GLY B N 1
ATOM 4592 C CA . GLY B 1 254 ? -1.002 21.781 16.328 1 95.12 254 GLY B CA 1
ATOM 4593 C C . GLY B 1 254 ? -0.161 21.234 15.195 1 95.12 254 GLY B C 1
ATOM 4594 O O . GLY B 1 254 ? 0.971 21.672 14.984 1 95.12 254 GLY B O 1
ATOM 4595 N N . PRO B 1 255 ? -0.652 20.203 14.57 1 96.56 255 PRO B N 1
ATOM 4596 C CA . PRO B 1 255 ? 0.137 19.547 13.523 1 96.56 255 PRO B CA 1
ATOM 4597 C C . PRO B 1 255 ? 0.042 20.266 12.18 1 96.56 255 PRO B C 1
ATOM 4599 O O . PRO B 1 255 ? -1.036 20.734 11.797 1 96.56 255 PRO B O 1
ATOM 4602 N N . ILE B 1 256 ? 1.104 20.344 11.5 1 97.5 256 ILE B N 1
ATOM 4603 C CA . ILE B 1 256 ? 1.157 20.844 10.133 1 97.5 256 ILE B CA 1
ATOM 4604 C C . ILE B 1 256 ? 2.246 20.109 9.352 1 97.5 256 ILE B C 1
ATOM 4606 O O . ILE B 1 256 ? 3.301 19.797 9.906 1 97.5 256 ILE B O 1
ATOM 4610 N N . ASN B 1 257 ? 1.964 19.781 8.148 1 97.56 257 ASN B N 1
ATOM 4611 C CA . ASN B 1 257 ? 2.918 19.141 7.25 1 97.56 257 ASN B CA 1
ATOM 4612 C C . ASN B 1 257 ? 3.219 20.016 6.031 1 97.56 257 ASN B C 1
ATOM 4614 O 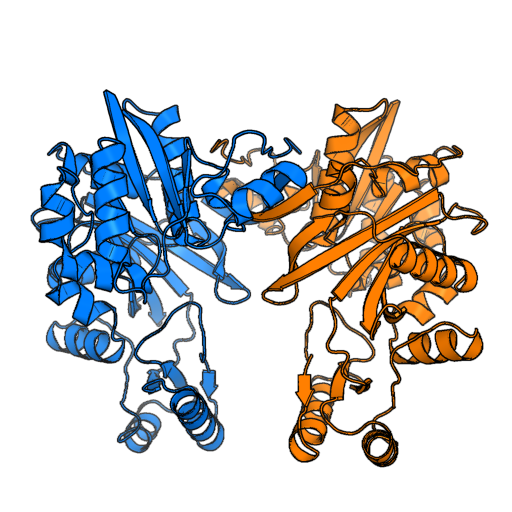O . ASN B 1 257 ? 2.309 20.391 5.293 1 97.56 257 ASN B O 1
ATOM 4618 N N . VAL B 1 258 ? 4.473 20.312 5.848 1 98.31 258 VAL B N 1
ATOM 4619 C CA . VAL B 1 258 ? 4.91 21.156 4.738 1 98.31 258 VAL B CA 1
ATOM 4620 C C . VAL B 1 258 ? 5.723 20.328 3.746 1 98.31 258 VAL B C 1
ATOM 4622 O O . VAL B 1 258 ? 6.656 19.625 4.133 1 98.31 258 VAL B O 1
ATOM 4625 N N . GLN B 1 259 ? 5.359 20.391 2.508 1 97.69 259 GLN B N 1
ATOM 4626 C CA . GLN B 1 259 ? 6.059 19.656 1.463 1 97.69 259 GLN B CA 1
ATOM 4627 C C . GLN B 1 259 ? 6.871 20.594 0.574 1 97.69 259 GLN B C 1
ATOM 4629 O O . GLN B 1 259 ? 6.422 21.688 0.249 1 97.69 259 GLN B O 1
ATOM 4634 N N . ALA B 1 260 ? 8.086 20.172 0.271 1 98.12 260 ALA B N 1
ATOM 4635 C CA . ALA B 1 260 ? 9.016 20.984 -0.495 1 98.12 260 ALA B CA 1
ATOM 4636 C C . ALA B 1 260 ? 9.914 20.125 -1.377 1 98.12 260 ALA B C 1
ATOM 4638 O O . ALA B 1 260 ? 10.016 18.922 -1.177 1 98.12 260 ALA B O 1
ATOM 4639 N N . LYS B 1 261 ? 10.43 20.719 -2.373 1 97.69 261 LYS B N 1
ATOM 4640 C CA . LYS B 1 261 ? 11.508 20.156 -3.176 1 97.69 261 LYS B CA 1
ATOM 4641 C C . LYS B 1 261 ? 12.742 21.062 -3.15 1 97.69 261 LYS B C 1
ATOM 4643 O O . LYS B 1 261 ? 12.633 22.266 -2.859 1 97.69 261 LYS B O 1
ATOM 4648 N N . LEU B 1 262 ? 13.852 20.438 -3.439 1 95.56 262 LEU B N 1
ATOM 4649 C CA . LEU B 1 262 ? 15.078 21.219 -3.471 1 95.56 262 LEU B CA 1
ATOM 4650 C C . LEU B 1 262 ? 15.336 21.781 -4.871 1 95.56 262 LEU B C 1
ATOM 4652 O O . LEU B 1 262 ? 15.289 21.031 -5.852 1 95.56 262 LEU B O 1
ATOM 4656 N N . GLU B 1 263 ? 15.461 22.969 -5.008 1 93.94 263 GLU B N 1
ATOM 4657 C CA . GLU B 1 263 ? 16.078 23.625 -6.156 1 93.94 263 GLU B CA 1
ATOM 4658 C C . GLU B 1 263 ? 17.516 24.047 -5.836 1 93.94 263 GLU B C 1
ATOM 4660 O O . GLU B 1 263 ? 17.719 25.062 -5.168 1 93.94 263 GLU B O 1
ATOM 4665 N N . GLY B 1 264 ? 18.422 23.328 -6.324 1 90.5 264 GLY B N 1
ATOM 4666 C CA . GLY B 1 264 ? 19.75 23.453 -5.754 1 90.5 264 GLY B CA 1
ATOM 4667 C C . GLY B 1 264 ? 19.812 23.047 -4.289 1 90.5 264 GLY B C 1
ATOM 4668 O O . GLY B 1 264 ? 19.469 21.922 -3.936 1 90.5 264 GLY B O 1
ATOM 4669 N N . GLU B 1 265 ? 20.109 23.984 -3.43 1 89.88 265 GLU B N 1
ATOM 4670 C CA . GLU B 1 265 ? 20.156 23.734 -1.994 1 89.88 265 GLU B CA 1
ATOM 4671 C C . GLU B 1 265 ? 19 24.391 -1.268 1 89.88 265 GLU B C 1
ATOM 4673 O O . GLU B 1 265 ? 18.859 24.266 -0.05 1 89.88 265 GLU B O 1
ATOM 4678 N N . ALA B 1 266 ? 18.172 24.969 -2.039 1 94 266 ALA B N 1
ATOM 4679 C CA . ALA B 1 266 ? 17.094 25.766 -1.438 1 94 266 ALA B CA 1
ATOM 4680 C C . ALA B 1 266 ? 15.773 25 -1.447 1 94 266 ALA B C 1
ATOM 4682 O O . ALA B 1 266 ? 15.328 24.531 -2.5 1 94 266 ALA B O 1
ATOM 4683 N N . PRO B 1 267 ? 15.195 24.859 -0.267 1 97.62 267 PRO B N 1
ATOM 4684 C CA . PRO B 1 267 ? 13.867 24.25 -0.245 1 97.62 267 PRO B CA 1
ATOM 4685 C C . PRO B 1 267 ? 12.781 25.172 -0.81 1 97.62 267 PRO B C 1
ATOM 4687 O O . PRO B 1 267 ? 12.742 26.344 -0.472 1 97.62 267 PRO B O 1
ATOM 4690 N N . VAL B 1 268 ? 12.008 24.625 -1.663 1 98.31 268 VAL B N 1
ATOM 4691 C CA . VAL B 1 268 ? 10.891 25.328 -2.266 1 98.31 268 VAL B CA 1
ATOM 4692 C C . VAL B 1 268 ? 9.578 24.625 -1.92 1 98.31 268 VAL B C 1
ATOM 4694 O O . VAL B 1 268 ? 9.352 23.5 -2.359 1 98.31 268 VAL B O 1
ATOM 4697 N N . VAL B 1 269 ? 8.711 25.344 -1.192 1 98.19 269 VAL B N 1
ATOM 4698 C CA . VAL B 1 269 ? 7.453 24.766 -0.729 1 98.19 269 VAL B CA 1
ATOM 4699 C C . VAL B 1 269 ? 6.469 24.672 -1.893 1 98.19 269 VAL B C 1
ATOM 4701 O O . VAL B 1 269 ? 6.398 25.578 -2.729 1 98.19 269 VAL B O 1
ATOM 4704 N N . PHE B 1 270 ? 5.715 23.516 -1.96 1 96.62 270 PHE B N 1
ATOM 4705 C CA . PHE B 1 270 ? 4.73 23.438 -3.033 1 96.62 270 PHE B CA 1
ATOM 4706 C C . PHE B 1 270 ? 3.373 23.016 -2.492 1 96.62 270 PHE B C 1
ATOM 4708 O O . PHE B 1 270 ? 2.361 23.109 -3.189 1 96.62 270 PHE B O 1
ATOM 4715 N N . GLU B 1 271 ? 3.367 22.578 -1.256 1 96.12 271 GLU B N 1
ATOM 4716 C CA . GLU B 1 271 ? 2.113 22.141 -0.652 1 96.12 271 GLU B CA 1
ATOM 4717 C C . GLU B 1 271 ? 2.184 22.203 0.872 1 96.12 271 GLU B C 1
ATOM 4719 O O . GLU B 1 271 ? 3.244 21.984 1.459 1 96.12 271 GLU B O 1
ATOM 4724 N N . ILE B 1 272 ? 1.062 22.609 1.504 1 97 272 ILE B N 1
ATOM 4725 C CA . ILE B 1 272 ? 0.903 22.578 2.953 1 97 272 ILE B CA 1
ATOM 4726 C C . ILE B 1 272 ? -0.319 21.734 3.314 1 97 272 ILE B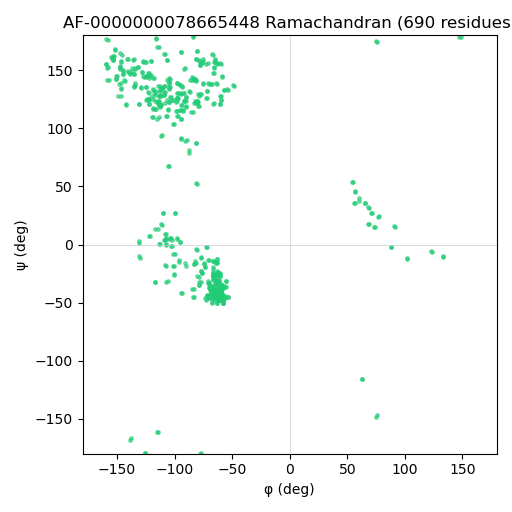 C 1
ATOM 4728 O O . ILE B 1 272 ? -1.389 21.891 2.723 1 97 272 ILE B O 1
ATOM 4732 N N . ASN B 1 273 ? -0.153 20.844 4.219 1 95.31 273 ASN B N 1
ATOM 4733 C CA . ASN B 1 273 ? -1.25 20.078 4.816 1 95.31 273 ASN B CA 1
ATOM 4734 C C . ASN B 1 273 ? -1.4 20.391 6.305 1 95.31 273 ASN B C 1
ATOM 4736 O O . ASN B 1 273 ? -0.574 19.984 7.117 1 95.31 273 ASN B O 1
ATOM 4740 N N . PRO B 1 274 ? -2.412 21.078 6.668 1 95.44 274 PRO B N 1
ATOM 4741 C CA . PRO B 1 274 ? -2.57 21.516 8.055 1 95.44 274 PRO B CA 1
ATOM 4742 C C . PRO B 1 274 ? -3.121 20.422 8.969 1 95.44 274 PRO B C 1
ATOM 4744 O O . PRO B 1 274 ? -4.086 20.656 9.695 1 95.44 274 PRO B O 1
ATOM 4747 N N . ARG B 1 275 ? -2.504 19.312 8.945 1 96.31 275 ARG B N 1
ATOM 4748 C CA . ARG B 1 275 ? -2.814 18.109 9.719 1 96.31 275 ARG B CA 1
ATOM 4749 C C . ARG B 1 275 ? -1.595 17.203 9.836 1 96.31 275 ARG B C 1
ATOM 4751 O O . ARG B 1 275 ? -0.52 17.531 9.336 1 96.31 275 ARG B O 1
ATOM 4758 N N . PHE B 1 276 ? -1.786 16.141 10.594 1 97.06 276 PHE B N 1
ATOM 4759 C CA . PHE B 1 276 ? -0.751 15.117 10.609 1 97.06 276 PHE B CA 1
ATOM 4760 C C . PHE B 1 276 ? -0.597 14.484 9.227 1 97.06 276 PHE B C 1
ATOM 4762 O O . PHE B 1 276 ? -1.514 14.547 8.406 1 97.06 276 PHE B O 1
ATOM 4769 N N . SER B 1 277 ? 0.515 13.977 8.977 1 95.81 277 SER B N 1
ATOM 4770 C CA . SER B 1 277 ? 0.754 13.32 7.695 1 95.81 277 SER B CA 1
ATOM 4771 C C . SER B 1 277 ? 0.84 11.805 7.855 1 95.81 277 SER B C 1
ATOM 4773 O O . SER B 1 277 ? 1.006 11.305 8.969 1 95.81 277 SER B O 1
ATOM 4775 N N . ALA B 1 278 ? 0.726 11.117 6.742 1 95.5 278 ALA B N 1
ATOM 4776 C CA . ALA B 1 278 ? 0.792 9.656 6.719 1 95.5 278 ALA B CA 1
ATOM 4777 C C . ALA B 1 278 ? 2.164 9.164 7.172 1 95.5 278 ALA B C 1
ATOM 4779 O O . ALA B 1 278 ? 2.332 7.98 7.48 1 95.5 278 ALA B O 1
ATOM 4780 N N . THR B 1 279 ? 3.168 10.062 7.273 1 97.06 279 THR B N 1
ATOM 4781 C CA . THR B 1 279 ? 4.527 9.672 7.633 1 97.06 279 THR B CA 1
ATOM 4782 C C . THR B 1 279 ? 4.777 9.898 9.117 1 97.06 279 THR B C 1
ATOM 4784 O O . THR B 1 279 ? 5.891 9.688 9.609 1 97.06 279 THR B O 1
ATOM 4787 N N . CYS B 1 280 ? 3.785 10.289 9.898 1 97 280 CYS B N 1
ATOM 4788 C CA . CYS B 1 280 ? 4.023 10.641 11.289 1 97 280 CYS B CA 1
ATOM 4789 C C . CYS B 1 280 ? 4.543 9.438 12.07 1 97 280 CYS B C 1
ATOM 4791 O O . CYS B 1 280 ? 5.398 9.578 12.945 1 97 280 CYS B O 1
ATOM 4793 N N . PRO B 1 281 ? 4.09 8.148 11.711 1 97.5 281 PRO B N 1
ATOM 4794 C CA . PRO B 1 281 ? 4.68 7.035 12.453 1 97.5 281 PRO B CA 1
ATOM 4795 C C . PRO B 1 281 ? 6.184 6.902 12.219 1 97.5 281 PRO B C 1
ATOM 4797 O O . PRO B 1 281 ? 6.914 6.461 13.109 1 97.5 281 PRO B O 1
ATOM 4800 N N . MET B 1 282 ? 6.672 7.273 11.062 1 98.06 282 MET B N 1
ATOM 4801 C CA . MET B 1 282 ? 8.102 7.23 10.789 1 98.06 282 MET B CA 1
ATOM 4802 C C . MET B 1 282 ? 8.859 8.195 11.688 1 98.06 282 MET B C 1
ATOM 4804 O O . MET B 1 282 ? 9.922 7.855 12.219 1 98.06 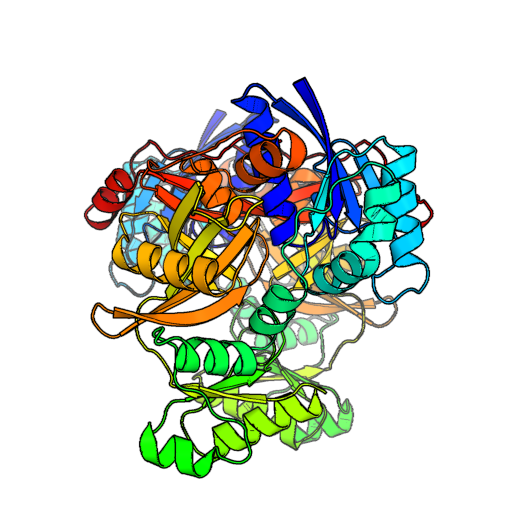282 MET B O 1
ATOM 4808 N N . ARG B 1 283 ? 8.273 9.352 11.836 1 98.06 283 ARG B N 1
ATOM 4809 C CA . ARG B 1 283 ? 8.891 10.352 12.711 1 98.06 283 ARG B CA 1
ATOM 4810 C C . ARG B 1 283 ? 8.789 9.922 14.172 1 98.06 283 ARG B C 1
ATOM 4812 O O . ARG B 1 283 ? 9.727 10.133 14.945 1 98.06 283 ARG B O 1
ATOM 4819 N N . ALA B 1 284 ? 7.684 9.297 14.523 1 97.75 284 ALA B N 1
ATOM 4820 C CA . ALA B 1 284 ? 7.539 8.773 15.883 1 97.75 284 ALA B CA 1
ATOM 4821 C C . ALA B 1 284 ? 8.594 7.711 16.172 1 97.75 284 ALA B C 1
ATOM 4823 O O . ALA B 1 284 ? 9.203 7.711 17.25 1 97.75 284 ALA B O 1
ATOM 4824 N N . ALA B 1 285 ? 8.836 6.801 15.219 1 97.31 285 ALA B N 1
ATOM 4825 C CA . ALA B 1 285 ? 9.844 5.754 15.375 1 97.31 285 ALA B CA 1
ATOM 4826 C C . ALA B 1 285 ? 11.234 6.352 15.547 1 97.31 285 ALA B C 1
ATOM 4828 O O . ALA B 1 285 ? 12.086 5.773 16.234 1 97.31 285 ALA B O 1
ATOM 4829 N N . ALA B 1 286 ? 11.406 7.496 14.938 1 97.62 286 ALA B N 1
ATOM 4830 C CA . ALA B 1 286 ? 12.711 8.156 15 1 97.62 286 ALA B CA 1
ATOM 4831 C C . ALA B 1 286 ? 12.867 8.938 16.297 1 97.62 286 ALA B C 1
ATOM 4833 O O . ALA B 1 286 ? 13.969 9.383 16.641 1 97.62 286 ALA B O 1
ATOM 4834 N N . GLY B 1 287 ? 11.766 9.148 16.984 1 96.5 287 GLY B N 1
ATOM 4835 C CA . GLY B 1 287 ? 11.867 9.805 18.281 1 96.5 287 GLY B CA 1
ATOM 4836 C C . GLY B 1 287 ? 11.039 11.07 18.391 1 96.5 287 GLY B C 1
ATOM 4837 O O . GLY B 1 287 ? 10.977 11.695 19.438 1 96.5 287 GLY B O 1
ATOM 4838 N N . VAL B 1 288 ? 10.422 11.508 17.312 1 97.69 288 VAL B N 1
ATOM 4839 C CA . VAL B 1 288 ? 9.562 12.688 17.312 1 97.69 288 VAL B CA 1
ATOM 4840 C C . VAL B 1 288 ? 8.109 12.273 17.078 1 97.69 288 VAL B C 1
ATOM 4842 O O . VAL B 1 288 ? 7.645 12.195 15.945 1 97.69 288 VAL B O 1
ATOM 4845 N N . ASN B 1 289 ? 7.395 12.078 18.141 1 97.81 289 ASN B N 1
ATOM 4846 C CA . ASN B 1 289 ? 6.02 11.594 18.078 1 97.81 289 ASN B CA 1
ATOM 4847 C C . ASN B 1 289 ? 5.02 12.742 18.094 1 97.81 289 ASN B C 1
ATOM 4849 O O . ASN B 1 289 ? 4.52 13.125 19.156 1 97.81 289 ASN B O 1
ATOM 4853 N N . GLU B 1 290 ? 4.641 13.203 16.953 1 98.44 290 GLU B N 1
ATOM 4854 C CA . GLU B 1 290 ? 3.875 14.43 16.766 1 98.44 290 GLU B CA 1
ATOM 4855 C C . GLU B 1 290 ? 2.502 14.336 17.422 1 98.44 290 GLU B C 1
ATOM 4857 O O . GLU B 1 290 ? 2.078 15.25 18.125 1 98.44 290 GLU B O 1
ATOM 4862 N N . PRO B 1 291 ? 1.763 13.219 17.266 1 98.56 291 PRO B N 1
ATOM 4863 C CA . PRO B 1 291 ? 0.465 13.125 17.938 1 98.56 291 PRO B CA 1
ATOM 4864 C C . PRO B 1 291 ? 0.58 13.242 19.453 1 98.56 291 PRO B C 1
ATOM 4866 O O . PRO B 1 291 ? -0.226 13.93 20.094 1 98.56 291 PRO B O 1
ATOM 4869 N N . ASP B 1 292 ? 1.562 12.609 20.031 1 98.31 292 ASP B N 1
ATOM 4870 C CA . ASP B 1 292 ? 1.79 12.688 21.484 1 98.31 292 ASP B CA 1
ATOM 4871 C C . ASP B 1 292 ? 2.168 14.109 21.891 1 98.31 292 ASP B C 1
ATOM 4873 O O . ASP B 1 292 ? 1.663 14.625 22.891 1 98.31 292 ASP B O 1
ATOM 4877 N N . ILE B 1 293 ? 3.051 14.75 21.141 1 98.31 293 ILE B N 1
ATOM 4878 C CA . ILE B 1 293 ? 3.535 16.094 21.406 1 98.31 293 ILE B CA 1
ATOM 4879 C C . ILE B 1 293 ? 2.359 17.078 21.422 1 98.31 293 ILE B C 1
ATOM 4881 O O . ILE B 1 293 ? 2.213 17.859 22.344 1 98.31 293 ILE B O 1
ATOM 4885 N N . VAL B 1 294 ? 1.522 17 20.422 1 98.5 294 VAL B N 1
ATOM 4886 C CA . VAL B 1 294 ? 0.403 17.922 20.281 1 98.5 294 VAL B CA 1
ATOM 4887 C C . VAL B 1 294 ? -0.596 17.703 21.406 1 98.5 294 VAL B C 1
ATOM 4889 O O . VAL B 1 294 ? -1.12 18.656 21.984 1 98.5 294 VAL B O 1
ATOM 4892 N N . PHE B 1 295 ? -0.891 16.422 21.75 1 98.56 295 PHE B N 1
ATOM 4893 C CA . PHE B 1 295 ? -1.788 16.125 22.859 1 98.56 295 PHE B CA 1
ATOM 4894 C C . PHE B 1 295 ? -1.269 16.734 24.156 1 98.56 295 PHE B C 1
ATOM 4896 O O . PHE B 1 295 ? -2.004 17.422 24.859 1 98.56 295 PHE B O 1
ATOM 4903 N N . ARG B 1 296 ? -0.007 16.5 24.484 1 98.06 296 ARG B N 1
ATOM 4904 C CA . ARG B 1 296 ? 0.602 16.984 25.719 1 98.06 296 ARG B CA 1
ATOM 4905 C C . ARG B 1 296 ? 0.517 18.5 25.812 1 98.06 296 ARG B C 1
ATOM 4907 O O . ARG B 1 296 ? 0.203 19.031 26.875 1 98.06 296 ARG B O 1
ATOM 4914 N N . ASN B 1 297 ? 0.808 19.109 24.75 1 98.31 297 ASN B N 1
ATOM 4915 C CA . ASN B 1 297 ? 0.813 20.578 24.766 1 98.31 297 ASN B CA 1
ATOM 4916 C C . ASN B 1 297 ? -0.603 21.141 24.812 1 98.31 297 ASN B C 1
ATOM 4918 O O . ASN B 1 297 ? -0.9 22 25.656 1 98.31 297 ASN B O 1
ATOM 4922 N N . THR B 1 298 ? -1.5 20.656 24.016 1 97.44 298 THR B N 1
ATOM 4923 C CA . THR B 1 298 ? -2.801 21.281 23.812 1 97.44 298 THR B CA 1
ATOM 4924 C C . THR B 1 298 ? -3.791 20.844 24.891 1 97.44 298 THR B C 1
ATOM 4926 O O . THR B 1 298 ? -4.648 21.625 25.312 1 97.44 298 THR B O 1
ATOM 4929 N N . VAL B 1 299 ? -3.758 19.609 25.297 1 97.69 299 VAL B N 1
ATOM 4930 C CA . VAL B 1 299 ? -4.738 19.062 26.234 1 97.69 299 VAL B CA 1
ATOM 4931 C C . VAL B 1 299 ? -4.207 19.172 27.656 1 97.69 299 VAL B C 1
ATOM 4933 O O . VAL B 1 299 ? -4.93 19.594 28.562 1 97.69 299 VAL B O 1
ATOM 4936 N N . LEU B 1 300 ? -2.934 18.875 27.859 1 97.38 300 LEU B N 1
ATOM 4937 C CA . LEU B 1 300 ? -2.387 18.828 29.203 1 97.38 300 LEU B CA 1
ATOM 4938 C C . LEU B 1 300 ? -1.708 20.141 29.562 1 97.38 300 LEU B C 1
ATOM 4940 O O . LEU B 1 300 ? -1.34 20.375 30.719 1 97.38 300 LEU B O 1
ATOM 4944 N N . GLY B 1 301 ? -1.436 20.984 28.609 1 97 301 GLY B N 1
ATOM 4945 C CA . GLY B 1 301 ? -0.816 22.281 28.859 1 97 301 GLY B CA 1
ATOM 4946 C C . GLY B 1 301 ? 0.678 22.188 29.109 1 97 301 GLY B C 1
ATOM 4947 O O . GLY B 1 301 ? 1.273 23.094 29.703 1 97 301 GLY B O 1
ATOM 4948 N N . GLN B 1 302 ? 1.267 21.141 28.594 1 97 302 GLN B N 1
ATOM 4949 C CA . GLN B 1 302 ? 2.693 20.938 28.828 1 97 302 GLN B CA 1
ATOM 4950 C C . GLN B 1 302 ? 3.529 21.672 27.781 1 97 302 GLN B C 1
ATOM 4952 O O . GLN B 1 302 ? 3.15 21.734 26.625 1 97 302 GLN B O 1
ATOM 4957 N N . GLU B 1 303 ? 4.633 22.234 28.25 1 96.06 303 GLU B N 1
ATOM 4958 C CA . GLU B 1 303 ? 5.633 22.734 27.312 1 96.06 303 GLU B CA 1
ATOM 4959 C C . GLU B 1 303 ? 6.508 21.609 26.781 1 96.06 303 GLU B C 1
ATOM 4961 O O . GLU B 1 303 ? 7.098 20.844 27.547 1 96.06 303 GLU B O 1
ATOM 4966 N N . VAL B 1 304 ? 6.531 21.484 25.484 1 96 304 VAL B N 1
ATOM 4967 C CA . VAL B 1 304 ? 7.262 20.391 24.859 1 96 304 VAL B CA 1
ATOM 4968 C C . VAL B 1 304 ? 8.25 20.953 23.844 1 96 304 VAL B C 1
ATOM 4970 O O . VAL B 1 304 ? 7.914 21.844 23.062 1 96 304 VAL B O 1
ATOM 4973 N N . LYS B 1 305 ? 9.469 20.469 23.828 1 95.5 305 LYS B N 1
ATOM 4974 C CA . LYS B 1 305 ? 10.484 20.766 22.812 1 95.5 305 LYS B CA 1
ATOM 4975 C C . LYS B 1 305 ? 11.32 19.516 22.5 1 95.5 305 LYS B C 1
ATOM 4977 O O . LYS B 1 305 ? 11.906 18.922 23.406 1 95.5 305 LYS B O 1
ATOM 4982 N N . ILE B 1 306 ? 11.305 19.125 21.312 1 95.31 306 ILE B N 1
ATOM 4983 C CA . ILE B 1 306 ? 12.078 17.969 20.844 1 95.31 306 ILE B CA 1
ATOM 4984 C C . ILE B 1 306 ? 12.961 18.375 19.672 1 95.31 306 ILE B C 1
ATOM 4986 O O . ILE B 1 306 ? 12.453 18.828 18.641 1 95.31 306 ILE B O 1
ATOM 4990 N N . ASN B 1 307 ? 14.32 18.125 19.812 1 90.38 307 ASN B N 1
ATOM 4991 C CA . ASN B 1 307 ? 15.234 18.578 18.781 1 90.38 307 ASN B CA 1
ATOM 4992 C C . ASN B 1 307 ? 16.188 17.469 18.344 1 90.38 307 ASN B C 1
ATOM 4994 O O . ASN B 1 307 ? 17.125 17.703 17.578 1 90.38 307 ASN B O 1
ATOM 4998 N N . SER B 1 308 ? 16 16.328 18.953 1 95.25 308 SER B N 1
ATOM 4999 C CA . SER B 1 308 ? 16.859 15.203 18.594 1 95.25 308 SER B CA 1
ATOM 5000 C C . SER B 1 308 ? 16.047 14.016 18.109 1 95.25 308 SER B C 1
ATOM 5002 O O . SER B 1 308 ? 14.922 13.797 18.547 1 95.25 308 SER B O 1
ATOM 5004 N N . TYR B 1 309 ? 16.547 13.344 17.172 1 97.25 309 TYR B N 1
ATOM 5005 C CA . TYR B 1 309 ? 15.922 12.148 16.625 1 97.25 309 TYR B CA 1
ATOM 5006 C C . TYR B 1 309 ? 16.953 11.219 16 1 97.25 309 TYR B C 1
ATOM 5008 O O . TYR B 1 309 ? 18.094 11.625 15.758 1 97.25 309 TYR B O 1
ATOM 5016 N N . GLU B 1 310 ? 16.641 10.031 15.828 1 97.19 310 GLU B N 1
ATOM 5017 C CA . GLU B 1 310 ? 17.5 9.031 15.195 1 97.19 310 GLU B CA 1
ATOM 5018 C C . GLU B 1 310 ? 17.422 9.109 13.68 1 97.19 310 GLU B C 1
ATOM 5020 O O . GLU B 1 310 ? 16.344 9.398 13.125 1 97.19 310 GLU B O 1
ATOM 5025 N N . ARG B 1 311 ? 18.578 8.898 13.062 1 97.81 311 ARG B N 1
ATOM 5026 C CA . ARG B 1 311 ? 18.625 8.789 11.609 1 97.81 311 ARG B CA 1
ATOM 5027 C C . ARG B 1 311 ? 18.219 7.387 11.156 1 97.81 311 ARG B C 1
ATOM 5029 O O . ARG B 1 311 ? 18.844 6.398 11.562 1 97.81 311 ARG B O 1
ATOM 5036 N N . LEU B 1 312 ? 17.188 7.32 10.305 1 98.44 312 LEU B N 1
ATOM 5037 C CA . LEU B 1 312 ? 16.641 6.027 9.922 1 98.44 312 LEU B CA 1
ATOM 5038 C C . LEU B 1 312 ? 16.281 6.012 8.438 1 98.44 312 LEU B C 1
ATOM 5040 O O . LEU B 1 312 ? 16 7.059 7.852 1 98.44 312 LEU B O 1
ATOM 5044 N N . VAL B 1 313 ? 16.391 4.867 7.867 1 98.06 313 VAL B N 1
ATOM 5045 C CA . VAL B 1 313 ? 15.75 4.57 6.59 1 98.06 313 VAL B CA 1
ATOM 5046 C C . VAL B 1 313 ? 14.516 3.705 6.82 1 98.06 313 VAL B C 1
ATOM 5048 O O . VAL B 1 313 ? 14.57 2.703 7.535 1 98.06 313 VAL B O 1
ATOM 5051 N N . CYS B 1 314 ? 13.422 4.195 6.27 1 97.94 314 CYS B N 1
ATOM 5052 C CA . CYS B 1 314 ? 12.156 3.504 6.473 1 97.94 314 CYS B CA 1
ATOM 5053 C C . CYS B 1 314 ? 11.648 2.908 5.168 1 97.94 314 CYS B C 1
ATOM 5055 O O . CYS B 1 314 ? 11.672 3.566 4.125 1 97.94 314 CYS B O 1
ATOM 5057 N N . MET B 1 315 ? 11.227 1.672 5.191 1 97.31 315 MET B N 1
ATOM 5058 C CA . MET B 1 315 ? 10.578 1.006 4.062 1 97.31 315 MET B CA 1
ATOM 5059 C C . MET B 1 315 ? 9.203 0.483 4.449 1 97.31 315 MET B C 1
ATOM 5061 O O . MET B 1 315 ? 9.078 -0.315 5.379 1 97.31 315 MET B O 1
ATOM 5065 N N . ARG B 1 316 ? 8.203 0.917 3.682 1 96.38 316 ARG B N 1
ATOM 5066 C CA . ARG B 1 316 ? 6.844 0.441 3.928 1 96.38 316 ARG B CA 1
ATOM 5067 C C . ARG B 1 316 ? 6.598 -0.896 3.238 1 96.38 316 ARG B C 1
ATOM 5069 O O . ARG B 1 316 ? 7.152 -1.16 2.17 1 96.38 316 ARG B O 1
ATOM 5076 N N . TYR B 1 317 ? 5.859 -1.732 3.861 1 94.81 317 TYR B N 1
ATOM 5077 C CA . TYR B 1 317 ? 5.34 -2.979 3.309 1 94.81 317 TYR B CA 1
ATOM 5078 C C . TYR B 1 317 ? 3.906 -3.223 3.766 1 94.81 317 TYR B C 1
ATOM 5080 O O . TYR B 1 317 ? 3.459 -2.652 4.762 1 94.81 317 TYR B O 1
ATOM 5088 N N . TRP B 1 318 ? 3.154 -4.066 3.059 1 93.88 318 TRP B N 1
ATOM 5089 C CA . TRP B 1 318 ? 1.767 -4.352 3.406 1 93.88 318 TRP B CA 1
ATOM 5090 C C . TRP B 1 318 ? 1.688 -5.348 4.559 1 93.88 318 TRP B C 1
ATOM 5092 O O . TRP B 1 318 ? 2.379 -6.371 4.551 1 93.88 318 TRP B O 1
ATOM 5102 N N . ASN B 1 319 ? 0.956 -4.977 5.531 1 95.31 319 ASN B N 1
ATOM 5103 C CA . ASN B 1 319 ? 0.483 -5.91 6.547 1 95.31 319 ASN B CA 1
ATOM 5104 C C . ASN B 1 319 ? -1.031 -6.086 6.484 1 95.31 319 ASN B C 1
ATOM 5106 O O . ASN B 1 319 ? -1.701 -5.449 5.668 1 95.31 319 ASN B O 1
ATOM 5110 N N . GLU B 1 320 ? -1.592 -7.074 7.23 1 96.62 320 GLU B N 1
ATOM 5111 C CA . GLU B 1 320 ? -3.01 -7.402 7.117 1 96.62 320 GLU B CA 1
ATOM 5112 C C . GLU B 1 320 ? -3.646 -7.574 8.492 1 96.62 320 GLU B C 1
ATOM 5114 O O . GLU B 1 320 ? -3.039 -8.148 9.398 1 96.62 320 GLU B O 1
ATOM 5119 N N . VAL B 1 321 ? -4.816 -7.043 8.648 1 96.88 321 VAL B N 1
ATOM 5120 C CA . VAL B 1 321 ? -5.688 -7.414 9.758 1 96.88 321 VAL B CA 1
ATOM 5121 C C . VAL B 1 321 ? -6.812 -8.312 9.25 1 96.88 321 VAL B C 1
ATOM 5123 O O . VAL B 1 321 ? -7.355 -8.094 8.172 1 96.88 321 VAL B O 1
ATOM 5126 N N . TYR B 1 322 ? -7.066 -9.367 10 1 97.69 322 TYR B N 1
ATOM 5127 C CA . TYR B 1 322 ? -8.078 -10.352 9.625 1 97.69 322 TYR B CA 1
ATOM 5128 C C . TYR B 1 322 ? -9.266 -10.297 10.578 1 97.69 322 TYR B C 1
ATOM 5130 O O . TYR B 1 322 ? -9.086 -10.203 11.797 1 97.69 322 TYR B O 1
ATOM 5138 N N . VAL B 1 323 ? -10.422 -10.312 10.023 1 96.94 323 VAL B N 1
ATOM 5139 C CA . VAL B 1 323 ? -11.672 -10.305 10.766 1 96.94 323 VAL B CA 1
ATOM 5140 C C . VAL B 1 323 ? -12.5 -11.539 10.398 1 96.94 323 VAL B C 1
ATOM 5142 O O . VAL B 1 323 ? -12.781 -11.773 9.219 1 96.94 323 VAL B O 1
ATOM 5145 N N . PRO B 1 324 ? -12.836 -12.391 11.43 1 95.69 324 PRO B N 1
ATOM 5146 C CA . PRO B 1 324 ? -13.758 -13.469 11.07 1 95.69 324 PRO B CA 1
ATOM 5147 C C . PRO B 1 324 ? -14.984 -12.969 10.305 1 95.69 324 PRO B C 1
ATOM 5149 O O . PRO B 1 324 ? -15.539 -11.922 10.641 1 95.69 324 PRO B O 1
ATOM 5152 N N . TYR B 1 325 ? -15.312 -13.727 9.289 1 93.81 325 TYR B N 1
ATOM 5153 C CA . TYR B 1 325 ? -16.328 -13.273 8.344 1 93.81 325 TYR B CA 1
ATOM 5154 C C . TYR B 1 325 ? -17.625 -12.945 9.055 1 93.81 325 TYR B C 1
ATOM 5156 O O . TYR B 1 325 ? -18.297 -11.953 8.727 1 93.81 325 TYR B O 1
ATOM 5164 N N . LEU B 1 326 ? -17.969 -13.711 10.102 1 89.12 326 LEU B N 1
ATOM 5165 C CA . LEU B 1 326 ? -19.203 -13.508 10.852 1 89.12 326 LEU B CA 1
ATOM 5166 C C . LEU B 1 326 ? -19.156 -12.188 11.609 1 89.12 326 LEU B C 1
ATOM 5168 O O . LEU B 1 326 ? -20.188 -11.516 11.742 1 89.12 326 LEU B O 1
ATOM 5172 N N . VAL B 1 327 ? -18.016 -11.836 12.102 1 88.44 327 VAL B N 1
ATOM 5173 C CA . VAL B 1 327 ? -17.844 -10.578 12.82 1 88.44 327 VAL B CA 1
ATOM 5174 C C . VAL B 1 327 ? -18.031 -9.406 11.859 1 88.44 327 VAL B C 1
ATOM 5176 O O . VAL B 1 327 ? -18.703 -8.422 12.195 1 88.44 327 VAL B O 1
ATOM 5179 N N . TYR B 1 328 ? -17.547 -9.555 10.727 1 91.38 328 TYR B N 1
ATOM 5180 C CA . TYR B 1 328 ? -17.703 -8.523 9.703 1 91.38 328 TYR B CA 1
ATOM 5181 C C . TYR B 1 328 ? -19.172 -8.367 9.297 1 91.38 328 TYR B C 1
ATOM 5183 O O . TYR B 1 328 ? -19.656 -7.25 9.141 1 91.38 328 TYR B O 1
ATOM 5191 N N . GLU B 1 329 ? -19.812 -9.453 9.164 1 89.5 329 GLU B N 1
ATOM 5192 C CA . GLU B 1 329 ? -21.219 -9.422 8.789 1 89.5 329 GLU B CA 1
ATOM 5193 C C . GLU B 1 329 ? -22.062 -8.688 9.836 1 89.5 329 GLU B C 1
ATOM 5195 O O . GLU B 1 329 ? -22.984 -7.949 9.492 1 89.5 329 GLU B O 1
ATOM 5200 N N . LYS B 1 330 ? -21.688 -8.883 11.07 1 88 330 LYS B N 1
ATOM 5201 C CA . LYS B 1 330 ? -22.391 -8.195 12.148 1 88 330 LYS B CA 1
ATOM 5202 C C . LYS B 1 330 ? -22.109 -6.699 12.117 1 88 330 LYS B C 1
ATOM 5204 O O . LYS B 1 330 ? -23 -5.895 12.406 1 88 330 LYS B O 1
ATOM 5209 N N . ALA B 1 331 ? -20.922 -6.34 11.773 1 86.75 331 ALA B N 1
ATOM 5210 C CA . ALA B 1 331 ? -20.531 -4.934 11.734 1 86.75 331 ALA B CA 1
ATOM 5211 C C . ALA B 1 331 ? -21.281 -4.188 10.633 1 86.75 331 ALA B C 1
ATOM 5213 O O . ALA B 1 331 ? -21.5 -2.979 10.727 1 86.75 331 ALA B O 1
ATOM 5214 N N . LEU B 1 332 ? -21.703 -4.863 9.586 1 86.69 332 LEU B N 1
ATOM 5215 C CA . LEU B 1 332 ? -22.453 -4.262 8.477 1 86.69 332 LEU B CA 1
ATOM 5216 C C . LEU B 1 332 ? -23.797 -3.717 8.961 1 86.69 332 LEU B C 1
ATOM 5218 O O . LEU B 1 332 ? -24.328 -2.773 8.375 1 86.69 332 LEU B O 1
ATOM 5222 N N . HIS B 1 333 ? -24.266 -4.293 10.055 1 83.75 333 HIS B N 1
ATOM 5223 C CA . HIS B 1 333 ? -25.594 -3.922 10.523 1 83.75 333 HIS B CA 1
ATOM 5224 C C . HIS B 1 333 ? -25.516 -3.201 11.867 1 83.75 333 HIS B C 1
ATOM 5226 O O . HIS B 1 333 ? -26.547 -2.785 12.406 1 83.75 333 HIS B O 1
ATOM 5232 N N . GLY B 1 334 ? -24.312 -3.039 12.359 1 75.62 334 GLY B N 1
ATOM 5233 C CA . GLY B 1 334 ? -24.156 -2.418 13.664 1 75.62 334 GLY B CA 1
ATOM 5234 C C . GLY B 1 334 ? -23.406 -1.092 13.602 1 75.62 334 GLY B C 1
ATOM 5235 O O . GLY B 1 334 ? -23.062 -0.621 12.516 1 75.62 334 GLY B O 1
ATOM 5236 N N . ARG B 1 335 ? -23.391 -0.564 14.898 1 77 335 ARG B N 1
ATOM 5237 C CA . ARG B 1 335 ? -22.703 0.725 15.008 1 77 335 ARG B CA 1
ATOM 5238 C C . ARG B 1 335 ? -21.281 0.556 15.531 1 77 335 ARG B C 1
ATOM 5240 O O . ARG B 1 335 ? -20.5 1.509 15.531 1 77 335 ARG B O 1
ATOM 5247 N N . ARG B 1 336 ? -20.969 -0.62 15.93 1 85.81 336 ARG B N 1
ATOM 5248 C CA . ARG B 1 336 ? -19.656 -0.874 16.5 1 85.81 336 ARG B CA 1
ATOM 5249 C C . ARG B 1 336 ? -19.047 -2.139 15.914 1 85.81 336 ARG B C 1
ATOM 5251 O O . ARG B 1 336 ? -19.766 -3.051 15.5 1 85.81 336 ARG B O 1
ATOM 5258 N N . VAL B 1 337 ? -17.703 -2.105 15.891 1 88.19 337 VAL B N 1
ATOM 5259 C CA . VAL B 1 337 ? -17.031 -3.332 15.469 1 88.19 337 VAL B CA 1
ATOM 5260 C C . VAL B 1 337 ? -16.688 -4.176 16.688 1 88.19 337 VAL B C 1
ATOM 5262 O O . VAL B 1 337 ? -16.297 -3.639 17.734 1 88.19 337 VAL B O 1
ATOM 5265 N N . GLU B 1 338 ? -16.938 -5.406 16.578 1 80.25 338 GLU B N 1
ATOM 5266 C CA . GLU B 1 338 ? -16.703 -6.328 17.688 1 80.25 338 GLU B CA 1
ATOM 5267 C C . GLU B 1 338 ? -15.234 -6.723 17.781 1 80.25 338 GLU B C 1
ATOM 5269 O O . GLU B 1 338 ? -14.477 -6.527 16.828 1 80.25 338 GLU B O 1
ATOM 5274 N N . LYS B 1 339 ? -15.023 -7.297 18.906 1 81.31 339 LYS B N 1
ATOM 5275 C CA . LYS B 1 339 ? -13.688 -7.852 19.109 1 81.31 339 LYS B CA 1
ATOM 5276 C C . LYS B 1 339 ? -13.523 -9.172 18.359 1 81.31 339 LYS B C 1
ATOM 5278 O O . LYS B 1 339 ? -14.508 -9.805 17.984 1 81.31 339 LYS B O 1
ATOM 5283 N N . GLY B 1 340 ? -12.258 -9.547 18.031 1 87.94 340 GLY B N 1
ATOM 5284 C CA . GLY B 1 340 ? -11.992 -10.836 17.422 1 87.94 340 GLY B CA 1
ATOM 5285 C C . GLY B 1 340 ? -11.062 -10.742 16.219 1 87.94 340 GLY B C 1
ATOM 5286 O O . GLY B 1 340 ? -10.609 -11.766 15.695 1 87.94 340 GLY B O 1
ATOM 5287 N N . SER B 1 341 ? -10.844 -9.578 15.82 1 93.38 341 SER B N 1
ATOM 5288 C CA . SER B 1 341 ? -9.859 -9.414 14.75 1 93.38 341 SER B CA 1
ATOM 5289 C C . SER B 1 341 ? -8.469 -9.812 15.219 1 93.38 341 SER B C 1
ATOM 5291 O O . SER B 1 341 ? -8.203 -9.875 16.422 1 93.38 341 SER B O 1
ATOM 5293 N N . PHE B 1 342 ? -7.605 -10.164 14.219 1 94.75 342 PHE B N 1
ATOM 5294 C CA . PHE B 1 342 ? -6.234 -10.484 14.602 1 94.75 342 PHE B CA 1
ATOM 5295 C C . PHE B 1 342 ? -5.258 -10.086 13.5 1 94.75 342 PHE B C 1
ATOM 5297 O O . PHE B 1 342 ? -5.648 -9.961 12.336 1 94.75 342 PHE B O 1
ATOM 5304 N N . VAL B 1 343 ? -4.082 -9.781 13.867 1 93.5 343 VAL B N 1
ATOM 5305 C CA . VAL B 1 343 ? -2.92 -9.594 13.008 1 93.5 343 VAL B CA 1
ATOM 5306 C C . VAL B 1 343 ? -1.899 -10.703 13.266 1 93.5 343 VAL B C 1
ATOM 5308 O O . VAL B 1 343 ? -1.429 -10.867 14.398 1 93.5 343 VAL B O 1
ATOM 5311 N N . PRO B 1 344 ? -1.655 -11.422 12.203 1 91.31 344 PRO B N 1
ATOM 5312 C CA . PRO B 1 344 ? -0.672 -12.484 12.445 1 91.31 344 PRO B CA 1
ATOM 5313 C C . PRO B 1 344 ? 0.703 -11.93 12.82 1 91.31 344 PRO B C 1
ATOM 5315 O O . PRO B 1 344 ? 1.134 -10.914 12.273 1 91.31 344 PRO B O 1
ATOM 5318 N N . ASP B 1 345 ? 1.283 -12.547 13.75 1 86.31 345 ASP B N 1
ATOM 5319 C CA . ASP B 1 345 ? 2.693 -12.273 14.016 1 86.31 345 ASP B CA 1
ATOM 5320 C C . ASP B 1 345 ? 3.592 -13.039 13.047 1 86.31 345 ASP B C 1
ATOM 5322 O O . ASP B 1 345 ? 4.09 -14.117 13.367 1 86.31 345 ASP B O 1
ATOM 5326 N N . TYR B 1 346 ? 3.855 -12.484 11.945 1 80.44 346 TYR B N 1
ATOM 5327 C CA . TYR B 1 346 ? 4.645 -13.164 10.922 1 80.44 346 TYR B CA 1
ATOM 5328 C C . TYR B 1 346 ? 6.098 -13.297 11.359 1 80.44 346 TYR B C 1
ATOM 5330 O O . TYR B 1 346 ? 6.789 -14.234 10.953 1 80.44 346 TYR B O 1
ATOM 5338 N N . PHE B 1 347 ? 6.629 -12.227 12.055 1 69.56 347 PHE B N 1
ATOM 5339 C CA . PHE B 1 347 ? 8.055 -12.062 12.297 1 69.56 347 PHE B CA 1
ATOM 5340 C C . PHE B 1 347 ? 8.375 -12.242 13.773 1 69.56 347 PHE B C 1
ATOM 5342 O O . PHE B 1 347 ? 7.711 -11.664 14.633 1 69.56 347 PHE B O 1
#